Protein AF-A0A1B9YD06-F1 (afdb_monomer_lite)

Sequence (395 aa):
MDFNEKIDQLNAGGFYVGAPLGEAELIGDGYKMRFENAILYQNSFYEIFEVHGAILGRYIELGEAISELGFPTSDELDNSNISGGKWNSFDNGYITWDPNSGVQETINSNGNSSSNNTSGDLVSKLQSVADFAFTLLQMPLADAKNMIFKSENPSDPNNWCGNTLGYFYKNSGASRKIVNTYFAGTLGLSSYGSYYKIGFDGNSGELVKFSKPLKIPKIVADGIPVSLEDYHQQRGILRKIILFDEIQAGGSLDILPGDIFLFDGRNKSGPDHIQMVYQWDENDRTLIVIDGNGGGFALDGYGTNAADPNASGNNQSKDNTLKTDKIKILEDKLGTGVIYTNDGASGRVGITCHILTNDHQVNPPAENTSLPHARVWAIIRPSLADFEDHEYTSL

pLDDT: mean 79.57, std 13.23, range [33.69, 97.69]

Foldseek 3Di:
DDPVVVQVVCVVVVHHQAAWPDDWDDDDCWTWTHGPFWIWTQDNVRDTETDGDQRVVVCVVQPHQPGLQHHWPYHWDDDPVAVVKIKTHGLQWIWIQHPVPGIDTDGNPPDDDDDPVLVVLLLVLLLQLLVQLVVLLLAAFVVSLVVLCVVQVDPDLLQQQLSSLLVSNVVSQFDNVLSVQQSSDDCSQLPQLDQADWDADPPPLAIDGDGHDPDFWWFQDPNDTDGPQVVLVSSVFHKHKDFQVNLAVLDDDPDGRNWKWFKDFQLPSGGSHIWTFNDADSVQQKTKTKTFQFFAKGFPPSNDDDFDPVCPDQDAALLRHGNVVFQVVCCVVVVTGIGGDGGGDRGGTGMTMAHSYPSRQDNDPSVCRPHRHMHTGITIRHGPCSSDDTGTPGD

Secondary structure (DSSP, 8-state):
--HHHHHHHHHHTT----SB-S--EEETTEEEEEBSSEEEEE-TTS-EEEEEHHHHHHHHHHTGGGSTT-SB-S--EE-TTSTT-EEEEETTEEEEEETTTEEEEEE--S--SS---HHHHHHHHHHHHHHHHHHHHTS-HHHHHHHHHHHH----GGGHHHHHHHHHHHHTT--HHHHHHHTTSHHHHHHHT-SSEEEE-TTT--EEEEE--SS--EEEETTEEEEHHHHHHHTT---EEEEHHHHHTT------TT-EEEEE-S--SS--EEEEEEEEETTTTEEEEEESS-SSEEETTSS-----GGGGS-PBPTTS-BHHHHHHHHHHHHSS-EEE--TT-TT--EEEEEE-SGGGSB---TT-TTS--BEEEEEEE--GGGGS--EEEE-

Radius of gyration: 26.38 Å; chains: 1; bounding box: 75×42×69 Å

Structure (mmCIF, N/CA/C/O backbone):
data_AF-A0A1B9YD06-F1
#
_entry.id   AF-A0A1B9YD06-F1
#
loop_
_atom_site.group_PDB
_atom_site.id
_atom_site.type_symbol
_atom_site.label_atom_id
_atom_site.label_alt_id
_atom_site.label_comp_id
_atom_site.label_asym_id
_atom_site.label_entity_id
_atom_site.label_seq_id
_atom_site.pdbx_PDB_ins_code
_atom_site.Cartn_x
_atom_site.Cartn_y
_atom_site.Cartn_z
_atom_site.occupancy
_atom_site.B_iso_or_equiv
_atom_site.auth_seq_id
_atom_site.auth_comp_id
_atom_site.auth_asym_id
_atom_site.auth_atom_id
_atom_site.pdbx_PDB_model_num
ATOM 1 N N . MET A 1 1 ? -9.982 -3.970 31.379 1.00 66.38 1 MET A N 1
ATOM 2 C CA . MET A 1 1 ? -11.168 -3.858 32.239 1.00 66.38 1 MET A CA 1
ATOM 3 C C . MET A 1 1 ? -11.688 -5.266 32.436 1.00 66.38 1 MET A C 1
ATOM 5 O O . MET A 1 1 ? -11.751 -5.986 31.445 1.00 66.38 1 MET A O 1
ATOM 9 N N . ASP A 1 2 ? -11.954 -5.701 33.663 1.00 85.69 2 ASP A N 1
ATOM 10 C CA . ASP A 1 2 ? -12.601 -7.002 33.888 1.00 85.69 2 ASP A CA 1
ATOM 11 C C . ASP A 1 2 ? -14.137 -6.880 33.901 1.00 85.69 2 ASP A C 1
ATOM 13 O O . ASP A 1 2 ? -14.689 -5.779 33.826 1.00 85.69 2 ASP A O 1
ATOM 17 N N . PHE A 1 3 ? -14.849 -8.011 33.943 1.00 84.56 3 PHE A N 1
ATOM 18 C CA . PHE A 1 3 ? -16.315 -7.996 33.938 1.00 84.56 3 PHE A CA 1
ATOM 19 C C . PHE A 1 3 ? -16.895 -7.240 35.144 1.00 84.56 3 PHE A C 1
ATOM 21 O O . PHE A 1 3 ? -17.904 -6.565 34.981 1.00 84.56 3 PHE A O 1
ATOM 28 N N . ASN A 1 4 ? -16.263 -7.282 36.321 1.00 88.81 4 ASN A N 1
ATOM 29 C CA . ASN A 1 4 ? -16.759 -6.566 37.501 1.00 88.81 4 ASN A CA 1
ATOM 30 C C . ASN A 1 4 ? -16.599 -5.053 37.336 1.00 88.81 4 ASN A C 1
ATOM 32 O O . ASN A 1 4 ? -17.534 -4.302 37.597 1.00 88.81 4 ASN A O 1
ATOM 36 N N . GLU A 1 5 ? -15.452 -4.608 36.826 1.00 89.25 5 GLU A N 1
ATOM 37 C CA . GLU A 1 5 ? -15.212 -3.199 36.514 1.00 89.25 5 GLU A CA 1
ATOM 38 C C . GLU A 1 5 ? -16.197 -2.681 35.457 1.00 89.25 5 GLU A C 1
ATOM 40 O O . GLU A 1 5 ? -16.701 -1.561 35.573 1.00 89.25 5 GLU A O 1
ATOM 45 N N . LYS A 1 6 ? -16.521 -3.502 34.446 1.00 93.06 6 LYS A N 1
ATOM 46 C CA . LYS A 1 6 ? -17.531 -3.147 33.442 1.00 93.06 6 LYS A CA 1
ATOM 47 C C . LYS A 1 6 ? -18.928 -3.032 34.052 1.00 93.06 6 LYS A C 1
ATOM 49 O O . LYS A 1 6 ? -19.663 -2.101 33.735 1.00 93.06 6 LYS A O 1
ATOM 54 N N . ILE A 1 7 ? -19.290 -3.948 34.946 1.00 94.06 7 ILE A N 1
ATOM 55 C CA . ILE A 1 7 ? -20.571 -3.914 35.663 1.00 94.06 7 ILE A CA 1
ATOM 56 C C . ILE A 1 7 ? -20.690 -2.635 36.492 1.00 94.06 7 ILE A C 1
ATOM 58 O O . ILE A 1 7 ? -21.720 -1.965 36.440 1.00 94.06 7 ILE A O 1
ATOM 62 N N . ASP A 1 8 ? -19.635 -2.260 37.214 1.00 93.38 8 ASP A N 1
ATOM 63 C CA . ASP A 1 8 ? -19.612 -1.023 37.995 1.00 93.38 8 ASP A CA 1
ATOM 64 C C . ASP A 1 8 ? -19.770 0.217 37.102 1.00 93.38 8 ASP A C 1
ATOM 66 O O . ASP A 1 8 ? -20.514 1.139 37.451 1.00 93.38 8 ASP A O 1
ATOM 70 N N . GLN A 1 9 ? -19.139 0.221 35.921 1.00 91.69 9 GLN A N 1
ATOM 71 C CA . GLN A 1 9 ? -19.298 1.283 34.925 1.00 91.69 9 GLN A CA 1
ATOM 72 C C . GLN A 1 9 ? -20.753 1.407 34.447 1.00 91.69 9 GLN A C 1
ATOM 74 O O . GLN A 1 9 ? -21.301 2.511 34.439 1.00 91.69 9 GLN A O 1
ATOM 79 N N . LEU A 1 10 ? -21.385 0.294 34.075 1.00 92.00 10 LEU A N 1
ATOM 80 C CA . LEU A 1 10 ? -22.769 0.278 33.592 1.00 92.00 10 LEU A CA 1
ATOM 81 C C . LEU A 1 10 ? -23.747 0.717 34.685 1.00 92.00 10 LEU A C 1
ATOM 83 O O . LEU A 1 10 ? -24.605 1.570 34.446 1.00 92.00 10 LEU A O 1
ATOM 87 N N . ASN A 1 11 ? -23.546 0.235 35.914 1.00 92.75 11 ASN A N 1
ATOM 88 C CA . ASN A 1 11 ? -24.344 0.631 37.072 1.00 92.75 11 ASN A CA 1
ATOM 89 C C . ASN A 1 11 ? -24.246 2.141 37.335 1.00 92.75 11 ASN A C 1
ATOM 91 O O . ASN A 1 11 ? -25.253 2.785 37.634 1.00 92.75 11 ASN A O 1
ATOM 95 N N . ALA A 1 12 ? -23.049 2.723 37.202 1.00 90.19 12 ALA A N 1
ATOM 96 C CA . ALA A 1 12 ? -22.849 4.166 37.317 1.00 90.19 12 ALA A CA 1
ATOM 97 C C . ALA A 1 12 ? -23.519 4.947 36.170 1.00 90.19 12 ALA A C 1
ATOM 99 O O . ALA A 1 12 ? -23.987 6.066 36.386 1.00 90.19 12 ALA A O 1
ATOM 100 N N . GLY A 1 13 ? -23.602 4.347 34.979 1.00 88.06 13 GLY A N 1
ATOM 101 C CA . GLY A 1 13 ? -24.348 4.854 33.822 1.00 88.06 13 GLY A CA 1
ATOM 102 C C . GLY A 1 13 ? -25.869 4.672 33.912 1.00 88.06 13 GLY A C 1
ATOM 103 O O . GLY A 1 13 ? -26.590 5.158 33.045 1.00 88.06 13 GLY A O 1
ATOM 104 N N . GLY A 1 14 ? -26.371 4.014 34.962 1.00 91.12 14 GLY A N 1
ATOM 105 C CA . GLY A 1 14 ? -27.799 3.769 35.175 1.00 91.12 14 GLY A CA 1
ATOM 106 C C . GLY A 1 14 ? -28.340 2.505 34.504 1.00 91.12 14 GLY A C 1
ATOM 107 O O . GLY A 1 14 ? -29.554 2.296 34.521 1.00 91.12 14 GLY A O 1
ATOM 108 N N . PHE A 1 15 ? -27.473 1.652 33.950 1.00 93.00 15 PHE A N 1
ATOM 109 C CA . PHE A 1 15 ? -27.847 0.353 33.399 1.00 93.00 15 PHE A CA 1
ATOM 110 C C . PHE A 1 15 ? -27.428 -0.787 34.335 1.00 93.00 15 PHE A C 1
ATOM 112 O O . PHE A 1 15 ? -26.247 -1.007 34.585 1.00 93.00 15 PHE A O 1
ATOM 119 N N . TYR A 1 16 ? -28.404 -1.542 34.843 1.00 95.06 16 TYR A N 1
ATOM 120 C CA . TYR A 1 16 ? -28.169 -2.634 35.790 1.00 95.06 16 TYR A CA 1
ATOM 121 C C . TYR A 1 16 ? -28.260 -3.996 35.091 1.00 95.06 16 TYR A C 1
ATOM 123 O O . TYR A 1 16 ? -29.359 -4.472 34.797 1.00 95.06 16 TYR A O 1
ATOM 131 N N . VAL A 1 17 ? -27.120 -4.664 34.880 1.00 92.94 17 VAL A N 1
ATOM 132 C CA . VAL A 1 17 ? -27.064 -5.972 34.186 1.00 92.94 17 VAL A CA 1
ATOM 133 C C . VAL A 1 17 ? -27.740 -7.119 34.957 1.00 92.94 17 VAL A C 1
ATOM 135 O O . VAL A 1 17 ? -28.134 -8.112 34.349 1.00 92.94 17 VAL A O 1
ATOM 138 N N . GLY A 1 18 ? -27.913 -6.980 36.276 1.00 93.56 18 GLY A N 1
ATOM 139 C CA . GLY A 1 18 ? -28.492 -8.003 37.157 1.00 93.56 18 GLY A CA 1
ATOM 140 C C . GLY A 1 18 ? -27.496 -9.080 37.605 1.00 93.56 18 GLY A C 1
ATOM 141 O O . GLY A 1 18 ? -26.284 -8.924 37.456 1.00 93.56 18 GLY A O 1
ATOM 142 N N . ALA A 1 19 ? -27.995 -10.158 38.212 1.00 92.44 19 ALA A N 1
ATOM 143 C CA . ALA A 1 19 ? -27.149 -11.241 38.715 1.00 92.44 19 ALA A CA 1
ATOM 144 C C . ALA A 1 19 ? -26.506 -12.057 37.570 1.00 92.44 19 ALA A C 1
ATOM 146 O O . ALA A 1 19 ? -27.128 -12.232 36.517 1.00 92.44 19 ALA A O 1
ATOM 147 N N . PRO A 1 20 ? -25.278 -12.586 37.751 1.00 93.75 20 PRO A N 1
ATOM 148 C CA . PRO A 1 20 ? -24.672 -13.496 36.784 1.00 93.75 20 PRO A CA 1
ATOM 149 C C . PRO A 1 20 ? -25.463 -14.808 36.709 1.00 93.75 20 PRO A C 1
ATOM 151 O O . PRO A 1 20 ? -25.843 -15.380 37.731 1.00 93.75 20 PRO A O 1
ATOM 154 N N . LEU A 1 21 ? -25.686 -15.302 35.491 1.00 88.19 21 LEU A N 1
ATOM 155 C CA . LEU A 1 21 ? -26.428 -16.539 35.214 1.00 88.19 21 LEU A CA 1
ATOM 156 C C . LEU A 1 21 ? -25.517 -17.741 34.919 1.00 88.19 21 LEU A C 1
ATOM 158 O O . LEU A 1 21 ? -26.004 -18.844 34.672 1.00 88.19 21 LEU A O 1
ATOM 162 N N . GLY A 1 22 ? -24.203 -17.535 34.941 1.00 88.69 22 GLY A N 1
ATOM 163 C CA . GLY A 1 22 ? -23.188 -18.548 34.690 1.00 88.69 22 GLY A CA 1
ATOM 164 C C . GLY A 1 22 ? -21.787 -17.944 34.719 1.00 88.69 22 GLY A C 1
ATOM 165 O O . GLY A 1 22 ? -21.625 -16.743 34.931 1.00 88.69 22 GLY A O 1
ATOM 166 N N . GLU A 1 23 ? -20.788 -18.792 34.503 1.00 89.88 23 GLU A N 1
ATOM 167 C CA . GLU A 1 23 ? -19.397 -18.369 34.315 1.00 89.88 23 GLU A CA 1
ATOM 168 C C . GLU A 1 23 ? -19.186 -17.789 32.906 1.00 89.88 23 GLU A C 1
ATOM 170 O O . GLU A 1 23 ? -20.026 -17.958 32.019 1.00 89.88 23 GLU A O 1
ATOM 175 N N . ALA A 1 24 ? -18.054 -17.119 32.683 1.00 90.12 24 ALA A N 1
ATOM 176 C CA . ALA A 1 24 ? -17.672 -16.675 31.346 1.00 90.12 24 ALA A CA 1
ATOM 177 C C . ALA A 1 24 ? -17.404 -17.876 30.415 1.00 90.12 24 ALA A C 1
ATOM 179 O O . ALA A 1 24 ? -16.669 -18.804 30.753 1.00 90.12 24 ALA A O 1
ATOM 180 N N . GLU A 1 25 ? -17.982 -17.833 29.219 1.00 90.44 25 GLU A N 1
ATOM 181 C CA . GLU A 1 25 ? -17.884 -18.849 28.173 1.00 90.44 25 GLU A CA 1
ATOM 182 C C . GLU A 1 25 ? -17.040 -18.321 27.009 1.00 90.44 25 GLU A C 1
ATOM 184 O O . GLU A 1 25 ? -17.154 -17.153 26.639 1.00 90.44 25 GLU A O 1
ATOM 189 N N . LEU A 1 26 ? -16.219 -19.175 26.395 1.00 83.69 26 LEU A N 1
ATOM 190 C CA . LEU A 1 26 ? -15.500 -18.821 25.168 1.00 83.69 26 LEU A CA 1
ATOM 191 C C . LEU A 1 26 ? -16.487 -18.690 23.997 1.00 83.69 26 LEU A C 1
ATOM 193 O O . LEU A 1 26 ? -17.344 -19.556 23.802 1.00 83.69 26 LEU A O 1
ATOM 197 N N . ILE A 1 27 ? -16.329 -17.651 23.183 1.00 80.50 27 ILE A N 1
ATOM 198 C CA . ILE A 1 27 ? -17.046 -17.482 21.918 1.00 80.50 27 ILE A CA 1
ATOM 199 C C . ILE A 1 27 ? -16.114 -16.819 20.908 1.00 80.50 27 ILE A C 1
ATOM 201 O O . ILE A 1 27 ? -15.503 -15.810 21.227 1.00 80.50 27 ILE A O 1
ATOM 205 N N . GLY A 1 28 ? -15.964 -17.389 19.709 1.00 82.75 28 GLY A N 1
ATOM 206 C CA . GLY A 1 28 ? -14.969 -16.898 18.749 1.00 82.75 28 GLY A CA 1
ATOM 207 C C . GLY A 1 28 ? -13.560 -16.859 19.359 1.00 82.75 28 GLY A C 1
ATOM 208 O O . GLY A 1 28 ? -13.089 -17.858 19.904 1.00 82.75 28 GLY A O 1
ATOM 209 N N . ASP A 1 29 ? -12.910 -15.701 19.276 1.00 78.94 29 ASP A N 1
ATOM 210 C CA . ASP A 1 29 ? -11.611 -15.379 19.880 1.00 78.94 29 ASP A CA 1
ATOM 211 C C . ASP A 1 29 ? -11.725 -14.542 21.176 1.00 78.94 29 ASP A C 1
ATOM 213 O O . ASP A 1 29 ? -10.726 -14.015 21.667 1.00 78.94 29 ASP A O 1
ATOM 217 N N . GLY A 1 30 ? -12.925 -14.464 21.758 1.00 86.00 30 GLY A N 1
ATOM 218 C CA . GLY A 1 30 ? -13.240 -13.708 22.968 1.00 86.00 30 GLY A CA 1
ATOM 219 C C . GLY A 1 30 ? -14.092 -14.501 23.963 1.00 86.00 30 GLY A C 1
ATOM 220 O O . GLY A 1 30 ? -14.178 -15.731 23.914 1.00 86.00 30 GLY A O 1
ATOM 221 N N . TYR A 1 31 ? -14.734 -13.795 24.893 1.00 88.25 31 TYR A N 1
ATOM 222 C CA . TYR A 1 31 ? -15.577 -14.404 25.926 1.00 88.25 31 TYR A CA 1
ATOM 223 C C . TYR A 1 31 ? -16.945 -13.739 25.984 1.00 88.25 31 TYR A C 1
ATOM 225 O O . TYR A 1 31 ? -17.082 -12.558 25.693 1.00 88.25 31 TYR A O 1
ATOM 233 N N . LYS A 1 32 ? -17.962 -14.471 26.428 1.00 95.94 32 LYS A N 1
ATOM 234 C CA . LYS A 1 32 ? -19.254 -13.907 26.817 1.00 95.94 32 LYS A CA 1
ATOM 235 C C . LYS A 1 32 ? -19.632 -14.344 28.220 1.00 95.94 32 LYS A C 1
ATOM 237 O O . LYS A 1 32 ? -19.317 -15.456 28.629 1.00 95.94 32 LYS A O 1
ATOM 242 N N . MET A 1 33 ? -20.355 -13.504 28.944 1.00 96.19 33 MET A N 1
ATOM 243 C CA . MET A 1 33 ? -20.914 -13.846 30.249 1.00 96.19 33 MET A CA 1
ATOM 244 C C . MET A 1 33 ? -22.364 -13.373 30.320 1.00 96.19 33 MET A C 1
ATOM 246 O O . MET A 1 33 ? -22.675 -12.227 29.992 1.00 96.19 33 MET A O 1
ATOM 250 N N . ARG A 1 34 ? -23.265 -14.283 30.701 1.00 93.88 34 ARG A N 1
ATOM 251 C CA . ARG A 1 34 ? -24.710 -14.025 30.745 1.00 93.88 34 ARG A CA 1
ATOM 252 C C . ARG A 1 34 ? -25.121 -13.473 32.108 1.00 93.88 34 ARG A C 1
ATOM 254 O O . ARG A 1 34 ? -24.732 -14.024 33.137 1.00 93.88 34 ARG A O 1
ATOM 261 N N . PHE A 1 35 ? -25.972 -12.455 32.096 1.00 95.19 35 PHE A N 1
ATOM 262 C CA . PHE A 1 35 ? -26.599 -11.848 33.270 1.00 95.19 35 PHE A CA 1
ATOM 263 C C . PHE A 1 35 ? -28.121 -11.790 33.080 1.00 95.19 35 PHE A C 1
ATOM 265 O O . PHE A 1 35 ? -28.619 -12.021 31.978 1.00 95.19 35 PHE A O 1
ATOM 272 N N . GLU A 1 36 ? -28.870 -11.500 34.146 1.00 92.31 36 GLU A N 1
ATOM 273 C CA . GLU A 1 36 ? -30.343 -11.431 34.106 1.00 92.31 36 GLU A CA 1
ATOM 274 C C . GLU A 1 36 ? -30.879 -10.484 33.023 1.00 92.31 36 GLU A C 1
ATOM 276 O O . GLU A 1 36 ? -31.874 -10.809 32.375 1.00 92.31 36 GLU A O 1
ATOM 281 N N . ASN A 1 37 ? -30.211 -9.346 32.804 1.00 86.19 37 ASN A N 1
ATOM 282 C CA . ASN A 1 37 ? -30.693 -8.293 31.911 1.00 86.19 37 ASN A CA 1
ATOM 283 C C . ASN A 1 37 ? -29.822 -8.078 30.666 1.00 86.19 37 ASN A C 1
ATOM 285 O O . ASN A 1 37 ? -30.215 -7.286 29.818 1.00 86.19 37 ASN A O 1
ATOM 289 N N . ALA A 1 38 ? -28.665 -8.735 30.532 1.00 95.88 38 ALA A N 1
ATOM 290 C CA . ALA A 1 38 ? -27.734 -8.516 29.419 1.00 95.88 38 ALA A CA 1
ATOM 291 C C . ALA A 1 38 ? -26.798 -9.711 29.182 1.00 95.88 38 ALA A C 1
ATOM 293 O O . ALA A 1 38 ? -26.649 -10.590 30.034 1.00 95.88 38 ALA A O 1
ATOM 294 N N . ILE A 1 39 ? -26.097 -9.708 28.048 1.00 97.00 39 ILE A N 1
ATOM 295 C CA . ILE A 1 39 ? -24.861 -10.478 27.876 1.00 97.00 39 ILE A CA 1
ATOM 296 C C . ILE A 1 39 ? -23.716 -9.488 27.703 1.00 97.00 39 ILE A C 1
ATOM 298 O O . ILE A 1 39 ? -23.792 -8.592 26.863 1.00 97.00 39 ILE A O 1
ATOM 302 N N . LEU A 1 40 ? -22.665 -9.661 28.503 1.00 97.69 40 LEU A N 1
ATOM 303 C CA . LEU A 1 40 ? -21.410 -8.941 28.336 1.00 97.69 40 LEU A CA 1
ATOM 304 C C . LEU A 1 40 ? -20.497 -9.759 27.428 1.00 97.69 40 LEU A C 1
ATOM 306 O O . LEU A 1 40 ? -20.247 -10.931 27.712 1.00 97.69 40 LEU A O 1
ATOM 310 N N . TYR A 1 41 ? -19.989 -9.142 26.366 1.00 94.69 41 TYR A N 1
ATOM 311 C CA . TYR A 1 41 ? -19.038 -9.756 25.445 1.00 94.69 41 TYR A CA 1
ATOM 312 C C . TYR A 1 41 ? -17.690 -9.069 25.589 1.00 94.69 41 TYR A C 1
ATOM 314 O O . TYR A 1 41 ? -17.595 -7.855 25.438 1.00 94.69 41 TYR A O 1
ATOM 322 N N . GLN A 1 42 ? -16.662 -9.857 25.877 1.00 90.69 42 GLN A N 1
ATOM 323 C CA . GLN A 1 42 ? -15.271 -9.461 25.779 1.00 90.69 42 GLN A CA 1
ATOM 324 C C . GLN A 1 42 ? -14.766 -9.773 24.368 1.00 90.69 42 GLN A C 1
ATOM 326 O O . GLN A 1 42 ? -14.696 -10.949 24.005 1.00 90.69 42 GLN A O 1
ATOM 331 N N . ASN A 1 43 ? -14.405 -8.748 23.598 1.00 77.31 43 ASN A N 1
ATOM 332 C CA . ASN A 1 43 ? -13.775 -8.921 22.287 1.00 77.31 43 ASN A CA 1
ATOM 333 C C . ASN A 1 43 ? -12.301 -9.359 22.427 1.00 77.31 43 ASN A C 1
ATOM 335 O O . ASN A 1 43 ? -11.735 -9.375 23.526 1.00 77.31 43 ASN A O 1
ATOM 339 N N . SER A 1 44 ? -11.640 -9.690 21.317 1.00 75.56 44 SER A N 1
ATOM 340 C CA . SER A 1 44 ? -10.222 -10.087 21.326 1.00 75.56 44 SER A CA 1
ATOM 341 C C . SER A 1 44 ? -9.243 -8.964 21.695 1.00 75.56 44 SER A C 1
ATOM 343 O O . SER A 1 44 ? -8.061 -9.225 21.929 1.00 75.56 44 SER A O 1
ATOM 345 N N . PHE A 1 45 ? -9.738 -7.732 21.844 1.00 68.00 45 PHE A N 1
ATOM 346 C CA . PHE A 1 45 ? -9.011 -6.585 22.392 1.00 68.00 45 PHE A CA 1
ATOM 347 C C . PHE A 1 45 ? -9.187 -6.425 23.913 1.00 68.00 45 PHE A C 1
ATOM 349 O O . PHE A 1 45 ? -8.667 -5.472 24.495 1.00 68.00 45 PHE A O 1
ATOM 356 N N . TYR A 1 46 ? -9.856 -7.376 24.579 1.00 76.44 46 TYR A N 1
ATOM 357 C CA . TYR A 1 46 ? -10.184 -7.356 26.011 1.00 76.44 46 TYR A CA 1
ATOM 358 C C . TYR A 1 46 ? -11.110 -6.205 26.434 1.00 76.44 46 TYR A C 1
ATOM 360 O O . TYR A 1 46 ? -11.170 -5.849 27.617 1.00 76.44 46 TYR A O 1
ATOM 368 N N . GLU A 1 47 ? -11.837 -5.622 25.485 1.00 80.56 47 GLU A N 1
ATOM 369 C CA . GLU A 1 47 ? -12.888 -4.646 25.752 1.00 80.56 47 GLU A CA 1
ATOM 370 C C . GLU A 1 47 ? -14.200 -5.380 25.978 1.00 80.56 47 GLU A C 1
ATOM 372 O O . GLU A 1 47 ? -14.473 -6.383 25.322 1.00 80.56 47 GLU A O 1
ATOM 377 N N . ILE A 1 48 ? -14.994 -4.897 26.931 1.00 91.69 48 ILE A N 1
ATOM 378 C CA . ILE A 1 48 ? -16.237 -5.543 27.338 1.00 91.69 48 ILE A CA 1
ATOM 379 C C . ILE A 1 48 ? -17.388 -4.591 27.050 1.00 91.69 48 ILE A C 1
ATOM 381 O O . ILE A 1 48 ? -17.386 -3.464 27.552 1.00 91.69 48 ILE A O 1
ATOM 385 N N . PHE A 1 49 ? -18.366 -5.066 26.290 1.00 96.06 49 PHE A N 1
ATOM 386 C CA . PHE A 1 49 ? -19.568 -4.317 25.934 1.00 96.06 49 PHE A CA 1
ATOM 387 C C . PHE A 1 49 ? -20.815 -5.130 26.258 1.00 96.06 49 PHE A C 1
ATOM 389 O O . PHE A 1 49 ? -20.813 -6.358 26.104 1.00 96.06 49 PHE A O 1
ATOM 396 N N . GLU A 1 50 ? -21.873 -4.474 26.729 1.00 97.44 50 GLU A N 1
ATOM 397 C CA . GLU A 1 50 ? -23.162 -5.130 26.916 1.00 97.44 50 GLU A CA 1
ATOM 398 C C . GLU A 1 50 ? -24.026 -5.055 25.668 1.00 97.44 50 GLU A C 1
ATOM 400 O O . GLU A 1 50 ? -24.119 -4.046 24.974 1.00 97.44 50 GLU A O 1
ATOM 405 N N . VAL A 1 51 ? -24.746 -6.145 25.448 1.00 94.88 51 VAL A N 1
ATOM 406 C CA . VAL A 1 51 ? -25.863 -6.188 24.517 1.00 94.88 51 VAL A CA 1
ATOM 407 C C . VAL A 1 51 ? -27.060 -6.698 25.301 1.00 94.88 51 VAL A C 1
ATOM 409 O O . VAL A 1 51 ? -26.960 -7.704 26.015 1.00 94.88 51 VAL A O 1
ATOM 412 N N . HIS A 1 52 ? -28.195 -6.012 25.202 1.00 95.62 52 HIS A N 1
ATOM 413 C CA . HIS A 1 52 ? -29.385 -6.357 25.969 1.00 95.62 52 HIS A CA 1
ATOM 414 C C . HIS A 1 52 ? -30.689 -6.184 25.183 1.00 95.62 52 HIS A C 1
ATOM 416 O O . HIS A 1 52 ? -30.701 -5.818 24.007 1.00 95.62 52 HIS A O 1
ATOM 422 N N . GLY A 1 53 ? -31.803 -6.545 25.825 1.00 92.00 53 GLY A N 1
ATOM 423 C CA . GLY A 1 53 ? -33.145 -6.305 25.302 1.00 92.00 53 GLY A CA 1
ATOM 424 C C . GLY A 1 53 ? -33.390 -6.874 23.901 1.00 92.00 53 GLY A C 1
ATOM 425 O O . GLY A 1 53 ? -33.016 -8.004 23.579 1.00 92.00 53 GLY A O 1
ATOM 426 N N . ALA A 1 54 ? -34.072 -6.084 23.070 1.00 87.19 54 ALA A N 1
ATOM 427 C CA . ALA A 1 54 ? -34.471 -6.495 21.727 1.00 87.19 54 ALA A CA 1
ATOM 428 C C . ALA A 1 54 ? -33.266 -6.650 20.781 1.00 87.19 54 ALA A C 1
ATOM 430 O O . ALA A 1 54 ? -33.249 -7.564 19.955 1.00 87.19 54 ALA A O 1
ATOM 431 N N . ILE A 1 55 ? -32.239 -5.808 20.946 1.00 86.12 55 ILE A N 1
ATOM 432 C CA . ILE A 1 55 ? -31.000 -5.879 20.168 1.00 86.12 55 ILE A CA 1
ATOM 433 C C . ILE A 1 55 ? -30.273 -7.201 20.437 1.00 86.12 55 ILE A C 1
ATOM 435 O O . ILE A 1 55 ? -29.901 -7.898 19.493 1.00 86.12 55 ILE A O 1
ATOM 439 N N . LEU A 1 56 ? -30.156 -7.602 21.707 1.00 95.38 56 LEU A N 1
ATOM 440 C CA . LEU A 1 56 ? -29.578 -8.895 22.077 1.00 95.38 56 LEU A CA 1
ATOM 441 C C . LEU A 1 56 ? -30.354 -10.064 21.472 1.00 95.38 56 LEU A C 1
ATOM 443 O O . LEU A 1 56 ? -29.740 -11.015 20.994 1.00 95.38 56 LEU A O 1
ATOM 447 N N . GLY A 1 57 ? -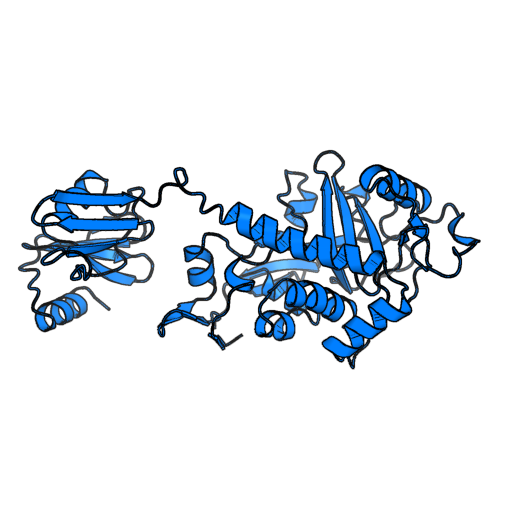31.688 -9.992 21.473 1.00 79.81 57 GLY A N 1
ATOM 448 C CA . GLY A 1 57 ? -32.533 -11.011 20.850 1.00 79.81 57 GLY A CA 1
ATOM 449 C C . GLY A 1 57 ? -32.151 -11.241 19.388 1.00 79.81 57 GLY A C 1
ATOM 450 O O . GLY A 1 57 ? -31.872 -12.374 18.996 1.00 79.81 57 GLY A O 1
ATOM 451 N N . ARG A 1 58 ? -32.036 -10.158 18.608 1.00 87.69 58 ARG A N 1
ATOM 452 C CA . ARG A 1 58 ? -31.624 -10.244 17.203 1.00 87.69 58 ARG A CA 1
ATOM 453 C C . ARG A 1 58 ? -30.182 -10.711 17.039 1.00 87.69 58 ARG A C 1
ATOM 455 O O . ARG A 1 58 ? -29.904 -11.536 16.177 1.00 87.69 58 ARG A O 1
ATOM 462 N N . TYR A 1 59 ? -29.270 -10.229 17.877 1.00 90.62 59 TYR A N 1
ATOM 463 C CA . TYR A 1 59 ? -27.869 -10.633 17.825 1.00 90.62 59 TYR A CA 1
ATOM 464 C C . TYR A 1 59 ? -27.687 -12.139 18.073 1.00 90.62 59 TYR A C 1
ATOM 466 O O . TYR A 1 59 ? -26.932 -12.794 17.357 1.00 90.62 59 TYR A O 1
ATOM 474 N N . ILE A 1 60 ? -28.440 -12.715 19.017 1.00 87.00 60 ILE A N 1
ATOM 475 C CA . ILE A 1 60 ? -28.454 -14.164 19.266 1.00 87.00 60 ILE A CA 1
ATOM 476 C C . ILE A 1 60 ? -28.978 -14.931 18.047 1.00 87.00 60 ILE A C 1
ATOM 478 O O . ILE A 1 60 ? -28.377 -15.932 17.660 1.00 87.00 60 ILE A O 1
ATOM 482 N N . GLU A 1 61 ? -30.061 -14.465 17.416 1.00 81.56 61 GLU A N 1
ATOM 483 C CA . GLU A 1 61 ? -30.614 -15.090 16.203 1.00 81.56 61 GLU A CA 1
ATOM 484 C C . GLU A 1 61 ? -29.620 -15.117 15.037 1.00 81.56 61 GLU A C 1
ATOM 486 O O . GLU A 1 61 ? -29.605 -16.079 14.268 1.00 81.56 61 GLU A O 1
ATOM 491 N N . LEU A 1 62 ? -28.788 -14.079 14.911 1.00 85.25 62 LEU A N 1
ATOM 492 C CA . LEU A 1 62 ? -27.765 -13.979 13.869 1.00 85.25 62 LEU A CA 1
ATOM 493 C C . LEU A 1 62 ? -26.555 -14.887 14.124 1.00 85.25 62 LEU A C 1
ATOM 495 O O . LEU A 1 62 ? -25.779 -15.128 13.202 1.00 85.25 62 LEU A O 1
ATOM 499 N N . GLY A 1 63 ? -26.399 -15.418 15.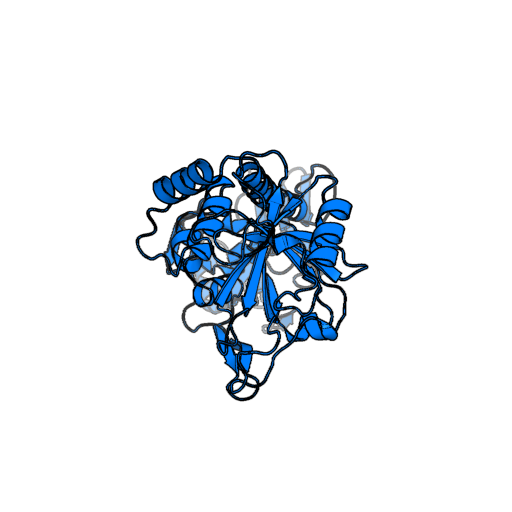339 1.00 85.69 63 GLY A N 1
ATOM 500 C CA . GLY A 1 63 ? -25.255 -16.243 15.731 1.00 85.69 63 GLY A CA 1
ATOM 501 C C . GLY A 1 63 ? -24.235 -15.524 16.614 1.00 85.69 63 GLY A C 1
ATOM 502 O O . GLY A 1 63 ? -23.115 -16.003 16.742 1.00 85.69 63 GLY A O 1
ATOM 503 N N . GLU A 1 64 ? -24.601 -14.409 17.250 1.00 94.06 64 GLU A N 1
ATOM 504 C CA . GLU A 1 64 ? -23.754 -13.662 18.190 1.00 94.06 64 GLU A CA 1
ATOM 505 C C . GLU A 1 64 ? -22.381 -13.287 17.575 1.00 94.06 64 GLU A C 1
ATOM 507 O O . GLU A 1 64 ? -22.291 -12.950 16.393 1.00 94.06 64 GLU A O 1
ATOM 512 N N . ALA A 1 65 ? -21.297 -13.343 18.357 1.00 81.75 65 ALA A N 1
ATOM 513 C CA . ALA A 1 65 ? -19.957 -12.906 17.953 1.00 81.75 65 ALA A CA 1
ATOM 514 C C . ALA A 1 65 ? -19.317 -13.739 16.830 1.00 81.75 65 ALA A C 1
ATOM 516 O O . ALA A 1 65 ? -18.332 -13.315 16.238 1.00 81.75 65 ALA A O 1
ATOM 517 N N . ILE A 1 66 ? -19.880 -14.910 16.515 1.00 81.19 66 ILE A N 1
ATOM 518 C CA . ILE A 1 66 ? -19.439 -15.745 15.386 1.00 81.19 66 ILE A CA 1
ATOM 519 C C . ILE A 1 66 ? -20.250 -15.489 14.104 1.00 81.19 66 ILE A C 1
ATOM 521 O O . ILE A 1 66 ? -20.005 -16.141 13.089 1.00 81.19 66 ILE A O 1
ATOM 525 N N . SER A 1 67 ? -21.231 -14.582 14.149 1.00 85.75 67 SER A N 1
ATOM 526 C CA . SER A 1 67 ? -22.011 -14.157 12.983 1.00 85.75 67 SER A CA 1
ATOM 527 C C . SER A 1 67 ? -21.227 -13.200 12.082 1.00 85.75 67 SER A C 1
ATOM 529 O O . SER A 1 67 ? -20.167 -12.700 12.455 1.00 85.75 67 SER A O 1
ATOM 531 N N . GLU A 1 68 ? -21.787 -12.870 10.913 1.00 78.38 68 GLU A N 1
ATOM 532 C CA . GLU A 1 68 ? -21.229 -11.831 10.035 1.00 78.38 68 GLU A CA 1
ATOM 533 C C . GLU A 1 68 ? -21.110 -10.466 10.724 1.00 78.38 68 GLU A C 1
ATOM 535 O O . GLU A 1 68 ? -20.303 -9.650 10.297 1.00 78.38 68 GLU A O 1
ATOM 540 N N . LEU A 1 69 ? -21.872 -10.222 11.794 1.00 79.44 69 LEU A N 1
ATOM 541 C CA . LEU A 1 69 ? -21.881 -8.963 12.526 1.00 79.44 69 LEU A CA 1
ATOM 542 C C . LEU A 1 69 ? -20.662 -8.799 13.464 1.00 79.44 69 LEU A C 1
ATOM 544 O O . LEU A 1 69 ? -20.241 -7.668 13.699 1.00 79.44 69 LEU A O 1
ATOM 548 N N . GLY A 1 70 ? -20.069 -9.904 13.939 1.00 85.81 70 GLY A N 1
ATOM 549 C CA . GLY A 1 70 ? -18.910 -9.921 14.848 1.00 85.81 70 GLY A CA 1
ATOM 550 C C . GLY A 1 70 ? -19.228 -9.526 16.297 1.00 85.81 70 GLY A C 1
ATOM 551 O O . GLY A 1 70 ? -20.393 -9.539 16.698 1.00 85.81 70 GLY A O 1
ATOM 552 N N . PHE A 1 71 ? -18.208 -9.230 17.108 1.00 89.94 71 PHE A N 1
ATOM 553 C CA . PHE A 1 71 ? -18.339 -8.784 18.504 1.00 89.94 71 PHE A CA 1
ATOM 554 C C . PHE A 1 71 ? -18.967 -7.390 18.604 1.00 89.94 71 PHE A C 1
ATOM 556 O O . PHE A 1 71 ? -18.814 -6.585 17.687 1.00 89.94 71 PHE A O 1
ATOM 563 N N . PRO A 1 72 ? -19.658 -7.057 19.711 1.00 92.06 72 PRO A N 1
ATOM 564 C CA . PRO A 1 72 ? -20.044 -5.679 19.976 1.00 92.06 72 PRO A CA 1
ATOM 565 C C . PRO A 1 72 ? -18.807 -4.801 20.205 1.00 92.06 72 PRO A C 1
ATOM 567 O O . PRO A 1 72 ? -17.817 -5.234 20.794 1.00 92.06 72 PRO A O 1
ATOM 570 N N . THR A 1 73 ? -18.901 -3.552 19.761 1.00 84.12 73 THR A N 1
ATOM 571 C CA . THR A 1 73 ? -17.883 -2.498 19.911 1.00 84.12 73 THR A CA 1
ATOM 572 C C . THR A 1 73 ? -18.421 -1.280 20.666 1.00 84.12 73 THR A C 1
ATOM 574 O O . THR A 1 73 ? -17.721 -0.284 20.849 1.00 84.12 73 THR A O 1
ATOM 577 N N . SER A 1 74 ? -19.676 -1.347 21.114 1.00 85.94 74 SER A N 1
ATOM 578 C CA . SER A 1 74 ? -20.275 -0.373 22.015 1.00 85.94 74 SER A CA 1
ATOM 579 C C . SER A 1 74 ? -21.271 -1.034 22.957 1.00 85.94 74 SER A C 1
ATOM 581 O O . SER A 1 74 ? -21.913 -2.029 22.612 1.00 85.94 74 SER A O 1
ATOM 583 N N . ASP A 1 75 ? -21.459 -0.386 24.098 1.00 91.50 75 ASP A N 1
ATOM 584 C CA . ASP A 1 75 ? -22.650 -0.525 24.933 1.00 91.50 75 ASP A CA 1
ATOM 585 C C . ASP A 1 75 ? -23.895 -0.066 24.145 1.00 91.50 75 ASP A C 1
ATOM 587 O O . ASP A 1 75 ? -23.768 0.535 23.067 1.00 91.50 75 ASP A O 1
ATOM 591 N N . GLU A 1 76 ? -25.101 -0.347 24.639 1.00 88.50 76 GLU A N 1
ATOM 592 C CA . GLU A 1 76 ? -26.328 0.158 24.026 1.00 88.50 76 GLU A CA 1
ATOM 593 C C . GLU A 1 76 ? -26.411 1.668 24.262 1.00 88.50 76 GLU A C 1
ATOM 595 O O . GLU A 1 76 ? -26.392 2.166 25.389 1.00 88.50 76 GLU A O 1
ATOM 600 N N . LEU A 1 77 ? -26.522 2.416 23.172 1.00 79.88 77 LEU A N 1
ATOM 601 C CA . LEU A 1 77 ? -26.581 3.869 23.188 1.00 79.88 77 LEU A CA 1
ATOM 602 C C . LEU A 1 77 ? -27.953 4.358 22.716 1.00 79.88 77 LEU A C 1
ATOM 604 O O . LEU A 1 77 ? -28.693 3.662 22.016 1.00 79.88 77 LEU A O 1
ATOM 608 N N . ASP A 1 78 ? -28.283 5.603 23.055 1.00 77.62 78 ASP A N 1
ATOM 609 C CA . ASP A 1 78 ? -29.419 6.297 22.452 1.00 77.62 78 ASP A CA 1
ATOM 610 C C . ASP A 1 78 ? -29.142 6.592 20.973 1.00 77.62 78 ASP A C 1
ATOM 612 O O . ASP A 1 78 ? -28.084 7.114 20.608 1.00 77.62 78 ASP A O 1
ATOM 616 N N . ASN A 1 79 ? -30.120 6.309 20.112 1.00 67.81 79 ASN A N 1
ATOM 617 C CA . ASN A 1 79 ? -30.064 6.712 18.713 1.00 67.81 79 ASN A CA 1
ATOM 618 C C . ASN A 1 79 ? -30.593 8.146 18.574 1.00 67.81 79 ASN A C 1
ATOM 620 O O . ASN A 1 79 ? -31.796 8.391 18.635 1.00 67.81 79 ASN A O 1
ATOM 624 N N . SER A 1 80 ? -29.699 9.107 18.343 1.00 71.81 80 SER A N 1
ATOM 625 C CA . SER A 1 80 ? -30.051 10.531 18.236 1.00 71.81 80 SER A CA 1
ATOM 626 C C . SER A 1 80 ? -30.998 10.863 17.076 1.00 71.81 80 SER A C 1
ATOM 628 O O . SER A 1 80 ? -31.657 11.903 17.107 1.00 71.81 80 SER A O 1
ATOM 630 N N . ASN A 1 81 ? -31.106 9.982 16.076 1.00 65.19 81 ASN A N 1
ATOM 631 C CA . ASN A 1 81 ? -31.971 10.170 14.913 1.00 65.19 81 ASN A CA 1
ATOM 632 C C . ASN A 1 81 ? -33.394 9.625 15.120 1.00 65.19 81 ASN A C 1
ATOM 634 O O . ASN A 1 81 ? -34.294 9.977 14.357 1.00 65.19 81 ASN A O 1
ATOM 638 N N . ILE A 1 82 ? -33.618 8.781 16.134 1.00 71.00 82 ILE A N 1
ATOM 639 C CA . ILE A 1 82 ? -34.909 8.140 16.410 1.00 71.00 82 ILE A CA 1
ATOM 640 C C . ILE A 1 82 ? -35.274 8.411 17.866 1.00 71.00 82 ILE A C 1
ATOM 642 O O . ILE A 1 82 ? -34.628 7.918 18.783 1.00 71.00 82 ILE A O 1
ATOM 646 N N . SER A 1 83 ? -36.335 9.183 18.105 1.00 80.38 83 SER A N 1
ATOM 647 C CA . SER A 1 83 ? -36.764 9.492 19.474 1.00 80.38 83 SER A CA 1
ATOM 648 C C . SER A 1 83 ? -37.113 8.211 20.242 1.00 80.38 83 SER A C 1
ATOM 650 O O . SER A 1 83 ? -38.031 7.484 19.866 1.00 80.38 83 SER A O 1
ATOM 652 N N . GLY A 1 84 ? -36.359 7.937 21.309 1.00 80.56 84 GLY A N 1
ATOM 653 C CA . GLY A 1 84 ? -36.480 6.712 22.102 1.00 80.56 84 GLY A CA 1
ATOM 654 C C . GLY A 1 84 ? -35.809 5.481 21.487 1.00 80.56 84 GLY A C 1
ATOM 655 O O . GLY A 1 84 ? -35.825 4.432 22.121 1.00 80.56 84 GLY A O 1
ATOM 656 N N . GLY A 1 85 ? -35.215 5.596 20.298 1.00 75.56 85 GLY A N 1
ATOM 657 C CA . GLY A 1 85 ? -34.493 4.512 19.645 1.00 75.56 85 GLY A CA 1
ATOM 658 C C . GLY A 1 85 ? -33.169 4.188 20.334 1.00 75.56 85 GLY A C 1
ATOM 659 O O . GLY A 1 85 ? -32.582 5.021 21.029 1.00 75.56 85 GLY A O 1
ATOM 660 N N . LYS A 1 86 ? -32.704 2.962 20.119 1.00 85.12 86 LYS A N 1
ATOM 661 C CA . LYS A 1 86 ? -31.483 2.397 20.700 1.00 85.12 86 LYS A CA 1
ATOM 662 C C . LYS A 1 86 ? -30.596 1.807 19.619 1.00 85.12 86 LYS A C 1
ATOM 664 O O . LYS A 1 86 ? -31.091 1.475 18.539 1.00 85.12 86 LYS A O 1
ATOM 669 N N . TRP A 1 87 ? -29.303 1.677 19.886 1.00 81.25 87 TRP A N 1
ATOM 670 C CA . TRP A 1 87 ? -28.389 0.960 18.999 1.00 81.25 87 TRP A CA 1
ATOM 671 C C . TRP A 1 87 ? -27.164 0.408 19.730 1.00 81.25 87 TRP A C 1
ATOM 673 O O . TRP A 1 87 ? -26.676 1.026 20.672 1.00 81.25 87 TRP A O 1
ATOM 683 N N . ASN A 1 88 ? -26.657 -0.727 19.250 1.00 91.06 88 ASN A N 1
ATOM 684 C CA . ASN A 1 88 ? -25.313 -1.226 19.535 1.00 91.06 88 ASN A CA 1
ATOM 685 C C . ASN A 1 88 ? -24.516 -1.260 18.229 1.00 91.06 88 ASN A C 1
ATOM 687 O O . ASN A 1 88 ? -25.040 -1.684 17.190 1.00 91.06 88 ASN A O 1
ATOM 691 N N . SER A 1 89 ? -23.245 -0.881 18.307 1.00 74.38 89 SER A N 1
ATOM 692 C CA . SER A 1 89 ? -22.256 -1.119 17.259 1.00 74.38 89 SER A CA 1
ATOM 693 C C . SER A 1 89 ? -21.597 -2.481 17.453 1.00 74.38 89 SER A C 1
ATOM 695 O O . SER A 1 89 ? -21.404 -2.942 18.578 1.00 74.38 89 SER A O 1
ATOM 697 N N . PHE A 1 90 ? -21.239 -3.109 16.341 1.00 86.19 90 PHE A N 1
ATOM 698 C CA . PHE A 1 90 ? -20.535 -4.382 16.266 1.00 86.19 90 PHE A CA 1
ATOM 699 C C . PHE A 1 90 ? -19.404 -4.278 15.235 1.00 86.19 90 PHE A C 1
ATOM 701 O O . PHE A 1 90 ? -19.373 -3.322 14.457 1.00 86.19 90 PHE A O 1
ATOM 708 N N . ASP A 1 91 ? -18.486 -5.246 15.210 1.00 67.38 91 ASP A N 1
ATOM 709 C CA . ASP A 1 91 ? -17.308 -5.239 14.327 1.00 67.38 91 ASP A CA 1
ATOM 710 C C . ASP A 1 91 ? -17.660 -4.918 12.866 1.00 67.38 91 ASP A C 1
ATOM 712 O O . ASP A 1 91 ? -16.983 -4.125 12.213 1.00 67.38 91 ASP A O 1
ATOM 716 N N . ASN A 1 92 ? -18.750 -5.504 12.362 1.00 68.62 92 ASN A N 1
ATOM 717 C CA . ASN A 1 92 ? -19.150 -5.411 10.960 1.00 68.62 92 ASN A CA 1
ATOM 718 C C . ASN A 1 92 ? -20.553 -4.824 10.786 1.00 68.62 92 ASN A C 1
ATOM 720 O O . ASN A 1 92 ? -21.244 -5.156 9.822 1.00 68.62 92 ASN A O 1
ATOM 724 N N . GLY A 1 93 ? -21.021 -3.975 11.698 1.00 76.44 93 GLY A N 1
ATOM 725 C CA . GLY A 1 93 ? -22.345 -3.384 11.550 1.00 76.44 93 GLY A CA 1
ATOM 726 C C . GLY A 1 93 ? -22.910 -2.778 12.816 1.00 76.44 93 GLY A C 1
ATOM 727 O O . GLY A 1 93 ? -22.203 -2.473 13.769 1.00 76.44 93 GLY A O 1
ATOM 728 N N . TYR A 1 94 ? -24.219 -2.596 12.814 1.00 82.25 94 TYR A N 1
ATOM 729 C CA . TYR A 1 94 ? -24.961 -2.153 13.981 1.00 82.25 94 TYR A CA 1
ATOM 730 C C . TYR A 1 94 ? -26.330 -2.812 13.993 1.00 82.25 94 TYR A C 1
ATOM 732 O O . TYR A 1 94 ? -26.896 -3.160 12.955 1.00 82.25 94 TYR A O 1
ATOM 740 N N . ILE A 1 95 ? -26.888 -2.957 15.184 1.00 81.44 95 ILE A N 1
ATOM 741 C CA . ILE A 1 95 ? -28.296 -3.294 15.343 1.00 81.44 95 ILE A CA 1
ATOM 742 C C . ILE A 1 95 ? -28.949 -2.110 16.030 1.00 81.44 95 ILE A C 1
ATOM 744 O O . ILE A 1 95 ? -28.465 -1.624 17.049 1.00 81.44 95 ILE A O 1
ATOM 748 N N . THR A 1 96 ? -30.052 -1.649 15.457 1.00 77.88 96 THR A N 1
ATOM 749 C CA . THR A 1 96 ? -30.872 -0.579 16.022 1.00 77.88 96 THR A CA 1
ATOM 750 C C . THR A 1 96 ? -32.207 -1.135 16.483 1.00 77.88 96 THR A C 1
ATOM 752 O O . THR A 1 96 ? -32.711 -2.113 15.933 1.00 77.88 96 THR A O 1
ATOM 755 N N . TRP A 1 97 ? -32.794 -0.500 17.487 1.00 87.62 97 TRP A N 1
ATOM 756 C CA . TRP A 1 97 ? -34.174 -0.716 17.886 1.00 87.62 97 TRP A CA 1
ATOM 757 C C . TRP A 1 97 ? -34.936 0.603 17.813 1.00 87.62 97 TRP A C 1
ATOM 759 O O . TRP A 1 97 ? -34.494 1.624 18.341 1.00 87.62 97 TRP A O 1
ATOM 769 N N . ASP A 1 98 ? -36.096 0.566 17.172 1.00 84.94 98 ASP A N 1
ATOM 770 C CA . ASP A 1 98 ? -37.042 1.672 17.088 1.00 84.94 98 ASP A CA 1
ATOM 771 C C . ASP A 1 98 ? -38.368 1.237 17.737 1.00 84.94 98 ASP A C 1
ATOM 773 O O . ASP A 1 98 ? -38.891 0.169 17.395 1.00 84.94 98 ASP A O 1
ATOM 777 N N . PRO A 1 99 ? -38.960 2.049 18.635 1.00 83.38 99 PRO A N 1
ATOM 778 C CA . PRO A 1 99 ? -40.247 1.734 19.253 1.00 83.38 99 PRO A CA 1
ATOM 779 C C . PRO A 1 99 ? -41.386 1.485 18.251 1.00 83.38 99 PRO A C 1
ATOM 781 O O . PRO A 1 99 ? -42.341 0.783 18.582 1.00 83.38 99 PRO A O 1
ATOM 784 N N . ASN A 1 100 ? -41.310 2.047 17.041 1.00 87.31 100 ASN A N 1
ATOM 785 C CA . ASN A 1 100 ? -42.349 1.929 16.019 1.00 87.31 100 ASN A CA 1
ATOM 786 C C . ASN A 1 100 ? -42.087 0.803 15.015 1.00 87.31 100 ASN A C 1
ATOM 788 O O . ASN A 1 100 ? -43.041 0.210 14.511 1.00 87.31 100 ASN A O 1
ATOM 792 N N . SER A 1 101 ? -40.819 0.538 14.687 1.00 81.62 101 SER A N 1
ATOM 793 C CA . SER A 1 101 ? -40.434 -0.371 13.595 1.00 81.62 101 SER A CA 1
ATOM 794 C C . SER A 1 101 ? -39.651 -1.612 14.044 1.00 81.62 101 SER A C 1
ATOM 796 O O . SER A 1 101 ? -39.391 -2.502 13.232 1.00 81.62 101 SER A O 1
ATOM 798 N N . GLY A 1 102 ? -39.368 -1.738 15.342 1.00 87.62 102 GLY A N 1
ATOM 799 C CA . GLY A 1 102 ? -38.723 -2.906 15.932 1.00 87.62 102 GLY A CA 1
ATOM 800 C C . GLY A 1 102 ? -37.211 -2.924 15.725 1.00 87.62 102 GLY A C 1
ATOM 801 O O . GLY A 1 102 ? -36.575 -1.880 15.589 1.00 87.62 102 GLY A O 1
ATOM 802 N N . VAL A 1 103 ? -36.630 -4.124 15.764 1.00 85.31 103 VAL A N 1
ATOM 803 C CA . VAL A 1 103 ? -35.185 -4.314 15.599 1.00 85.31 103 VAL A CA 1
ATOM 804 C C . VAL A 1 103 ? -34.830 -4.332 14.117 1.00 85.31 103 VAL A C 1
ATOM 806 O O . VAL A 1 103 ? -35.483 -5.025 13.341 1.00 85.31 103 VAL A O 1
ATOM 809 N N . GLN A 1 104 ? -33.793 -3.589 13.746 1.00 77.69 104 GLN A N 1
ATOM 810 C CA . GLN A 1 104 ? -33.228 -3.560 12.403 1.00 77.69 104 GLN A CA 1
ATOM 811 C C . GLN A 1 104 ? -31.722 -3.788 12.507 1.00 77.69 104 GLN A C 1
ATOM 813 O O . GLN A 1 104 ? -31.003 -2.962 13.081 1.00 77.69 104 GLN A O 1
ATOM 818 N N . GLU A 1 105 ? -31.239 -4.903 11.967 1.00 75.94 105 GLU A N 1
ATOM 819 C CA . GLU A 1 105 ? -29.813 -5.127 11.769 1.00 75.94 105 GLU A CA 1
ATOM 820 C C . GLU A 1 105 ? -29.337 -4.500 10.459 1.00 75.94 105 GLU A C 1
ATOM 822 O O . GLU A 1 105 ? -29.960 -4.627 9.407 1.00 75.94 105 GLU A O 1
ATOM 827 N N . THR A 1 106 ? -28.193 -3.835 10.521 1.00 74.94 106 THR A N 1
ATOM 828 C CA . THR A 1 106 ? -27.379 -3.531 9.352 1.00 74.94 106 THR A CA 1
ATOM 829 C C . THR A 1 106 ? -26.087 -4.294 9.525 1.00 74.94 106 THR A C 1
ATOM 831 O O . THR A 1 106 ? -25.212 -3.894 10.289 1.00 74.94 106 THR A O 1
ATOM 834 N N . ILE A 1 107 ? -25.992 -5.423 8.834 1.00 63.25 107 ILE A N 1
ATOM 835 C CA . ILE A 1 107 ? -24.716 -6.085 8.608 1.00 63.25 107 ILE A CA 1
ATOM 836 C C . ILE A 1 107 ? -24.098 -5.338 7.435 1.00 63.25 107 ILE A C 1
ATOM 838 O O . ILE A 1 107 ? -24.726 -5.199 6.382 1.00 63.25 107 ILE A O 1
ATOM 842 N N . ASN A 1 108 ? -22.882 -4.840 7.609 1.00 55.69 108 ASN A N 1
ATOM 843 C CA . ASN A 1 108 ? -22.081 -4.295 6.525 1.00 55.69 108 ASN A CA 1
ATOM 844 C C . ASN A 1 108 ? -21.601 -5.472 5.651 1.00 55.69 108 ASN A C 1
ATOM 846 O O . ASN A 1 108 ? -20.413 -5.762 5.553 1.00 55.69 108 ASN A O 1
ATOM 850 N N . SER A 1 109 ? -22.547 -6.200 5.049 1.00 45.75 109 SER A N 1
ATOM 851 C CA . SER A 1 109 ? -22.290 -7.238 4.063 1.00 45.75 109 SER A CA 1
ATOM 852 C C . SER A 1 109 ? -21.731 -6.556 2.817 1.00 45.75 109 SER A C 1
ATOM 854 O O . SER A 1 109 ? -22.295 -5.585 2.305 1.00 45.75 109 SER A O 1
ATOM 856 N N . ASN A 1 110 ? -20.615 -7.066 2.309 1.00 41.81 110 ASN A N 1
ATOM 857 C CA . ASN A 1 110 ? -20.017 -6.592 1.068 1.00 41.81 110 ASN A CA 1
ATOM 858 C C . ASN A 1 110 ? -20.983 -6.795 -0.136 1.00 41.81 110 ASN A C 1
ATOM 860 O O . ASN A 1 110 ? -20.980 -7.855 -0.758 1.00 41.81 110 ASN A O 1
ATOM 864 N N . GLY A 1 111 ? -21.768 -5.751 -0.472 1.00 34.91 111 GLY A N 1
ATOM 865 C CA . GLY A 1 111 ? -22.512 -5.502 -1.733 1.00 34.91 111 GLY A CA 1
ATOM 866 C C . GLY A 1 111 ? -24.046 -5.705 -1.659 1.00 34.91 111 GLY A C 1
ATOM 867 O O . GLY A 1 111 ? -24.492 -6.775 -1.282 1.00 34.91 111 GLY A O 1
ATOM 868 N N . ASN A 1 112 ? -24.956 -4.808 -2.090 1.00 37.91 112 ASN A N 1
ATOM 869 C CA . ASN A 1 112 ? -24.857 -3.719 -3.073 1.00 37.91 112 ASN A CA 1
ATOM 870 C C . ASN A 1 112 ? -26.163 -2.859 -3.101 1.00 37.91 112 ASN A C 1
ATOM 872 O O . ASN A 1 112 ? -27.218 -3.419 -3.397 1.00 37.91 112 ASN A O 1
ATOM 876 N N . SER A 1 113 ? -26.120 -1.534 -2.844 1.00 35.03 113 SER A N 1
ATOM 877 C CA . SER A 1 113 ? -27.011 -0.480 -3.429 1.00 35.03 113 SER A CA 1
ATOM 878 C C . SER A 1 113 ? -26.644 0.945 -2.955 1.00 35.03 113 SER A C 1
ATOM 880 O O . SER A 1 113 ? -27.417 1.634 -2.295 1.00 35.03 113 SER A O 1
ATOM 882 N N . SER A 1 114 ? -25.417 1.347 -3.293 1.00 33.97 114 SER A N 1
ATOM 883 C CA . SER A 1 114 ? -24.796 2.689 -3.393 1.00 33.97 114 SER A CA 1
ATOM 884 C C . SER A 1 114 ? -23.312 2.417 -3.161 1.00 33.97 114 SER A C 1
ATOM 886 O O . SER A 1 114 ? -22.920 2.009 -2.074 1.00 33.97 114 SER A O 1
ATOM 888 N N . SER A 1 115 ? -22.515 2.462 -4.225 1.00 33.69 115 SER A N 1
ATOM 889 C CA . SER A 1 115 ? -21.163 1.902 -4.277 1.00 33.69 115 SER A CA 1
ATOM 890 C C . SER A 1 115 ? -20.187 2.585 -3.306 1.00 33.69 115 SER A C 1
ATOM 892 O O . SER A 1 115 ? -19.545 3.562 -3.681 1.00 33.69 115 SER A O 1
ATOM 894 N N . ASN A 1 116 ? -20.005 2.039 -2.102 1.00 38.59 116 ASN A N 1
ATOM 895 C CA . ASN A 1 116 ? -18.770 2.234 -1.338 1.00 38.59 116 ASN A CA 1
ATOM 896 C C . ASN A 1 116 ? -17.771 1.187 -1.813 1.00 38.59 116 ASN A C 1
ATOM 898 O O . ASN A 1 116 ? -17.608 0.114 -1.238 1.00 38.59 116 ASN A O 1
ATOM 902 N N . ASN A 1 117 ? -17.174 1.483 -2.956 1.00 42.53 117 ASN A N 1
ATOM 903 C CA . ASN A 1 117 ? -16.205 0.634 -3.607 1.00 42.53 117 ASN A CA 1
ATOM 904 C C . ASN A 1 117 ? -14.845 0.917 -2.957 1.00 42.53 117 ASN A C 1
ATOM 906 O O . ASN A 1 117 ? -13.982 1.420 -3.643 1.00 42.53 117 ASN A O 1
ATOM 910 N N . THR A 1 118 ? -14.626 0.671 -1.659 1.00 50.16 118 THR A N 1
ATOM 911 C CA . THR A 1 118 ? -13.381 1.112 -0.984 1.00 50.16 118 THR A CA 1
ATOM 912 C C . THR A 1 118 ? -12.128 0.525 -1.639 1.00 50.16 118 THR A C 1
ATOM 914 O O . THR A 1 118 ? -11.140 1.234 -1.830 1.00 50.16 118 THR A O 1
ATOM 917 N N . SER A 1 119 ? -12.170 -0.737 -2.094 1.00 48.31 119 SER A N 1
ATOM 918 C CA . SER A 1 119 ? -11.116 -1.310 -2.948 1.00 48.31 119 SER A CA 1
ATOM 919 C C . SER A 1 119 ? -11.012 -0.584 -4.290 1.00 48.31 119 SER A C 1
ATOM 921 O O . SER A 1 119 ? -9.910 -0.305 -4.745 1.00 48.31 119 SER A O 1
ATOM 923 N N . GLY A 1 120 ? -12.143 -0.218 -4.897 1.00 55.41 120 GLY A N 1
ATOM 924 C CA . GLY A 1 120 ? -12.193 0.658 -6.069 1.00 55.41 120 GLY A CA 1
ATOM 925 C C . GLY A 1 120 ? -11.666 2.074 -5.807 1.00 55.41 120 GLY A C 1
ATOM 926 O O . GLY A 1 120 ? -11.069 2.661 -6.703 1.00 55.41 120 GLY A O 1
ATOM 927 N N . ASP A 1 121 ? -11.809 2.604 -4.595 1.00 71.31 121 ASP A N 1
ATOM 928 C CA . ASP A 1 121 ? -11.363 3.932 -4.186 1.00 71.31 121 ASP A CA 1
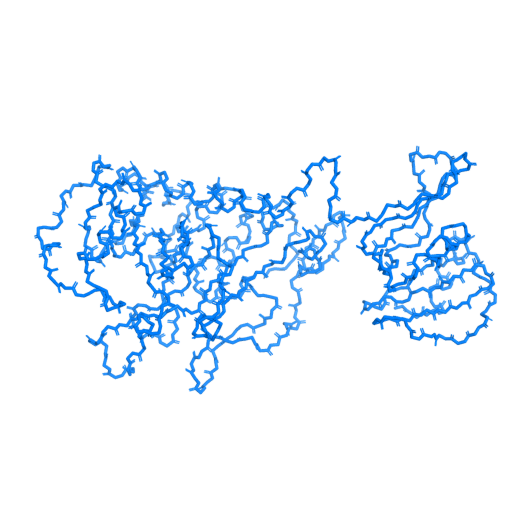ATOM 929 C C . ASP A 1 121 ? -9.854 3.928 -3.971 1.00 71.31 121 ASP A C 1
ATOM 931 O O . ASP A 1 121 ? -9.175 4.826 -4.464 1.00 71.31 121 ASP A O 1
ATOM 935 N N . LEU A 1 122 ? -9.297 2.886 -3.336 1.00 80.19 122 LEU A N 1
ATOM 936 C CA . LEU A 1 122 ? -7.847 2.707 -3.288 1.00 80.19 122 LEU A CA 1
ATOM 937 C C . LEU A 1 122 ? -7.275 2.487 -4.683 1.00 80.19 122 LEU A C 1
ATOM 939 O O . LEU A 1 122 ? -6.306 3.149 -5.032 1.00 80.19 122 LEU A O 1
ATOM 943 N N . VAL A 1 123 ? -7.872 1.607 -5.492 1.00 79.06 123 VAL A N 1
ATOM 944 C CA . VAL A 1 123 ? -7.448 1.400 -6.885 1.00 79.06 123 VAL A CA 1
ATOM 945 C C . VAL A 1 123 ? -7.469 2.730 -7.639 1.00 79.06 123 VAL A C 1
ATOM 947 O O . VAL A 1 123 ? -6.490 3.063 -8.295 1.00 79.06 123 VAL A O 1
ATOM 950 N N . SER A 1 124 ? -8.519 3.540 -7.485 1.00 78.56 124 SER A N 1
ATOM 951 C CA . SER A 1 124 ? -8.627 4.859 -8.122 1.00 78.56 124 SER A CA 1
ATOM 952 C C . SER A 1 124 ? -7.584 5.847 -7.598 1.00 78.56 124 SER A C 1
ATOM 954 O O . SER A 1 124 ? -7.001 6.602 -8.376 1.00 78.56 124 SER A O 1
ATOM 956 N N . LYS A 1 125 ? -7.306 5.845 -6.289 1.00 84.94 125 LYS A N 1
ATOM 957 C CA . LYS A 1 125 ? -6.262 6.680 -5.683 1.00 84.94 125 LYS A CA 1
ATOM 958 C C . LYS A 1 125 ? -4.886 6.294 -6.193 1.00 84.94 125 LYS A C 1
ATOM 960 O O . LYS A 1 125 ? -4.150 7.164 -6.648 1.00 84.94 125 LYS A O 1
ATOM 965 N N . LEU A 1 126 ? -4.550 5.013 -6.180 1.00 90.56 126 LEU A N 1
ATOM 966 C CA . LEU A 1 126 ? -3.268 4.534 -6.673 1.00 90.56 126 LEU A CA 1
ATOM 967 C C . LEU A 1 126 ? -3.118 4.735 -8.184 1.00 90.56 126 LEU A C 1
ATOM 969 O O . LEU A 1 126 ? -2.056 5.158 -8.635 1.00 90.56 126 LEU A O 1
ATOM 973 N N . GLN A 1 127 ? -4.197 4.555 -8.948 1.00 84.94 127 GLN A N 1
ATOM 974 C CA . GLN A 1 127 ? -4.231 4.912 -10.362 1.00 84.94 127 GLN A CA 1
ATOM 975 C C . GLN A 1 127 ? -3.961 6.407 -10.556 1.00 84.94 127 GLN A C 1
ATOM 977 O O . GLN A 1 127 ? -3.157 6.763 -11.406 1.00 84.94 127 GLN A O 1
ATOM 982 N N . SER A 1 128 ? -4.530 7.289 -9.726 1.00 85.31 128 SER A N 1
ATOM 983 C CA . SER A 1 128 ? -4.255 8.730 -9.817 1.00 85.31 128 SER A CA 1
ATOM 984 C C . SER A 1 128 ? -2.788 9.082 -9.532 1.00 85.31 128 SER A C 1
ATOM 986 O O . SER A 1 128 ? -2.239 9.968 -10.186 1.00 85.31 128 SER A O 1
ATOM 988 N N . VAL A 1 129 ? -2.126 8.344 -8.628 1.00 92.81 129 VAL A N 1
ATOM 989 C CA . VAL A 1 129 ? -0.675 8.458 -8.406 1.00 92.81 129 VAL A CA 1
ATOM 990 C C . VAL A 1 129 ? 0.083 8.054 -9.671 1.00 92.81 129 VAL A C 1
ATOM 992 O O . VAL A 1 129 ? 0.981 8.779 -10.108 1.00 92.81 129 VAL A O 1
ATOM 995 N N . ALA A 1 130 ? -0.298 6.922 -10.269 1.00 89.31 130 ALA A N 1
ATOM 996 C CA . ALA A 1 130 ? 0.320 6.403 -11.481 1.00 89.31 130 ALA A CA 1
ATOM 997 C C . ALA A 1 130 ? 0.149 7.355 -12.676 1.00 89.31 130 ALA A C 1
ATOM 999 O O . ALA A 1 130 ? 1.122 7.672 -13.364 1.00 89.31 130 ALA A O 1
ATOM 1000 N N . ASP A 1 131 ? -1.062 7.871 -12.869 1.00 85.12 131 ASP A N 1
ATOM 1001 C CA . ASP A 1 131 ? -1.409 8.826 -13.917 1.00 85.12 131 ASP A CA 1
ATOM 1002 C C . ASP A 1 131 ? -0.634 10.132 -13.740 1.00 85.12 131 ASP A C 1
ATOM 1004 O O . ASP A 1 131 ? -0.045 10.636 -14.697 1.00 85.12 131 ASP A O 1
ATOM 1008 N N . PHE A 1 132 ? -0.558 10.661 -12.512 1.00 88.75 132 PHE A N 1
ATOM 1009 C CA . PHE A 1 132 ? 0.213 11.868 -12.227 1.00 88.75 132 PHE A CA 1
ATOM 1010 C C . PHE A 1 132 ? 1.697 11.681 -12.557 1.00 88.75 132 PHE A C 1
ATOM 1012 O O . PHE A 1 132 ? 2.282 12.510 -13.257 1.00 88.75 132 PHE A O 1
ATOM 1019 N N . ALA A 1 133 ? 2.304 10.575 -12.122 1.00 89.44 133 ALA A N 1
ATOM 1020 C CA . ALA A 1 133 ? 3.688 10.258 -12.467 1.00 89.44 133 ALA A CA 1
ATOM 1021 C C . ALA A 1 133 ? 3.888 10.158 -13.991 1.00 89.44 133 ALA A C 1
ATOM 1023 O O . ALA A 1 133 ? 4.875 10.670 -14.522 1.00 89.44 133 ALA A O 1
ATOM 1024 N N . PHE A 1 134 ? 2.923 9.571 -14.705 1.00 86.31 134 PHE A N 1
ATOM 1025 C CA . PHE A 1 134 ? 2.944 9.485 -16.163 1.00 86.31 134 PHE A CA 1
ATOM 1026 C C . PHE A 1 134 ? 2.846 10.861 -16.835 1.00 86.31 134 PHE A C 1
ATOM 1028 O O . PHE A 1 134 ? 3.542 11.106 -17.818 1.00 86.31 134 PHE A O 1
ATOM 1035 N N . THR A 1 135 ? 2.071 11.808 -16.291 1.00 84.81 135 THR A N 1
ATOM 1036 C CA . THR A 1 135 ? 2.039 13.181 -16.833 1.00 84.81 135 THR A CA 1
ATOM 1037 C C . THR A 1 135 ? 3.405 13.866 -16.766 1.00 84.81 135 THR A C 1
ATOM 1039 O O . THR A 1 135 ? 3.774 14.599 -17.680 1.00 84.81 135 THR A O 1
ATOM 1042 N N . LEU A 1 136 ? 4.203 13.586 -15.731 1.00 82.38 136 LEU A N 1
ATOM 1043 C CA . LEU A 1 136 ? 5.543 14.156 -15.591 1.00 82.38 136 LEU A CA 1
ATOM 1044 C C . LEU A 1 136 ? 6.542 13.564 -16.594 1.00 82.38 136 LEU A C 1
ATOM 1046 O O . LEU A 1 136 ? 7.488 14.257 -16.967 1.00 82.38 136 LEU A O 1
ATOM 1050 N N . LEU A 1 137 ? 6.320 12.334 -17.078 1.00 78.50 137 LEU A N 1
ATOM 1051 C CA . LEU A 1 137 ? 7.098 11.754 -18.185 1.00 78.50 137 LEU A CA 1
ATOM 1052 C C . LEU A 1 137 ? 6.873 12.482 -19.515 1.00 78.50 137 LEU A C 1
ATOM 1054 O O . LEU A 1 137 ? 7.725 12.414 -20.398 1.00 78.50 137 LEU A O 1
ATOM 1058 N N . GLN A 1 138 ? 5.734 13.160 -19.666 1.00 76.38 138 GLN A N 1
ATOM 1059 C CA . GLN A 1 138 ? 5.379 13.906 -20.877 1.00 76.38 138 GLN A CA 1
ATOM 1060 C C . GLN A 1 138 ? 5.943 15.334 -20.883 1.00 76.38 138 GLN A C 1
ATOM 1062 O O . GLN A 1 138 ? 5.745 16.081 -21.842 1.00 76.38 138 GLN A O 1
ATOM 1067 N N . MET A 1 139 ? 6.618 15.743 -19.809 1.00 75.62 139 MET A N 1
ATOM 1068 C CA . MET A 1 139 ? 7.197 17.073 -19.683 1.00 75.62 139 MET A CA 1
ATOM 1069 C C . MET A 1 139 ? 8.683 17.066 -20.047 1.00 75.62 139 MET A C 1
ATOM 1071 O O . MET A 1 139 ? 9.377 16.073 -19.808 1.00 75.62 139 MET A O 1
ATOM 1075 N N . PRO A 1 140 ? 9.230 18.206 -20.515 1.00 75.62 140 PRO A N 1
ATOM 1076 C CA . PRO A 1 140 ? 10.667 18.365 -20.614 1.00 75.62 140 PRO A CA 1
ATOM 1077 C C . PRO A 1 140 ? 11.319 18.066 -19.269 1.00 75.62 140 PRO A C 1
ATOM 1079 O O . PRO A 1 140 ? 10.918 18.571 -18.218 1.00 75.62 140 PRO A O 1
ATOM 1082 N N . LEU A 1 141 ? 12.377 17.268 -19.314 1.00 73.31 141 LEU A N 1
ATOM 1083 C CA . LEU A 1 141 ? 13.037 16.760 -18.122 1.00 73.31 141 LEU A CA 1
ATOM 1084 C C . LEU A 1 141 ? 13.364 17.842 -17.078 1.00 73.31 141 LEU A C 1
ATOM 1086 O O . LEU A 1 141 ? 13.203 17.638 -15.874 1.00 73.31 141 LEU A O 1
ATOM 1090 N N . ALA A 1 142 ? 13.921 18.963 -17.541 1.00 74.75 142 ALA A N 1
ATOM 1091 C CA . ALA A 1 142 ? 14.353 20.038 -16.658 1.00 74.75 142 ALA A CA 1
ATOM 1092 C C . ALA A 1 142 ? 13.171 20.615 -15.867 1.00 74.75 142 ALA A C 1
ATOM 1094 O O . ALA A 1 142 ? 13.339 20.979 -14.704 1.00 74.75 142 ALA A O 1
ATOM 1095 N N . ASP A 1 143 ? 11.980 20.636 -16.461 1.00 80.12 143 ASP A N 1
ATOM 1096 C CA . ASP A 1 143 ? 10.770 21.161 -15.840 1.00 80.12 143 ASP A CA 1
ATOM 1097 C C . ASP A 1 143 ? 10.242 20.199 -14.779 1.00 80.12 143 ASP A C 1
ATOM 1099 O O . ASP A 1 143 ? 10.050 20.618 -13.636 1.00 80.12 143 ASP A O 1
ATOM 1103 N N . ALA A 1 144 ? 10.125 18.906 -15.104 1.00 79.50 144 ALA A N 1
ATOM 1104 C CA . ALA A 1 144 ? 9.738 17.874 -14.138 1.00 79.50 144 ALA A CA 1
ATOM 1105 C C . ALA A 1 144 ? 10.687 17.864 -12.924 1.00 79.50 144 ALA A C 1
ATOM 1107 O O . ALA A 1 144 ? 10.251 17.900 -11.770 1.00 79.50 144 ALA A O 1
ATOM 1108 N N . LYS A 1 145 ? 12.000 17.929 -13.181 1.00 79.38 145 LYS A N 1
ATOM 1109 C CA . LYS A 1 145 ? 13.032 18.043 -12.143 1.00 79.38 145 LYS A CA 1
ATOM 1110 C C . LYS A 1 145 ? 12.811 19.283 -11.276 1.00 79.38 145 LYS A C 1
ATOM 1112 O O . LYS A 1 145 ? 12.762 19.176 -10.053 1.00 79.38 145 LYS A O 1
ATOM 1117 N N . ASN A 1 146 ? 12.649 20.455 -11.887 1.00 81.81 146 ASN A N 1
ATOM 1118 C CA . ASN A 1 146 ? 12.443 21.711 -11.165 1.00 81.81 146 ASN A CA 1
ATOM 1119 C C . ASN A 1 146 ? 11.157 21.709 -10.324 1.00 81.81 146 ASN A C 1
ATOM 1121 O O . ASN A 1 146 ? 11.156 22.276 -9.232 1.00 81.81 146 ASN A O 1
ATOM 1125 N N . MET A 1 147 ? 10.078 21.084 -10.802 1.00 85.00 147 MET A N 1
ATOM 1126 C CA . MET A 1 147 ? 8.824 20.946 -10.052 1.00 85.00 147 MET A CA 1
ATOM 1127 C C . MET A 1 147 ? 9.017 20.112 -8.784 1.00 85.00 147 MET A C 1
ATOM 1129 O O . MET A 1 147 ? 8.651 20.566 -7.697 1.00 85.00 147 MET A O 1
ATOM 1133 N N . ILE A 1 148 ? 9.674 18.953 -8.902 1.00 85.12 148 ILE A N 1
ATOM 1134 C CA . ILE A 1 148 ? 9.986 18.089 -7.756 1.00 85.12 148 ILE A CA 1
ATOM 1135 C C . ILE A 1 148 ? 10.923 18.816 -6.784 1.00 85.12 148 ILE A C 1
ATOM 113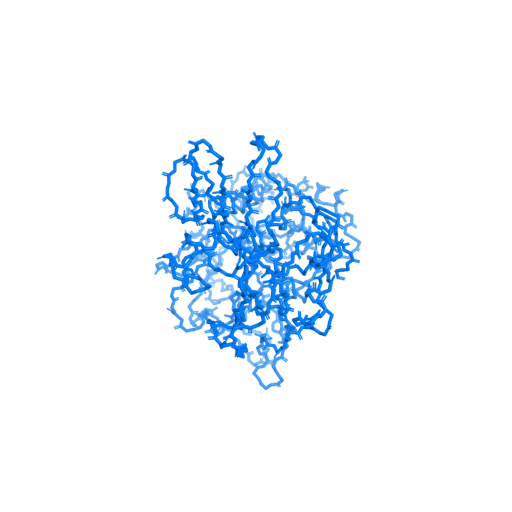7 O O . ILE A 1 148 ? 10.627 18.890 -5.594 1.00 85.12 148 ILE A O 1
ATOM 1141 N N . PHE A 1 149 ? 12.012 19.429 -7.268 1.00 83.00 149 PHE A N 1
ATOM 1142 C CA . PHE A 1 149 ? 12.954 20.166 -6.411 1.00 83.00 149 PHE A CA 1
ATOM 1143 C C . PHE A 1 149 ? 12.280 21.288 -5.618 1.00 83.00 149 PHE A C 1
ATOM 1145 O O . PHE A 1 149 ? 12.574 21.454 -4.437 1.00 83.00 149 PHE A O 1
ATOM 1152 N N . LYS A 1 150 ? 11.375 22.051 -6.242 1.00 82.31 150 LYS A N 1
ATOM 1153 C CA . LYS A 1 150 ? 10.643 23.132 -5.564 1.00 82.31 150 LYS A CA 1
ATOM 1154 C C . LYS A 1 150 ? 9.694 22.620 -4.481 1.00 82.31 150 LYS A C 1
ATOM 1156 O O . LYS A 1 150 ? 9.513 23.311 -3.485 1.00 82.31 150 LYS A O 1
ATOM 1161 N N . SER A 1 151 ? 9.080 21.454 -4.683 1.00 80.31 151 SER A N 1
ATOM 1162 C CA . SER A 1 151 ? 8.131 20.869 -3.727 1.00 80.31 151 SER A CA 1
ATOM 1163 C C . SER A 1 151 ? 8.828 20.163 -2.570 1.00 80.31 151 SER A C 1
ATOM 1165 O O . SER A 1 151 ? 8.472 20.352 -1.409 1.00 80.31 151 SER A O 1
ATOM 1167 N N . GLU A 1 152 ? 9.819 19.340 -2.894 1.00 81.19 152 GLU A N 1
ATOM 1168 C CA . GLU A 1 152 ? 10.425 18.406 -1.948 1.00 81.19 152 GLU A CA 1
ATOM 1169 C C . GLU A 1 152 ? 11.660 18.988 -1.257 1.00 81.19 152 GLU A C 1
ATOM 1171 O O . GLU A 1 152 ? 12.056 18.504 -0.202 1.00 81.19 152 GLU A O 1
ATOM 1176 N N . ASN A 1 153 ? 12.271 20.025 -1.845 1.00 71.62 153 ASN A N 1
ATOM 1177 C CA . ASN A 1 153 ? 13.556 20.590 -1.429 1.00 71.62 153 ASN A CA 1
ATOM 1178 C C . ASN A 1 153 ? 14.592 19.516 -1.019 1.00 71.62 153 ASN A C 1
ATOM 1180 O O . ASN A 1 153 ? 15.153 19.578 0.081 1.00 71.62 153 ASN A O 1
ATOM 1184 N N . PRO A 1 154 ? 14.837 18.497 -1.862 1.00 67.56 154 PRO A N 1
ATOM 1185 C CA . PRO A 1 154 ? 15.689 17.390 -1.479 1.00 67.56 154 PRO A CA 1
ATOM 1186 C C . PRO A 1 154 ? 17.142 17.868 -1.474 1.00 67.56 154 PRO A C 1
ATOM 1188 O O . PRO A 1 154 ? 17.752 18.083 -2.522 1.00 67.56 154 PRO A O 1
ATOM 1191 N N . SER A 1 155 ? 17.694 18.069 -0.280 1.00 61.59 155 SER A N 1
ATOM 1192 C CA . SER A 1 155 ? 19.092 18.467 -0.089 1.00 61.59 155 SER A CA 1
ATOM 1193 C C . SER A 1 155 ? 20.065 17.299 -0.280 1.00 61.59 155 SER A C 1
ATOM 1195 O O . SER A 1 155 ? 21.235 17.532 -0.581 1.00 61.59 155 SER A O 1
ATOM 1197 N N . ASP A 1 156 ? 19.583 16.056 -0.149 1.00 70.12 156 ASP A N 1
ATOM 1198 C CA . ASP A 1 156 ? 20.367 14.838 -0.356 1.00 70.12 156 ASP A CA 1
ATOM 1199 C C . ASP A 1 156 ? 19.998 14.148 -1.686 1.00 70.12 156 ASP A C 1
ATOM 1201 O O . ASP A 1 156 ? 18.903 13.582 -1.809 1.00 70.12 156 ASP A O 1
ATOM 1205 N N . PRO A 1 157 ? 20.899 14.142 -2.686 1.00 66.06 157 PRO A N 1
ATOM 1206 C CA . PRO A 1 157 ? 20.670 13.454 -3.952 1.00 66.06 157 PRO A CA 1
ATOM 1207 C C . PRO A 1 157 ? 20.551 11.926 -3.812 1.00 66.06 157 PRO A C 1
ATOM 1209 O O . PRO A 1 157 ? 20.028 11.288 -4.727 1.00 66.06 157 PRO A O 1
ATOM 1212 N N . ASN A 1 158 ? 20.989 11.326 -2.697 1.00 71.94 158 ASN A N 1
ATOM 1213 C CA . ASN A 1 158 ? 20.855 9.884 -2.459 1.00 71.94 158 ASN A CA 1
ATOM 1214 C C . ASN A 1 158 ? 19.406 9.458 -2.182 1.00 71.94 158 ASN A C 1
ATOM 1216 O O . ASN A 1 158 ? 19.040 8.329 -2.489 1.00 71.94 158 ASN A O 1
ATOM 1220 N N . ASN A 1 159 ? 18.568 10.373 -1.691 1.00 78.94 159 ASN A N 1
ATOM 1221 C CA . ASN A 1 159 ? 17.163 10.101 -1.366 1.00 78.94 159 ASN A CA 1
ATOM 1222 C C . ASN A 1 159 ? 16.216 10.466 -2.516 1.00 78.94 159 ASN A C 1
ATOM 1224 O O . ASN A 1 159 ? 14.999 10.533 -2.351 1.00 78.94 159 ASN A O 1
ATOM 1228 N N . TRP A 1 160 ? 16.763 10.766 -3.695 1.00 85.06 160 TRP A N 1
ATOM 1229 C CA . TRP A 1 160 ? 15.995 11.352 -4.785 1.00 85.06 160 TRP A CA 1
ATOM 1230 C C . TRP A 1 160 ? 14.844 10.463 -5.291 1.00 85.06 160 TRP A C 1
ATOM 1232 O O . TRP A 1 160 ? 13.760 10.987 -5.553 1.00 85.06 160 TRP A O 1
ATOM 1242 N N . CYS A 1 161 ? 15.045 9.145 -5.416 1.00 87.38 161 CYS A N 1
ATOM 1243 C CA . CYS A 1 161 ? 13.981 8.206 -5.803 1.00 87.38 161 CYS A CA 1
ATOM 1244 C C . CYS A 1 161 ? 12.800 8.272 -4.826 1.00 87.38 161 CYS A C 1
ATOM 1246 O O . CYS A 1 161 ? 11.653 8.414 -5.243 1.00 87.38 161 CYS A O 1
ATOM 1248 N N . GLY A 1 162 ? 13.108 8.285 -3.530 1.00 89.75 162 GLY A N 1
ATOM 1249 C CA . GLY A 1 162 ? 12.145 8.438 -2.451 1.00 89.75 162 GLY A CA 1
ATOM 1250 C C . GLY A 1 162 ? 11.399 9.772 -2.465 1.00 89.75 162 GLY A C 1
ATOM 1251 O O . GLY A 1 162 ? 10.174 9.806 -2.394 1.00 89.75 162 GLY A O 1
ATOM 1252 N N . ASN A 1 163 ? 12.124 10.879 -2.638 1.00 88.50 163 ASN A N 1
ATOM 1253 C CA . ASN A 1 163 ? 11.530 12.217 -2.733 1.00 88.50 163 ASN A CA 1
ATOM 1254 C C . ASN A 1 163 ? 10.622 12.356 -3.964 1.00 88.50 163 ASN A C 1
ATOM 1256 O O . ASN A 1 163 ? 9.545 12.939 -3.883 1.00 88.50 163 ASN A O 1
ATOM 1260 N N . THR A 1 164 ? 11.024 11.781 -5.098 1.00 90.12 164 THR A N 1
ATOM 1261 C CA . THR A 1 164 ? 10.208 11.787 -6.320 1.00 90.12 164 THR A CA 1
ATOM 1262 C C . THR A 1 164 ? 8.928 10.976 -6.139 1.00 90.12 164 THR A C 1
ATOM 1264 O O . THR A 1 164 ? 7.847 11.465 -6.454 1.00 90.12 164 THR A O 1
ATOM 1267 N N . LEU A 1 165 ? 9.024 9.780 -5.552 1.00 92.81 165 LEU A N 1
ATOM 1268 C CA . LEU A 1 165 ? 7.850 8.985 -5.201 1.00 92.81 165 LEU A CA 1
ATOM 1269 C C . LEU A 1 165 ? 6.925 9.750 -4.243 1.00 92.81 165 LEU A C 1
ATOM 1271 O O . LEU A 1 165 ? 5.714 9.811 -4.449 1.00 92.81 165 LEU A O 1
ATOM 1275 N N . GLY A 1 166 ? 7.502 10.378 -3.216 1.00 92.56 166 GLY A N 1
ATOM 1276 C CA . GLY A 1 166 ? 6.764 11.188 -2.256 1.00 92.56 166 GLY A CA 1
ATOM 1277 C C . GLY A 1 166 ? 6.043 12.368 -2.906 1.00 92.56 166 GLY A C 1
ATOM 1278 O O . GLY A 1 166 ? 4.910 12.679 -2.534 1.00 92.56 166 GLY A O 1
ATOM 1279 N N . TYR A 1 167 ? 6.654 12.984 -3.918 1.00 92.06 167 TYR A N 1
ATOM 1280 C CA . TYR A 1 167 ? 6.011 14.008 -4.732 1.00 92.06 167 TYR A CA 1
ATOM 1281 C C . TYR A 1 167 ? 4.772 13.460 -5.455 1.00 92.06 167 TYR A C 1
ATOM 1283 O O . TYR A 1 167 ? 3.715 14.088 -5.384 1.00 92.06 167 TYR A O 1
ATOM 1291 N N . PHE A 1 168 ? 4.852 12.285 -6.090 1.00 93.56 168 PHE A N 1
ATOM 1292 C CA . PHE A 1 168 ? 3.700 11.686 -6.784 1.00 93.56 168 PHE A CA 1
ATOM 1293 C C . PHE A 1 168 ? 2.534 11.421 -5.830 1.00 93.56 168 PHE A C 1
ATOM 1295 O O . PHE A 1 168 ? 1.393 11.817 -6.080 1.00 93.56 168 PHE A O 1
ATOM 1302 N N . TYR A 1 169 ? 2.848 10.815 -4.687 1.00 94.25 169 TYR A N 1
ATOM 1303 C CA . TYR A 1 169 ? 1.879 10.466 -3.659 1.00 94.25 169 TYR A CA 1
ATOM 1304 C C . TYR A 1 169 ? 1.204 11.704 -3.052 1.00 94.25 169 TYR A C 1
ATOM 1306 O O . TYR A 1 169 ? -0.024 11.772 -2.995 1.00 94.25 169 TYR A O 1
ATOM 1314 N N . LYS A 1 170 ? 1.973 12.731 -2.661 1.00 91.19 170 LYS A N 1
ATOM 1315 C CA . LYS A 1 170 ? 1.416 13.964 -2.073 1.00 91.19 170 LYS A CA 1
ATOM 1316 C C . LYS A 1 170 ? 0.513 14.730 -3.036 1.00 91.19 170 LYS A C 1
ATOM 1318 O O . LYS A 1 170 ? -0.503 15.267 -2.602 1.00 91.19 170 LYS A O 1
ATOM 1323 N N . ASN A 1 171 ? 0.852 14.775 -4.325 1.00 88.50 171 ASN A N 1
ATOM 1324 C CA . ASN A 1 171 ? 0.010 15.441 -5.330 1.00 88.50 171 ASN A CA 1
ATOM 1325 C C . ASN A 1 171 ? -1.269 14.658 -5.657 1.00 88.50 171 ASN A C 1
ATOM 1327 O O . ASN A 1 171 ? -2.190 15.222 -6.236 1.00 88.50 171 ASN A O 1
ATOM 1331 N N . SER A 1 172 ? -1.351 13.405 -5.213 1.00 83.69 172 SER A N 1
ATOM 1332 C CA . SER A 1 172 ? -2.527 12.541 -5.366 1.00 83.69 172 SER A CA 1
ATOM 1333 C C . SER A 1 172 ? -3.325 12.390 -4.060 1.00 83.69 172 SER A C 1
ATOM 1335 O O . SER A 1 172 ? -4.244 11.576 -3.958 1.00 83.69 172 SER A O 1
ATOM 1337 N N . GLY A 1 173 ? -2.998 13.203 -3.048 1.00 82.81 173 GLY A N 1
ATOM 1338 C CA . GLY A 1 173 ? -3.724 13.281 -1.780 1.00 82.81 173 GLY A CA 1
ATOM 1339 C C . GLY A 1 173 ? -3.180 12.401 -0.657 1.00 82.81 173 GLY A C 1
ATOM 1340 O O . GLY A 1 173 ? -3.839 12.288 0.365 1.00 82.81 173 GLY A O 1
ATOM 1341 N N . ALA A 1 174 ? -2.001 11.787 -0.805 1.00 88.25 174 ALA A N 1
ATOM 1342 C CA . ALA A 1 174 ? -1.387 11.055 0.301 1.00 88.25 174 ALA A CA 1
ATOM 1343 C C . ALA A 1 174 ? -0.982 11.998 1.445 1.00 88.25 174 ALA A C 1
ATOM 1345 O O . ALA A 1 174 ? -0.513 13.122 1.217 1.00 88.25 174 ALA A O 1
ATOM 1346 N N . SER A 1 175 ? -1.081 11.509 2.682 1.00 84.69 175 SER A N 1
ATOM 1347 C CA . SER A 1 175 ? -0.701 12.261 3.873 1.00 84.69 175 SER A CA 1
ATOM 1348 C C . SER A 1 175 ? 0.757 12.718 3.804 1.00 84.69 175 SER A C 1
ATOM 1350 O O . SER A 1 175 ? 1.700 11.922 3.749 1.00 84.69 175 SER A O 1
ATOM 1352 N N . ARG A 1 176 ? 0.968 14.037 3.887 1.00 84.38 176 ARG A N 1
ATOM 1353 C CA . ARG A 1 176 ? 2.317 14.630 3.871 1.00 84.38 176 ARG A CA 1
ATOM 1354 C C . ARG A 1 176 ? 3.186 14.115 5.011 1.00 84.38 176 ARG A C 1
ATOM 1356 O O . ARG A 1 176 ? 4.396 13.997 4.846 1.00 84.38 176 ARG A O 1
ATOM 1363 N N . LYS A 1 177 ? 2.575 13.834 6.165 1.00 82.06 177 LYS A N 1
ATOM 1364 C CA . LYS A 1 177 ? 3.287 13.366 7.352 1.00 82.06 177 LYS A CA 1
ATOM 1365 C C . LYS A 1 177 ? 3.856 11.966 7.116 1.00 82.06 177 LYS A C 1
ATOM 1367 O O . LYS A 1 177 ? 5.050 11.777 7.302 1.00 82.06 177 LYS A O 1
ATOM 1372 N N . ILE A 1 178 ? 3.037 11.042 6.607 1.00 84.38 178 ILE A N 1
ATOM 1373 C CA . ILE A 1 178 ? 3.466 9.694 6.202 1.00 84.38 178 ILE A CA 1
ATOM 1374 C C . ILE A 1 178 ? 4.591 9.749 5.181 1.00 84.38 178 ILE A C 1
ATOM 1376 O O . ILE A 1 178 ? 5.642 9.138 5.381 1.00 84.38 178 ILE A O 1
ATOM 1380 N N . VAL A 1 179 ? 4.382 10.509 4.105 1.00 88.75 179 VAL A N 1
ATOM 1381 C CA . VAL A 1 179 ? 5.350 10.586 3.014 1.00 88.75 179 VAL A CA 1
ATOM 1382 C C . VAL A 1 179 ? 6.692 11.106 3.525 1.00 88.75 179 VAL A C 1
ATOM 1384 O O . VAL A 1 179 ? 7.720 10.470 3.309 1.00 88.75 179 VAL A O 1
ATOM 1387 N N . ASN A 1 180 ? 6.692 12.208 4.275 1.00 85.62 180 ASN A N 1
ATOM 1388 C CA . ASN A 1 180 ? 7.925 12.793 4.798 1.00 85.62 180 ASN A CA 1
ATOM 1389 C C . ASN A 1 180 ? 8.626 11.888 5.829 1.00 85.62 180 ASN A C 1
ATOM 1391 O O . ASN A 1 180 ? 9.844 11.971 5.969 1.00 85.62 180 ASN A O 1
ATOM 1395 N N . THR A 1 181 ? 7.885 11.038 6.547 1.00 83.94 181 THR A N 1
ATOM 1396 C CA . THR A 1 181 ? 8.467 10.094 7.509 1.00 83.94 181 THR A CA 1
ATOM 1397 C C . THR A 1 181 ? 9.121 8.897 6.824 1.00 83.94 181 THR A C 1
ATOM 1399 O O . THR A 1 181 ? 10.224 8.512 7.206 1.00 83.94 181 THR A O 1
ATOM 1402 N N . TYR A 1 182 ? 8.459 8.291 5.835 1.00 87.81 182 TYR A N 1
ATOM 1403 C CA . TYR A 1 182 ? 8.863 6.968 5.351 1.00 87.81 182 TYR A CA 1
ATOM 1404 C C . TYR A 1 182 ? 9.507 6.958 3.966 1.00 87.81 182 TYR A C 1
ATOM 1406 O O . TYR A 1 182 ? 10.313 6.073 3.687 1.00 87.81 182 TYR A O 1
ATOM 1414 N N . PHE A 1 183 ? 9.181 7.908 3.087 1.00 91.19 183 PHE A N 1
ATOM 1415 C CA . PHE A 1 183 ? 9.489 7.754 1.661 1.00 91.19 183 PHE A CA 1
ATOM 1416 C C . PHE A 1 183 ? 10.934 8.114 1.322 1.00 91.19 183 PHE A C 1
ATOM 1418 O O . PHE A 1 183 ? 11.397 7.759 0.248 1.00 91.19 183 PHE A O 1
ATOM 1425 N N . ALA A 1 184 ? 11.677 8.761 2.224 1.00 85.31 184 ALA A N 1
ATOM 1426 C CA . ALA A 1 184 ? 13.039 9.224 1.958 1.00 85.31 184 ALA A CA 1
ATOM 1427 C C . ALA A 1 184 ? 14.050 8.096 1.663 1.00 85.31 184 ALA A C 1
ATOM 1429 O O . ALA A 1 184 ? 15.101 8.372 1.092 1.00 85.31 184 ALA A O 1
ATOM 1430 N N . GLY A 1 185 ? 13.761 6.839 2.018 1.00 86.31 185 GLY A N 1
ATOM 1431 C CA . GLY A 1 185 ? 14.673 5.723 1.771 1.00 86.31 185 GLY A CA 1
ATOM 1432 C C . GLY A 1 185 ? 14.005 4.353 1.840 1.00 86.31 185 GLY A C 1
ATOM 1433 O O . GLY A 1 185 ? 12.891 4.200 2.341 1.00 86.31 185 GLY A O 1
ATOM 1434 N N . THR A 1 186 ? 14.714 3.333 1.355 1.00 87.44 186 THR A N 1
ATOM 1435 C CA . THR A 1 186 ? 14.177 1.974 1.192 1.00 87.44 186 THR A CA 1
ATOM 1436 C C . THR A 1 186 ? 13.786 1.331 2.522 1.00 87.44 186 THR A C 1
ATOM 1438 O O . THR A 1 186 ? 12.717 0.744 2.612 1.00 87.44 186 THR A O 1
ATOM 1441 N N . LEU A 1 187 ? 14.570 1.520 3.590 1.00 83.44 187 LEU A N 1
ATOM 1442 C CA . LEU A 1 187 ? 14.232 1.026 4.936 1.00 83.44 187 LEU A CA 1
ATOM 1443 C C . LEU A 1 187 ? 12.951 1.649 5.512 1.00 83.44 187 LEU A C 1
ATOM 1445 O O . LEU A 1 187 ? 12.169 0.964 6.177 1.00 83.44 187 LEU A O 1
ATOM 1449 N N . GLY A 1 188 ? 12.745 2.946 5.262 1.00 87.69 188 GLY A N 1
ATOM 1450 C CA . GLY A 1 188 ? 11.534 3.652 5.676 1.00 87.69 188 GLY A CA 1
ATOM 1451 C C . GLY A 1 188 ? 10.309 3.075 4.976 1.00 87.69 188 GLY A C 1
ATOM 1452 O O . GLY A 1 188 ? 9.325 2.754 5.636 1.00 87.69 188 GLY A O 1
ATOM 1453 N N . LEU A 1 189 ? 10.411 2.831 3.668 1.00 91.12 189 LEU A N 1
ATOM 1454 C CA . LEU A 1 189 ? 9.355 2.207 2.871 1.00 91.12 189 LEU A CA 1
ATOM 1455 C C . LEU A 1 189 ? 9.091 0.746 3.256 1.00 91.12 189 LEU A C 1
ATOM 1457 O O . LEU A 1 189 ? 7.934 0.359 3.406 1.00 91.12 189 LEU A O 1
ATOM 1461 N N . SER A 1 190 ? 10.132 -0.051 3.502 1.00 85.50 190 SER A N 1
ATOM 1462 C CA . SER A 1 190 ? 9.977 -1.418 4.015 1.00 85.50 190 SER A CA 1
ATOM 1463 C C . SER A 1 190 ? 9.182 -1.440 5.322 1.00 85.50 190 SER A C 1
ATOM 1465 O O . SER A 1 190 ? 8.316 -2.290 5.509 1.00 85.50 190 SER A O 1
ATOM 1467 N N . SER A 1 191 ? 9.445 -0.481 6.214 1.00 83.19 191 SER A N 1
ATOM 1468 C CA . SER A 1 191 ? 8.707 -0.334 7.475 1.00 83.19 191 SER A CA 1
ATOM 1469 C C . SER A 1 191 ? 7.295 0.208 7.255 1.00 83.19 191 SER A C 1
ATOM 1471 O O . SER A 1 191 ? 6.367 -0.207 7.936 1.00 83.19 191 SER A O 1
ATOM 1473 N N . TYR A 1 192 ? 7.116 1.111 6.291 1.00 88.31 192 TYR A N 1
ATOM 1474 C CA . TYR A 1 192 ? 5.820 1.676 5.937 1.00 88.31 192 TYR A CA 1
ATOM 1475 C C . TYR A 1 192 ? 4.824 0.596 5.530 1.00 88.31 192 TYR A C 1
ATOM 1477 O O . TYR A 1 192 ? 3.738 0.551 6.094 1.00 88.31 192 TYR A O 1
ATOM 1485 N N . GLY A 1 193 ? 5.199 -0.310 4.624 1.00 86.56 193 GLY A N 1
ATOM 1486 C CA . GLY A 1 193 ? 4.305 -1.345 4.093 1.00 86.56 193 GLY A CA 1
ATOM 1487 C C . GLY A 1 193 ? 3.879 -2.440 5.074 1.00 86.56 193 GLY A C 1
ATOM 1488 O O . GLY A 1 193 ? 3.139 -3.342 4.688 1.00 86.56 193 GLY A O 1
ATOM 1489 N N . SER A 1 194 ? 4.357 -2.407 6.321 1.00 83.62 194 SER A N 1
ATOM 1490 C CA . SER A 1 194 ? 4.205 -3.497 7.280 1.00 83.62 194 SER A CA 1
ATOM 1491 C C . SER A 1 194 ? 3.812 -2.992 8.667 1.00 83.62 194 SER A C 1
ATOM 1493 O O . SER A 1 194 ? 4.400 -2.057 9.196 1.00 83.62 194 SER A O 1
ATOM 1495 N N . TYR A 1 195 ? 2.880 -3.688 9.316 1.00 81.31 195 TYR A N 1
ATOM 1496 C CA . TYR A 1 195 ? 2.589 -3.500 10.747 1.00 81.31 195 TYR A CA 1
ATOM 1497 C C . TYR A 1 195 ? 3.553 -4.268 11.660 1.00 81.31 195 TYR A C 1
ATOM 1499 O O . TYR A 1 195 ? 3.509 -4.153 12.882 1.00 81.31 195 TYR A O 1
ATOM 1507 N N . TYR A 1 196 ? 4.447 -5.056 11.065 1.00 82.06 196 TYR A N 1
ATOM 1508 C CA . TYR A 1 196 ? 5.496 -5.812 11.734 1.00 82.06 196 TYR A CA 1
ATOM 1509 C C . TYR A 1 196 ? 6.845 -5.144 11.499 1.00 82.06 196 TYR A C 1
ATOM 1511 O O . TYR A 1 196 ? 7.085 -4.552 10.445 1.00 82.06 196 TYR A O 1
ATOM 1519 N N . LYS A 1 197 ? 7.767 -5.318 12.446 1.00 80.81 197 LYS A N 1
ATOM 1520 C CA . LYS A 1 197 ? 9.172 -4.985 12.254 1.00 80.81 197 LYS A CA 1
ATOM 1521 C C . LYS A 1 197 ? 9.719 -5.795 11.083 1.00 80.81 197 LYS A C 1
ATOM 1523 O O . LYS A 1 197 ? 9.770 -7.026 11.135 1.00 80.81 197 LYS A O 1
ATOM 1528 N N . ILE A 1 198 ? 10.156 -5.071 10.065 1.00 80.88 198 ILE A N 1
ATOM 1529 C CA . ILE A 1 198 ? 10.858 -5.613 8.914 1.00 80.88 198 ILE A CA 1
ATOM 1530 C C . ILE A 1 198 ? 12.367 -5.483 9.137 1.00 80.88 198 ILE A C 1
ATOM 1532 O O . ILE A 1 198 ? 12.841 -4.504 9.717 1.00 80.88 198 ILE A O 1
ATOM 1536 N N . GLY A 1 199 ? 13.133 -6.464 8.677 1.00 78.38 199 GLY A N 1
ATOM 1537 C CA . GLY A 1 199 ? 14.587 -6.364 8.605 1.00 78.38 199 GLY A CA 1
ATOM 1538 C C . GLY A 1 199 ? 15.182 -7.466 7.740 1.00 78.38 199 GLY A C 1
ATOM 1539 O O . GLY A 1 199 ? 14.448 -8.285 7.195 1.00 78.38 199 GLY A O 1
ATOM 1540 N N . PHE A 1 200 ? 16.507 -7.498 7.662 1.00 78.12 200 PHE A N 1
ATOM 1541 C CA . PHE A 1 200 ? 17.222 -8.523 6.913 1.00 78.12 200 PHE A CA 1
ATOM 1542 C C . PHE A 1 200 ? 17.475 -9.756 7.776 1.00 78.12 200 PHE A C 1
ATOM 1544 O O . PHE A 1 200 ? 17.988 -9.645 8.894 1.00 78.12 200 PHE A O 1
ATOM 1551 N N . ASP A 1 201 ? 17.128 -10.925 7.254 1.00 78.06 201 ASP A N 1
ATOM 1552 C CA . ASP A 1 201 ? 17.551 -12.201 7.807 1.00 78.06 201 ASP A CA 1
ATOM 1553 C C . ASP A 1 201 ? 19.068 -12.362 7.624 1.00 78.06 201 ASP A C 1
ATOM 1555 O O . ASP A 1 201 ? 19.608 -12.193 6.533 1.00 78.06 201 ASP A O 1
ATOM 1559 N N . GLY A 1 202 ? 19.776 -12.677 8.708 1.00 71.12 202 GLY A N 1
ATOM 1560 C CA . GLY A 1 202 ? 21.241 -12.703 8.712 1.00 71.12 202 GLY A CA 1
ATOM 1561 C C . GLY A 1 202 ? 21.869 -13.844 7.904 1.00 71.12 202 GLY A C 1
ATOM 1562 O O . GLY A 1 202 ? 23.071 -13.797 7.658 1.00 71.12 202 GLY A O 1
ATOM 1563 N N . ASN A 1 203 ? 21.088 -14.858 7.510 1.00 73.88 203 ASN A N 1
ATOM 1564 C CA . ASN A 1 203 ? 21.584 -16.017 6.766 1.00 73.88 203 ASN A CA 1
ATOM 1565 C C . ASN A 1 203 ? 21.309 -15.885 5.268 1.00 73.88 203 ASN A C 1
ATOM 1567 O O . ASN A 1 203 ? 22.200 -16.085 4.449 1.00 73.88 203 ASN A O 1
ATOM 1571 N N . SER A 1 204 ? 20.064 -15.576 4.922 1.00 72.19 204 SER A N 1
ATOM 1572 C CA . SER A 1 204 ? 19.600 -15.455 3.541 1.00 72.19 204 SER A CA 1
ATOM 1573 C C . SER A 1 204 ? 19.854 -14.065 2.960 1.00 72.19 204 SER A C 1
ATOM 1575 O O . SER A 1 204 ? 19.973 -13.913 1.749 1.00 72.19 204 SER A O 1
ATOM 1577 N N . GLY A 1 205 ? 19.967 -13.052 3.821 1.00 74.12 205 GLY A N 1
ATOM 1578 C CA . GLY A 1 205 ? 19.967 -11.656 3.419 1.00 74.12 205 GLY A CA 1
ATOM 1579 C C . GLY A 1 205 ? 18.572 -11.135 3.088 1.00 74.12 205 GLY A C 1
ATOM 1580 O O . GLY A 1 205 ? 18.460 -9.939 2.885 1.00 74.12 205 GLY A O 1
ATOM 1581 N N . GLU A 1 206 ? 17.516 -11.959 3.067 1.00 77.38 206 GLU A N 1
ATOM 1582 C CA . GLU A 1 206 ? 16.176 -11.532 2.649 1.00 77.38 206 GLU A CA 1
ATOM 1583 C C . GLU A 1 206 ? 15.504 -10.583 3.629 1.00 77.38 206 GLU A C 1
ATOM 1585 O O . GLU A 1 206 ? 15.730 -10.617 4.839 1.00 77.38 206 GLU A O 1
ATOM 1590 N N . LEU A 1 207 ? 14.607 -9.759 3.097 1.00 80.94 207 LEU A N 1
ATOM 1591 C CA . LEU A 1 207 ? 13.750 -8.910 3.900 1.00 80.94 207 LEU A CA 1
ATOM 1592 C C . LEU A 1 207 ? 12.604 -9.759 4.458 1.00 80.94 207 LEU A C 1
ATOM 1594 O O . LEU A 1 207 ? 11.806 -10.300 3.699 1.00 80.94 207 LEU A O 1
ATOM 1598 N N . VAL A 1 208 ? 12.512 -9.859 5.782 1.00 82.62 208 VAL A N 1
ATOM 1599 C CA . VAL A 1 208 ? 11.536 -10.713 6.472 1.00 82.62 208 VAL A CA 1
ATOM 1600 C C . VAL A 1 208 ? 10.758 -9.949 7.544 1.00 82.62 208 VAL A C 1
ATOM 1602 O O . VAL A 1 208 ? 11.216 -8.938 8.090 1.00 82.62 208 VAL A O 1
ATOM 1605 N N . LYS A 1 209 ? 9.561 -10.453 7.866 1.00 83.62 209 LYS A N 1
ATOM 1606 C CA . LYS A 1 209 ? 8.748 -10.007 9.008 1.00 83.62 209 LYS A CA 1
ATOM 1607 C C . LYS A 1 209 ? 9.247 -10.704 10.274 1.00 83.62 209 LYS A C 1
ATOM 1609 O O . LYS A 1 209 ? 9.175 -11.924 10.363 1.00 83.62 209 LYS A O 1
ATOM 1614 N N . PHE A 1 210 ? 9.721 -9.943 11.261 1.00 74.56 210 PHE A N 1
ATOM 1615 C CA . PHE A 1 210 ? 10.219 -10.505 12.524 1.00 74.56 210 PHE A CA 1
ATOM 1616 C C . PHE A 1 210 ? 9.135 -10.614 13.597 1.00 74.56 210 PHE A C 1
ATOM 1618 O O . PHE A 1 210 ? 8.839 -11.695 14.094 1.00 74.56 210 PHE A O 1
ATOM 1625 N N . SER A 1 211 ? 8.579 -9.477 14.015 1.00 74.50 211 SER A N 1
ATOM 1626 C CA . SER A 1 211 ? 7.650 -9.400 15.145 1.00 74.50 211 SER A CA 1
ATOM 1627 C C . SER A 1 211 ? 6.839 -8.110 15.103 1.00 74.50 211 SER A C 1
ATOM 1629 O O . SER A 1 211 ? 7.238 -7.152 14.438 1.00 74.50 211 SER A O 1
ATOM 1631 N N . LYS A 1 212 ? 5.709 -8.050 15.820 1.00 71.38 212 LYS A N 1
ATOM 1632 C CA . LYS A 1 212 ? 5.011 -6.772 16.015 1.00 71.38 212 LYS A CA 1
ATOM 1633 C C . LYS A 1 212 ? 5.907 -5.806 16.812 1.00 71.38 212 LYS A C 1
ATOM 1635 O O . LYS A 1 212 ? 6.608 -6.238 17.734 1.00 71.38 212 LYS A O 1
ATOM 1640 N N . PRO A 1 213 ? 5.942 -4.512 16.454 1.00 66.50 213 PRO A N 1
ATOM 1641 C CA . PRO A 1 213 ? 6.747 -3.530 17.163 1.00 66.50 213 PRO A CA 1
ATOM 1642 C C . PRO A 1 213 ? 6.234 -3.337 18.598 1.00 66.50 213 PRO A C 1
ATOM 1644 O O . PRO A 1 213 ? 5.034 -3.336 18.848 1.00 66.50 213 PRO A O 1
ATOM 1647 N N . LEU A 1 214 ? 7.154 -3.111 19.545 1.00 60.19 214 LEU A N 1
ATOM 1648 C CA . LEU A 1 214 ? 6.811 -2.842 20.953 1.00 60.19 214 LEU A CA 1
ATOM 1649 C C . LEU A 1 214 ? 6.014 -1.540 21.134 1.00 60.19 214 LEU A C 1
ATOM 1651 O O . LEU A 1 214 ? 5.274 -1.390 22.101 1.00 60.19 214 LEU A O 1
ATOM 1655 N N . LYS A 1 215 ? 6.195 -0.584 20.217 1.00 65.12 215 LYS A N 1
ATOM 1656 C CA . LYS A 1 215 ? 5.383 0.628 20.116 1.00 65.12 215 LYS A CA 1
ATOM 1657 C C . LYS A 1 215 ? 4.587 0.549 18.826 1.00 65.12 215 LYS A C 1
ATOM 1659 O O . LYS A 1 215 ? 5.171 0.617 17.747 1.00 65.12 215 LYS A O 1
ATOM 1664 N N . ILE A 1 216 ? 3.277 0.407 18.961 1.00 63.69 216 ILE A N 1
ATOM 1665 C CA . ILE A 1 216 ? 2.359 0.399 17.828 1.00 63.69 216 ILE A CA 1
ATOM 1666 C C . ILE A 1 216 ? 2.101 1.862 17.440 1.00 63.69 216 ILE A C 1
ATOM 1668 O O . ILE A 1 216 ? 1.734 2.646 18.323 1.00 63.69 216 ILE A O 1
ATOM 1672 N N . PRO A 1 217 ? 2.326 2.261 16.174 1.00 68.25 217 PRO A N 1
ATOM 1673 C CA . PRO A 1 217 ? 1.946 3.585 15.699 1.00 68.25 217 PRO A CA 1
ATOM 1674 C C . PRO A 1 217 ? 0.464 3.848 15.971 1.00 68.25 217 PRO A C 1
ATOM 1676 O O . PRO A 1 217 ? -0.367 2.950 15.829 1.00 68.25 217 PRO A O 1
ATOM 1679 N N . LYS A 1 218 ? 0.142 5.074 16.378 1.00 69.00 218 LYS A N 1
ATOM 1680 C CA . LYS A 1 218 ? -1.216 5.480 16.747 1.00 69.00 218 LYS A CA 1
ATOM 1681 C C . LYS A 1 218 ? -1.646 6.705 15.965 1.00 69.00 218 LYS A C 1
ATOM 1683 O O . LYS A 1 218 ? -0.822 7.569 15.636 1.00 69.00 218 LYS A O 1
ATOM 1688 N N . ILE A 1 219 ? -2.946 6.785 15.736 1.00 71.12 219 ILE A N 1
ATOM 1689 C CA . ILE A 1 219 ? -3.603 7.959 15.180 1.00 71.12 219 ILE A CA 1
ATOM 1690 C C . ILE A 1 219 ? -4.748 8.396 16.087 1.00 71.12 219 ILE A C 1
ATOM 1692 O O . ILE A 1 219 ? -5.275 7.587 16.845 1.00 71.12 219 ILE A O 1
ATOM 1696 N N . VAL A 1 220 ? -5.130 9.665 16.009 1.00 67.62 220 VAL A N 1
ATOM 1697 C CA . VAL A 1 220 ? -6.368 10.171 16.598 1.00 67.62 220 VAL A CA 1
ATOM 1698 C C . VAL A 1 220 ? -7.444 10.142 15.520 1.00 67.62 220 VAL A C 1
ATOM 1700 O O . VAL A 1 220 ? -7.365 10.902 14.555 1.00 67.62 220 VAL A O 1
ATOM 1703 N N . ALA A 1 221 ? -8.439 9.279 15.700 1.00 61.12 221 ALA A N 1
ATOM 1704 C CA . ALA A 1 221 ? -9.664 9.258 14.908 1.00 61.12 221 ALA A CA 1
ATOM 1705 C C . ALA A 1 221 ? -10.815 9.705 15.819 1.00 61.12 221 ALA A C 1
ATOM 1707 O O . ALA A 1 221 ? -10.962 9.179 16.919 1.00 61.12 221 ALA A O 1
ATOM 1708 N N . ASP A 1 222 ? -11.555 10.743 15.420 1.00 66.06 222 ASP A N 1
ATOM 1709 C CA . ASP A 1 222 ? -12.675 11.310 16.194 1.00 66.06 222 ASP A CA 1
ATOM 1710 C C . ASP A 1 222 ? -12.341 11.644 17.665 1.00 66.06 222 ASP A C 1
ATOM 1712 O O . ASP A 1 222 ? -13.155 11.508 18.576 1.00 66.06 222 ASP A O 1
ATOM 1716 N N . GLY A 1 223 ? -11.109 12.100 17.913 1.00 60.53 223 GLY A N 1
ATOM 1717 C CA . GLY A 1 223 ? -10.621 12.448 19.253 1.00 60.53 223 GLY A CA 1
ATOM 1718 C C . GLY A 1 223 ? -10.138 11.258 20.092 1.00 60.53 223 GLY A C 1
ATOM 1719 O O . GLY A 1 223 ? -9.663 11.464 21.209 1.00 60.53 223 GLY A O 1
ATOM 1720 N N . ILE A 1 224 ? -10.196 10.035 19.560 1.00 59.50 224 ILE A N 1
ATOM 1721 C CA . ILE A 1 224 ? -9.801 8.805 20.249 1.00 59.50 224 ILE A CA 1
ATOM 1722 C C . ILE A 1 224 ? -8.491 8.265 19.651 1.00 59.50 224 ILE A C 1
ATOM 1724 O O . ILE A 1 224 ? -8.395 8.070 18.438 1.00 59.50 224 ILE A O 1
ATOM 1728 N N . PRO A 1 225 ? -7.455 8.004 20.473 1.00 62.72 225 PRO A N 1
ATOM 1729 C CA . PRO A 1 225 ? -6.248 7.334 20.008 1.00 62.72 225 PRO A CA 1
ATOM 1730 C C . PRO A 1 225 ? -6.516 5.860 19.679 1.00 62.72 225 PRO A C 1
ATOM 1732 O O . PRO A 1 225 ? -6.743 5.057 20.582 1.00 62.72 225 PRO A O 1
ATOM 1735 N N . VAL A 1 226 ? -6.394 5.492 18.408 1.00 73.44 226 VAL A N 1
ATOM 1736 C CA . VAL A 1 226 ? -6.497 4.112 17.909 1.00 73.44 226 VAL A CA 1
ATOM 1737 C C . VAL A 1 226 ? -5.160 3.651 17.334 1.00 73.44 226 VAL A C 1
ATOM 1739 O O . VAL A 1 226 ? -4.299 4.468 16.982 1.00 73.44 226 VAL A O 1
ATOM 1742 N N . SER A 1 227 ? -4.940 2.337 17.272 1.00 79.38 227 SER A N 1
ATOM 1743 C CA . SER A 1 227 ? -3.758 1.813 16.589 1.00 79.38 227 SER A CA 1
ATOM 1744 C C . SER A 1 227 ? -3.885 2.038 15.079 1.00 79.38 227 SER A C 1
ATOM 1746 O O . SER A 1 227 ? -4.981 2.040 14.524 1.00 79.38 227 SER A O 1
ATOM 1748 N N . LEU A 1 228 ? -2.758 2.260 14.404 1.00 77.31 228 LEU A N 1
ATOM 1749 C CA . LEU A 1 228 ? -2.746 2.473 12.956 1.00 77.31 228 LEU A CA 1
ATOM 1750 C C . LEU A 1 228 ? -3.250 1.237 12.192 1.00 77.31 228 LEU A C 1
ATOM 1752 O O . LEU A 1 228 ? -3.927 1.378 11.180 1.00 77.31 228 LEU A O 1
ATOM 1756 N N . GLU A 1 229 ? -2.915 0.039 12.676 1.00 80.06 229 GLU A N 1
ATOM 1757 C CA . GLU A 1 229 ? -3.357 -1.226 12.080 1.00 80.06 229 GLU A CA 1
ATOM 1758 C C . GLU A 1 229 ? -4.872 -1.388 12.213 1.00 80.06 229 GLU A C 1
ATOM 1760 O O . GLU A 1 229 ? -5.529 -1.653 11.210 1.00 80.06 229 GLU A O 1
ATOM 1765 N N . ASP A 1 230 ? -5.431 -1.124 13.398 1.00 77.94 230 ASP A N 1
ATOM 1766 C CA . ASP A 1 230 ? -6.878 -1.215 13.632 1.00 77.94 230 ASP A CA 1
ATOM 1767 C C . ASP A 1 230 ? -7.634 -0.159 12.824 1.00 77.94 230 ASP A C 1
ATOM 1769 O O . ASP A 1 230 ? -8.662 -0.461 12.225 1.00 77.94 230 ASP A O 1
ATOM 1773 N N . TYR A 1 231 ? -7.097 1.062 12.722 1.00 76.50 231 TYR A N 1
ATOM 1774 C CA . TYR A 1 231 ? -7.698 2.093 11.877 1.00 76.50 231 TYR A CA 1
ATOM 1775 C C . TYR A 1 231 ? -7.742 1.671 10.404 1.00 76.50 231 TYR A C 1
ATOM 1777 O O . TYR A 1 231 ? -8.769 1.799 9.740 1.00 76.50 231 TYR A O 1
ATOM 1785 N N . HIS A 1 232 ? -6.646 1.120 9.880 1.00 80.00 232 HIS A N 1
ATOM 1786 C CA . HIS A 1 232 ? -6.612 0.616 8.507 1.00 80.00 232 HIS A CA 1
ATOM 1787 C C . HIS A 1 232 ? -7.539 -0.592 8.309 1.00 80.00 232 HIS A C 1
ATOM 1789 O O . HIS A 1 232 ? -8.166 -0.712 7.254 1.00 80.00 232 HIS A O 1
ATOM 1795 N N . GLN A 1 233 ? -7.648 -1.463 9.317 1.00 75.12 233 GLN A N 1
ATOM 1796 C CA . GLN A 1 233 ? -8.549 -2.613 9.318 1.00 75.12 233 GLN A CA 1
ATOM 1797 C C . GLN A 1 233 ? -10.016 -2.165 9.258 1.00 75.12 233 GLN A C 1
ATOM 1799 O O . GLN A 1 233 ? -10.762 -2.659 8.417 1.00 75.12 233 GLN A O 1
ATOM 1804 N N . GLN A 1 234 ? -10.412 -1.181 10.073 1.00 65.81 234 GLN A N 1
ATOM 1805 C CA . GLN A 1 234 ? -11.764 -0.602 10.078 1.00 65.81 234 GLN A CA 1
ATOM 1806 C C . GLN A 1 234 ? -12.129 0.064 8.742 1.00 65.81 234 GLN A C 1
ATOM 1808 O O . GLN A 1 234 ? -13.288 0.052 8.334 1.00 65.81 234 GLN A O 1
ATOM 1813 N N . ARG A 1 235 ? -11.143 0.612 8.019 1.00 62.78 235 ARG A N 1
ATOM 1814 C CA . ARG A 1 235 ? -11.323 1.170 6.664 1.00 62.78 235 ARG A CA 1
ATOM 1815 C C . ARG A 1 235 ? -11.300 0.117 5.551 1.00 62.78 235 ARG A C 1
ATOM 1817 O O . ARG A 1 235 ? -11.416 0.458 4.374 1.00 62.78 235 ARG A O 1
ATOM 1824 N N . GLY A 1 236 ? -11.157 -1.158 5.908 1.00 54.78 236 GLY A N 1
ATOM 1825 C CA . GLY A 1 236 ? -11.254 -2.293 4.995 1.00 54.78 236 GLY A CA 1
ATOM 1826 C C . GLY A 1 236 ? -10.057 -2.473 4.065 1.00 54.78 236 GLY A C 1
ATOM 1827 O O . GLY A 1 236 ? -10.112 -3.334 3.188 1.00 54.78 236 GLY A O 1
ATOM 1828 N N . ILE A 1 237 ? -8.977 -1.693 4.220 1.00 67.25 237 ILE A N 1
ATOM 1829 C CA . ILE A 1 237 ? -7.771 -1.871 3.408 1.00 67.25 237 ILE A CA 1
ATOM 1830 C C . ILE A 1 237 ? -6.515 -1.686 4.237 1.00 67.25 237 ILE A C 1
ATOM 1832 O O . ILE A 1 237 ? -6.084 -0.576 4.543 1.00 67.25 237 ILE A O 1
ATOM 1836 N N . LEU A 1 238 ? -5.881 -2.807 4.544 1.00 81.88 238 LEU A N 1
ATOM 1837 C CA . LEU A 1 238 ? -4.572 -2.838 5.160 1.00 81.88 238 LEU A CA 1
ATOM 1838 C C . LEU A 1 238 ? -3.483 -2.411 4.174 1.00 81.88 238 LEU A C 1
ATOM 1840 O O . LEU A 1 238 ? -3.559 -2.681 2.975 1.00 81.88 238 LEU A O 1
ATOM 1844 N N . ARG A 1 239 ? -2.405 -1.833 4.709 1.00 89.25 239 ARG A N 1
ATOM 1845 C CA . ARG A 1 239 ? -1.123 -1.849 4.012 1.00 89.25 239 ARG A CA 1
ATOM 1846 C C . ARG A 1 239 ? -0.739 -3.290 3.703 1.00 89.25 239 ARG A C 1
ATOM 1848 O O . ARG A 1 239 ? -0.953 -4.193 4.516 1.00 89.25 239 ARG A O 1
ATOM 1855 N N . LYS A 1 240 ? -0.141 -3.488 2.537 1.00 89.44 240 LYS A N 1
ATOM 1856 C CA . LYS A 1 240 ? 0.322 -4.793 2.078 1.00 89.44 240 LYS A CA 1
ATOM 1857 C C . LYS A 1 240 ? 1.790 -4.703 1.710 1.00 89.44 240 LYS A C 1
ATOM 1859 O O . LYS A 1 240 ? 2.244 -3.710 1.151 1.00 89.44 240 LYS A O 1
ATOM 1864 N N . ILE A 1 241 ? 2.518 -5.770 2.001 1.00 91.88 241 ILE A N 1
ATOM 1865 C CA . ILE A 1 241 ? 3.880 -5.968 1.529 1.00 91.88 241 ILE A CA 1
ATOM 1866 C C . ILE A 1 241 ? 3.987 -7.391 0.993 1.00 91.88 241 ILE A C 1
ATOM 1868 O O . ILE A 1 241 ? 3.698 -8.338 1.726 1.00 91.88 241 ILE A O 1
ATOM 1872 N N . ILE A 1 242 ? 4.356 -7.502 -0.279 1.00 92.75 242 ILE A N 1
ATOM 1873 C CA . ILE A 1 242 ? 4.718 -8.748 -0.956 1.00 92.75 242 ILE A CA 1
ATOM 1874 C C . ILE A 1 242 ? 6.237 -8.842 -0.887 1.00 92.75 242 ILE A C 1
ATOM 1876 O O . ILE A 1 242 ? 6.920 -7.922 -1.342 1.00 92.75 242 ILE A O 1
ATOM 1880 N N . LEU A 1 243 ? 6.760 -9.914 -0.299 1.00 90.62 243 LEU A N 1
ATOM 1881 C CA . LEU A 1 243 ? 8.202 -10.131 -0.148 1.00 90.62 243 LEU A CA 1
ATOM 1882 C C . LEU A 1 243 ? 8.764 -11.039 -1.250 1.00 90.62 243 LEU A C 1
ATOM 1884 O O . LEU A 1 243 ? 8.017 -11.668 -2.002 1.00 90.62 243 LEU A O 1
ATOM 1888 N N . PHE A 1 244 ? 10.094 -11.111 -1.341 1.00 88.19 244 PHE A N 1
ATOM 1889 C CA . PHE A 1 244 ? 10.793 -11.895 -2.363 1.00 88.19 244 PHE A CA 1
ATOM 1890 C C . PHE A 1 244 ? 10.314 -13.353 -2.454 1.00 88.19 244 PHE A C 1
ATOM 1892 O O . PHE A 1 244 ? 10.071 -13.833 -3.559 1.00 88.19 244 PHE A O 1
ATOM 1899 N N . ASP A 1 245 ? 10.111 -14.034 -1.324 1.00 87.06 245 ASP A N 1
ATOM 1900 C CA . ASP A 1 245 ? 9.678 -15.439 -1.311 1.00 87.06 245 ASP A CA 1
ATOM 1901 C C . ASP A 1 245 ? 8.323 -15.641 -2.010 1.00 87.06 245 ASP A C 1
ATOM 1903 O O . ASP A 1 245 ? 8.130 -16.621 -2.731 1.00 87.06 245 ASP A O 1
ATOM 1907 N N . GLU A 1 246 ? 7.394 -14.691 -1.860 1.00 89.50 246 GLU A N 1
ATOM 1908 C CA . GLU A 1 246 ? 6.089 -14.726 -2.535 1.00 89.50 246 GLU A CA 1
ATOM 1909 C C . GLU A 1 246 ? 6.244 -14.526 -4.049 1.00 89.50 246 GLU A C 1
ATOM 1911 O O . GLU A 1 246 ? 5.592 -15.201 -4.846 1.00 89.50 246 GLU A O 1
ATOM 1916 N N . ILE A 1 247 ? 7.155 -13.640 -4.461 1.00 89.12 247 ILE A N 1
ATOM 1917 C CA . ILE A 1 247 ? 7.470 -13.398 -5.875 1.00 89.12 247 ILE A CA 1
ATOM 1918 C C . ILE A 1 247 ? 8.108 -14.647 -6.499 1.00 89.12 247 ILE A C 1
ATOM 1920 O O . ILE A 1 247 ? 7.709 -15.066 -7.594 1.00 89.12 247 ILE A O 1
ATOM 1924 N N . GLN A 1 248 ? 9.061 -15.258 -5.791 1.00 87.06 248 GLN A N 1
ATOM 1925 C CA . GLN A 1 248 ? 9.804 -16.439 -6.228 1.00 87.06 248 GLN A CA 1
ATOM 1926 C C . GLN A 1 248 ? 8.924 -17.693 -6.300 1.00 87.06 248 GLN A C 1
ATOM 1928 O O . GLN A 1 248 ? 9.124 -18.535 -7.178 1.00 87.06 248 GLN A O 1
ATOM 1933 N N . ALA A 1 249 ? 7.922 -17.807 -5.422 1.00 88.31 249 ALA A N 1
ATOM 1934 C CA . ALA A 1 249 ? 6.977 -18.922 -5.426 1.00 88.31 249 ALA A CA 1
ATOM 1935 C C . ALA A 1 249 ? 6.199 -19.050 -6.749 1.00 88.31 249 ALA A C 1
ATOM 1937 O O . ALA A 1 249 ? 5.695 -20.128 -7.061 1.00 88.31 249 ALA A O 1
ATOM 1938 N N . GLY A 1 250 ? 6.108 -17.973 -7.539 1.00 83.88 250 GLY A N 1
ATOM 1939 C CA . GLY A 1 250 ? 5.516 -18.002 -8.879 1.00 83.88 250 GLY A CA 1
ATOM 1940 C C . GLY A 1 250 ? 3.995 -18.142 -8.909 1.00 83.88 250 GLY A C 1
ATOM 1941 O O . GLY A 1 250 ? 3.435 -18.407 -9.969 1.00 83.88 250 GLY A O 1
ATOM 1942 N N . GLY A 1 251 ? 3.339 -17.978 -7.758 1.00 88.62 251 GLY A N 1
ATOM 1943 C CA . GLY A 1 251 ? 1.887 -17.871 -7.666 1.00 88.62 251 GLY A CA 1
ATOM 1944 C C . GLY A 1 251 ? 1.374 -16.507 -8.128 1.00 88.62 251 GLY A C 1
ATOM 1945 O O . GLY A 1 251 ? 2.154 -15.625 -8.492 1.00 88.62 251 GLY A O 1
ATOM 1946 N N . SER A 1 252 ? 0.050 -16.345 -8.074 1.00 89.62 252 SER A N 1
ATOM 1947 C CA . SER A 1 252 ? -0.600 -15.090 -8.455 1.00 89.62 252 SER A CA 1
ATOM 1948 C C . SER A 1 252 ? -0.161 -13.936 -7.556 1.00 89.62 252 SER A C 1
ATOM 1950 O O . SER A 1 252 ? -0.184 -14.071 -6.328 1.00 89.62 252 SER A O 1
ATOM 1952 N N . LEU A 1 253 ? 0.206 -12.804 -8.161 1.00 90.12 253 LEU A N 1
ATOM 1953 C CA . LEU A 1 253 ? 0.570 -11.593 -7.435 1.00 90.12 253 LEU A CA 1
ATOM 1954 C C . LEU A 1 253 ? -0.502 -10.516 -7.608 1.00 90.12 253 LEU A C 1
ATOM 1956 O O . LEU A 1 253 ? -0.743 -9.995 -8.691 1.00 90.12 253 LEU A O 1
ATOM 1960 N N . ASP A 1 254 ? -1.118 -10.118 -6.500 1.00 88.12 254 ASP A N 1
ATOM 1961 C CA . ASP A 1 254 ? -2.004 -8.955 -6.483 1.00 88.12 254 ASP A CA 1
ATOM 1962 C C . ASP A 1 254 ? -1.155 -7.680 -6.390 1.00 88.12 254 ASP A C 1
ATOM 1964 O O . ASP A 1 254 ? -0.814 -7.236 -5.292 1.00 88.12 254 ASP A O 1
ATOM 1968 N N . ILE A 1 255 ? -0.810 -7.129 -7.557 1.00 92.44 255 ILE A N 1
ATOM 1969 C CA . ILE A 1 255 ? -0.063 -5.882 -7.769 1.00 92.44 255 ILE A CA 1
ATOM 1970 C C . ILE A 1 255 ? -0.972 -4.884 -8.497 1.00 92.44 255 ILE A C 1
ATOM 1972 O O . ILE A 1 255 ? -1.649 -5.240 -9.461 1.00 92.44 255 ILE A O 1
ATOM 1976 N N . LEU A 1 256 ? -0.960 -3.628 -8.056 1.00 91.31 256 LEU A N 1
ATOM 1977 C CA . LEU A 1 256 ? -1.746 -2.540 -8.631 1.00 91.31 256 LEU A CA 1
ATOM 1978 C C . LEU A 1 256 ? -0.827 -1.419 -9.139 1.00 91.31 256 LEU A C 1
ATOM 1980 O O . LEU A 1 256 ? 0.275 -1.237 -8.611 1.00 91.31 256 LEU A O 1
ATOM 1984 N N . PRO A 1 257 ? -1.277 -0.617 -10.123 1.00 92.50 257 PRO A N 1
ATOM 1985 C CA . PRO A 1 257 ? -0.695 0.697 -10.386 1.00 92.50 257 PRO A CA 1
ATOM 1986 C C . PRO A 1 257 ? -0.571 1.486 -9.084 1.00 92.50 257 PRO A C 1
ATOM 1988 O O . PRO A 1 257 ? -1.395 1.317 -8.196 1.00 92.50 257 PRO A O 1
ATOM 1991 N N . GLY A 1 258 ? 0.461 2.314 -8.951 1.00 93.44 258 GLY A N 1
ATOM 1992 C CA . GLY A 1 258 ? 0.751 3.095 -7.754 1.00 93.44 258 GLY A CA 1
ATOM 1993 C C . GLY A 1 258 ? 1.478 2.330 -6.647 1.00 93.44 258 GLY A C 1
ATOM 1994 O O . GLY A 1 258 ? 2.119 2.996 -5.837 1.00 93.44 258 GLY A O 1
ATOM 1995 N N . ASP A 1 259 ? 1.476 0.990 -6.618 1.00 96.94 259 ASP A N 1
ATOM 1996 C CA . ASP A 1 259 ? 2.284 0.217 -5.662 1.00 96.94 259 ASP A CA 1
ATOM 1997 C C . ASP A 1 259 ? 3.769 0.625 -5.717 1.00 96.94 259 ASP A C 1
ATOM 1999 O O . ASP A 1 259 ? 4.301 1.065 -6.738 1.00 96.94 259 ASP A O 1
ATOM 2003 N N . ILE A 1 260 ? 4.461 0.487 -4.592 1.00 96.62 260 ILE A N 1
ATOM 2004 C CA . ILE A 1 260 ? 5.853 0.897 -4.419 1.00 96.62 260 ILE A CA 1
ATOM 2005 C C . ILE A 1 260 ? 6.754 -0.320 -4.583 1.00 96.62 260 ILE A C 1
ATOM 2007 O O . ILE A 1 260 ? 6.584 -1.333 -3.914 1.00 96.62 260 ILE A O 1
ATOM 2011 N N . PHE A 1 261 ? 7.751 -0.204 -5.445 1.00 93.44 261 PHE A N 1
ATOM 2012 C CA . PHE A 1 261 ? 8.639 -1.284 -5.837 1.00 93.44 261 PHE A CA 1
ATOM 2013 C C . PHE A 1 261 ? 10.052 -1.030 -5.312 1.00 93.44 261 PHE A C 1
ATOM 2015 O O . PHE A 1 261 ? 10.711 -0.063 -5.708 1.00 93.44 261 PHE A O 1
ATOM 2022 N N . LEU A 1 262 ? 10.515 -1.889 -4.402 1.00 91.94 262 LEU A N 1
ATOM 2023 C CA . LEU A 1 262 ? 11.869 -1.836 -3.857 1.00 91.94 262 LEU A CA 1
ATOM 2024 C C . LEU A 1 262 ? 12.775 -2.777 -4.639 1.00 91.94 262 LEU A C 1
ATOM 2026 O O . LEU A 1 262 ? 12.581 -3.994 -4.641 1.00 91.94 262 LEU A O 1
ATOM 2030 N N . PHE A 1 263 ? 13.784 -2.193 -5.272 1.00 87.88 263 PHE A N 1
ATOM 2031 C CA . PHE A 1 263 ? 14.675 -2.880 -6.192 1.00 87.88 263 PHE A CA 1
ATOM 2032 C C . PHE A 1 263 ? 16.121 -2.761 -5.719 1.00 87.88 263 PHE A C 1
ATOM 2034 O O . PHE A 1 263 ? 16.543 -1.712 -5.231 1.00 87.88 263 PHE A O 1
ATOM 2041 N N . ASP A 1 264 ? 16.887 -3.833 -5.873 1.00 84.12 264 ASP A N 1
ATOM 2042 C CA . ASP A 1 264 ? 18.341 -3.795 -5.773 1.00 84.12 264 ASP A CA 1
ATOM 2043 C C . ASP A 1 264 ? 18.932 -3.961 -7.163 1.00 84.12 264 ASP A C 1
ATOM 2045 O O . ASP A 1 264 ? 18.755 -4.991 -7.818 1.00 84.12 264 ASP A O 1
ATOM 2049 N N . GLY A 1 265 ? 19.630 -2.916 -7.597 1.00 75.56 265 GLY A N 1
ATOM 2050 C CA . GLY A 1 265 ? 20.355 -2.875 -8.855 1.00 75.56 265 GLY A CA 1
ATOM 2051 C C . GLY A 1 265 ? 21.855 -2.663 -8.679 1.00 75.56 265 GLY A C 1
ATOM 2052 O O . GLY A 1 265 ? 22.516 -2.302 -9.657 1.00 75.56 265 GLY A O 1
ATOM 2053 N N . ARG A 1 266 ? 22.426 -2.762 -7.473 1.00 70.44 266 ARG A N 1
ATOM 2054 C CA . ARG A 1 266 ? 23.872 -2.524 -7.262 1.00 70.44 266 ARG A CA 1
ATOM 2055 C C . ARG A 1 266 ? 24.554 -3.560 -6.370 1.00 70.44 266 ARG A C 1
ATOM 2057 O O . ARG A 1 266 ? 25.698 -3.319 -5.988 1.00 70.44 266 ARG A O 1
ATOM 2064 N N . ASN A 1 267 ? 23.908 -4.690 -6.089 1.00 68.06 267 ASN A N 1
ATOM 2065 C CA . ASN A 1 267 ? 24.439 -5.752 -5.233 1.00 68.06 267 ASN A CA 1
ATOM 2066 C C . ASN A 1 267 ? 24.839 -5.222 -3.852 1.00 68.06 267 ASN A C 1
ATOM 2068 O O . ASN A 1 267 ? 25.969 -5.383 -3.387 1.00 68.06 267 ASN A O 1
ATOM 2072 N N . LYS A 1 268 ? 23.915 -4.493 -3.222 1.00 64.56 268 LYS A N 1
ATOM 2073 C CA . LYS A 1 268 ? 24.146 -3.812 -1.945 1.00 64.56 268 LYS A CA 1
ATOM 2074 C C . LYS A 1 268 ? 23.448 -4.507 -0.781 1.00 64.56 268 LYS A C 1
ATOM 2076 O O . LYS A 1 268 ? 22.896 -3.818 0.060 1.00 64.56 268 LYS A O 1
ATOM 2081 N N . SER A 1 269 ? 23.459 -5.840 -0.699 1.00 67.50 269 SER A N 1
ATOM 2082 C CA . SER A 1 269 ? 22.887 -6.588 0.446 1.00 67.50 269 SER A CA 1
ATOM 2083 C C . SER A 1 269 ? 21.529 -6.032 0.940 1.00 67.50 269 SER A C 1
ATOM 2085 O O . SER A 1 269 ? 21.286 -5.971 2.144 1.00 67.50 269 SER A O 1
ATOM 2087 N N . GLY A 1 270 ? 20.695 -5.532 0.018 1.00 76.75 270 GLY A N 1
ATOM 2088 C CA . GLY A 1 270 ? 19.513 -4.729 0.327 1.00 76.75 270 GLY A CA 1
ATOM 2089 C C . GLY A 1 270 ? 19.029 -3.886 -0.862 1.00 76.75 270 GLY A C 1
ATOM 2090 O O . GLY A 1 270 ? 19.812 -3.596 -1.769 1.00 76.75 270 GLY A O 1
ATOM 2091 N N . PRO A 1 271 ? 17.754 -3.450 -0.858 1.00 83.50 271 PRO A N 1
ATOM 2092 C CA . PRO A 1 271 ? 17.218 -2.567 -1.884 1.00 83.50 271 PRO A CA 1
ATOM 2093 C C . PRO A 1 271 ? 17.914 -1.209 -1.841 1.00 83.50 271 PRO A C 1
ATOM 2095 O O . PRO A 1 271 ? 18.023 -0.574 -0.784 1.00 83.50 271 PRO A O 1
ATOM 2098 N N . ASP A 1 272 ? 18.337 -0.741 -3.009 1.00 81.25 272 ASP A N 1
ATOM 2099 C CA . ASP A 1 272 ? 19.055 0.518 -3.188 1.00 81.25 272 ASP A CA 1
ATOM 2100 C C . ASP A 1 272 ? 18.332 1.495 -4.122 1.00 81.25 272 ASP A C 1
ATOM 2102 O O . ASP A 1 272 ? 18.808 2.610 -4.352 1.00 81.25 272 ASP A O 1
ATOM 2106 N N . HIS A 1 273 ? 17.170 1.083 -4.630 1.00 87.75 273 HIS A N 1
ATOM 2107 C CA . HIS A 1 273 ? 16.356 1.848 -5.552 1.00 87.75 273 HIS A CA 1
ATOM 2108 C C . HIS A 1 273 ? 14.866 1.728 -5.221 1.00 87.75 273 HIS A C 1
ATOM 2110 O O . HIS A 1 273 ? 14.398 0.715 -4.696 1.00 87.75 273 HIS A O 1
ATOM 2116 N N . ILE A 1 274 ? 14.125 2.796 -5.517 1.00 91.00 274 ILE A N 1
ATOM 2117 C CA . ILE A 1 274 ? 12.688 2.920 -5.255 1.00 91.00 274 ILE A CA 1
ATOM 2118 C C . ILE A 1 274 ? 12.023 3.299 -6.570 1.00 91.00 274 ILE A C 1
ATOM 2120 O O . ILE A 1 274 ? 12.419 4.281 -7.202 1.00 91.00 274 ILE A O 1
ATOM 2124 N N . GLN A 1 275 ? 11.008 2.540 -6.959 1.00 92.69 275 GLN A N 1
ATOM 2125 C CA . GLN A 1 275 ? 10.214 2.792 -8.155 1.00 92.69 275 GLN A CA 1
ATOM 2126 C C . GLN A 1 275 ? 8.728 2.690 -7.813 1.00 92.69 275 GLN A C 1
ATOM 2128 O O . GLN A 1 275 ? 8.355 2.187 -6.754 1.00 92.69 275 GLN A O 1
ATOM 2133 N N . MET A 1 276 ? 7.875 3.177 -8.701 1.00 94.69 276 MET A N 1
ATOM 2134 C CA . MET A 1 276 ? 6.426 3.061 -8.592 1.00 94.69 276 MET A CA 1
ATOM 2135 C C . MET A 1 276 ? 5.910 2.194 -9.732 1.00 94.69 276 MET A C 1
ATOM 2137 O O . MET A 1 276 ? 6.295 2.397 -10.882 1.00 94.69 276 MET A O 1
ATOM 2141 N N . VAL A 1 277 ? 5.016 1.264 -9.431 1.00 95.75 277 VAL A N 1
ATOM 2142 C CA . VAL A 1 277 ? 4.302 0.479 -10.433 1.00 95.75 277 VAL A CA 1
ATOM 2143 C C . VAL A 1 277 ? 3.390 1.391 -11.248 1.00 95.75 277 VAL A C 1
ATOM 2145 O O . VAL A 1 277 ? 2.607 2.159 -10.700 1.00 95.75 277 VAL A O 1
ATOM 2148 N N . TYR A 1 278 ? 3.478 1.297 -12.567 1.00 93.81 278 TYR A N 1
ATOM 2149 C CA . TYR A 1 278 ? 2.533 1.913 -13.495 1.00 93.81 278 TYR A CA 1
ATOM 2150 C C . TYR A 1 278 ? 1.568 0.874 -14.066 1.00 93.81 278 TYR A C 1
ATOM 2152 O O . TYR A 1 278 ? 0.368 1.117 -14.136 1.00 93.81 278 TYR A O 1
ATOM 2160 N N . GLN A 1 279 ? 2.080 -0.305 -14.422 1.00 91.81 279 GLN A N 1
ATOM 2161 C CA . GLN A 1 279 ? 1.283 -1.401 -14.966 1.00 91.81 279 GLN A CA 1
ATOM 2162 C C . GLN A 1 279 ? 1.870 -2.749 -14.544 1.00 91.81 279 GLN A C 1
ATOM 2164 O O . GLN A 1 279 ? 3.088 -2.899 -14.456 1.00 91.81 279 GLN A O 1
ATOM 2169 N N . TRP A 1 280 ? 0.998 -3.729 -14.321 1.00 93.94 280 TRP A N 1
ATOM 2170 C CA . TRP A 1 280 ? 1.341 -5.124 -14.060 1.00 93.94 280 TRP A CA 1
ATOM 2171 C C . TRP A 1 280 ? 0.598 -6.026 -15.048 1.00 93.94 280 TRP A C 1
ATOM 2173 O O . TRP A 1 280 ? -0.602 -5.846 -15.259 1.00 93.94 280 TRP A O 1
ATOM 2183 N N . ASP A 1 281 ? 1.305 -6.978 -15.654 1.00 90.75 281 ASP A N 1
ATOM 2184 C CA . ASP A 1 281 ? 0.712 -8.059 -16.440 1.00 90.75 281 ASP A CA 1
ATOM 2185 C C . ASP A 1 281 ? 1.084 -9.406 -15.821 1.00 90.75 281 ASP A C 1
ATOM 2187 O O . ASP A 1 281 ? 2.235 -9.838 -15.845 1.00 90.75 281 ASP A O 1
ATOM 2191 N N . GLU A 1 282 ? 0.081 -10.076 -15.260 1.00 89.75 282 GLU A N 1
ATOM 2192 C CA . GLU A 1 282 ? 0.239 -11.370 -14.600 1.00 89.75 282 GLU A CA 1
ATOM 2193 C C . GLU A 1 282 ? 0.662 -12.480 -15.578 1.00 89.75 282 GLU A C 1
ATOM 2195 O O . GLU A 1 282 ? 1.369 -13.406 -15.188 1.00 89.75 282 GLU A O 1
ATOM 2200 N N . ASN A 1 283 ? 0.257 -12.402 -16.854 1.00 89.25 283 ASN A N 1
ATOM 2201 C CA . ASN A 1 283 ? 0.440 -13.506 -17.803 1.00 89.25 283 ASN A CA 1
ATOM 2202 C C . ASN A 1 283 ? 1.904 -13.700 -18.193 1.00 89.25 283 ASN A C 1
ATOM 2204 O O . ASN A 1 283 ? 2.369 -14.831 -18.327 1.00 89.25 283 ASN A O 1
ATOM 2208 N N . ASP A 1 284 ? 2.617 -12.595 -18.406 1.00 91.56 284 ASP A N 1
ATOM 2209 C CA . ASP A 1 284 ? 4.044 -12.592 -18.741 1.00 91.56 284 ASP A CA 1
ATOM 2210 C C . ASP A 1 284 ? 4.926 -12.138 -17.563 1.00 91.56 284 ASP A C 1
ATOM 2212 O O . ASP A 1 284 ? 6.151 -12.089 -17.683 1.00 91.56 284 ASP A O 1
ATOM 2216 N N . ARG A 1 285 ? 4.306 -11.866 -16.406 1.00 92.75 285 ARG A N 1
ATOM 2217 C CA . ARG A 1 285 ? 4.930 -11.357 -15.179 1.00 92.75 285 ARG A CA 1
ATOM 2218 C C . ARG A 1 285 ? 5.747 -10.084 -15.408 1.00 92.75 285 ARG A C 1
ATOM 2220 O O . ARG A 1 285 ? 6.782 -9.887 -14.762 1.00 92.75 285 ARG A O 1
ATOM 2227 N N . THR A 1 286 ? 5.296 -9.224 -16.320 1.00 93.62 286 THR A N 1
ATOM 2228 C CA . THR A 1 286 ? 5.957 -7.957 -16.637 1.00 93.62 286 THR A CA 1
ATOM 2229 C C . THR A 1 286 ? 5.389 -6.821 -15.804 1.00 93.62 286 THR A C 1
ATOM 2231 O O . THR A 1 286 ? 4.185 -6.575 -15.758 1.00 93.62 286 THR A O 1
ATOM 2234 N N . LEU A 1 287 ? 6.293 -6.061 -15.202 1.00 93.06 287 LEU A N 1
ATOM 2235 C CA . LEU A 1 287 ? 6.010 -4.833 -14.486 1.00 93.06 287 LEU A CA 1
ATOM 2236 C C . LEU A 1 287 ? 6.525 -3.642 -15.291 1.00 93.06 287 LEU A C 1
ATOM 2238 O O . LEU A 1 287 ? 7.688 -3.634 -15.687 1.00 93.06 287 LEU A O 1
ATOM 2242 N N . ILE A 1 288 ? 5.702 -2.617 -15.480 1.00 92.25 288 ILE A N 1
ATOM 2243 C CA . ILE A 1 288 ? 6.140 -1.297 -15.946 1.00 92.25 288 ILE A CA 1
ATOM 2244 C C . ILE A 1 288 ? 6.214 -0.389 -14.734 1.00 92.25 288 ILE A C 1
ATOM 2246 O O . ILE A 1 288 ? 5.268 -0.325 -13.948 1.00 92.25 288 ILE A O 1
ATOM 2250 N N . VAL A 1 289 ? 7.327 0.320 -14.591 1.00 92.81 289 VAL A N 1
ATOM 2251 C CA . VAL A 1 289 ? 7.585 1.187 -13.445 1.00 92.81 289 VAL A CA 1
ATOM 2252 C C . VAL A 1 289 ? 8.043 2.571 -13.877 1.00 92.81 289 VAL A C 1
ATOM 2254 O O . VAL A 1 289 ? 8.728 2.727 -14.890 1.00 92.81 289 VAL A O 1
ATOM 2257 N N . ILE A 1 290 ? 7.693 3.567 -13.068 1.00 89.75 290 ILE A N 1
ATOM 2258 C CA . ILE A 1 290 ? 8.136 4.955 -13.196 1.00 89.75 290 ILE A CA 1
ATOM 2259 C C . ILE A 1 290 ? 8.937 5.313 -11.945 1.00 89.75 290 ILE A C 1
ATOM 2261 O O . ILE A 1 290 ? 8.542 4.980 -10.827 1.00 89.75 290 ILE A O 1
ATOM 2265 N N . ASP A 1 291 ? 10.065 5.993 -12.108 1.00 85.06 291 ASP A N 1
ATOM 2266 C CA . ASP A 1 291 ? 10.880 6.461 -10.985 1.00 85.06 291 ASP A CA 1
ATOM 2267 C C . ASP A 1 291 ? 11.494 7.842 -11.250 1.00 85.06 291 ASP A C 1
ATOM 2269 O O . ASP A 1 291 ? 11.225 8.450 -12.281 1.00 85.06 291 ASP A O 1
ATOM 2273 N N . GLY A 1 292 ? 12.273 8.362 -10.293 1.00 76.56 292 GLY A N 1
ATOM 2274 C CA . GLY A 1 292 ? 12.867 9.701 -10.365 1.00 76.56 292 GLY A CA 1
ATOM 2275 C C . GLY A 1 292 ? 14.350 9.789 -10.734 1.00 76.56 292 GLY A C 1
ATOM 2276 O O . GLY A 1 292 ? 14.857 10.891 -10.938 1.00 76.56 292 GLY A O 1
ATOM 2277 N N . ASN A 1 293 ? 15.107 8.702 -10.763 1.00 71.81 293 ASN A N 1
ATOM 2278 C CA . ASN A 1 293 ? 16.563 8.741 -11.017 1.00 71.81 293 ASN A CA 1
ATOM 2279 C C . ASN A 1 293 ? 17.113 7.439 -11.602 1.00 71.81 293 ASN A C 1
ATOM 2281 O O . ASN A 1 293 ? 18.330 7.237 -11.618 1.00 71.81 293 ASN A O 1
ATOM 2285 N N . GLY A 1 294 ? 16.234 6.551 -12.040 1.00 65.81 294 GLY A N 1
ATOM 2286 C CA . GLY A 1 294 ? 16.572 5.319 -12.709 1.00 65.81 294 GLY A CA 1
ATOM 2287 C C . GLY A 1 294 ? 17.107 5.588 -14.105 1.00 65.81 294 GLY A C 1
ATOM 2288 O O . GLY A 1 294 ? 16.658 6.473 -14.835 1.00 65.81 294 GLY A O 1
ATOM 2289 N N . GLY A 1 295 ? 18.102 4.788 -14.467 1.00 62.22 295 GLY A N 1
ATOM 2290 C CA . GLY A 1 295 ? 18.496 4.588 -15.849 1.00 62.22 295 GLY A CA 1
ATOM 2291 C C . GLY A 1 295 ? 17.432 3.786 -16.582 1.00 62.22 295 GLY A C 1
ATOM 2292 O O . GLY A 1 295 ? 16.982 2.760 -16.075 1.00 62.22 295 GLY A O 1
ATOM 2293 N N . GLY A 1 296 ? 17.011 4.239 -17.756 1.00 69.56 296 GLY A N 1
ATOM 2294 C CA . GLY A 1 296 ? 16.002 3.521 -18.521 1.00 69.56 296 GLY A CA 1
ATOM 2295 C C . GLY A 1 296 ? 15.585 4.303 -19.745 1.00 69.56 296 GLY A C 1
ATOM 2296 O O . GLY A 1 296 ? 16.389 4.550 -20.644 1.00 69.56 296 GLY A O 1
ATOM 2297 N N . PHE A 1 297 ? 14.324 4.705 -19.780 1.00 79.69 297 PHE A N 1
ATOM 2298 C CA . PHE A 1 297 ? 13.703 5.228 -20.982 1.00 79.69 297 PHE A CA 1
ATOM 2299 C C . PHE A 1 297 ? 12.877 6.480 -20.678 1.00 79.69 297 PHE A C 1
ATOM 2301 O O . PHE A 1 297 ? 12.526 6.763 -19.532 1.00 79.69 297 PHE A O 1
ATOM 2308 N N . ALA A 1 298 ? 12.600 7.249 -21.721 1.00 78.00 298 ALA A N 1
ATOM 2309 C CA . ALA A 1 298 ? 11.656 8.357 -21.728 1.00 78.00 298 ALA A CA 1
ATOM 2310 C C . ALA A 1 298 ? 10.714 8.203 -22.923 1.00 78.00 298 ALA A C 1
ATOM 2312 O O . ALA A 1 298 ? 11.044 7.499 -23.875 1.00 78.00 298 ALA A O 1
ATOM 2313 N N . LEU A 1 299 ? 9.565 8.873 -22.892 1.00 78.19 299 LEU A N 1
ATOM 2314 C CA . LEU A 1 299 ? 8.627 8.860 -24.013 1.00 78.19 299 LEU A CA 1
ATOM 2315 C C . LEU A 1 299 ? 9.219 9.624 -25.210 1.00 78.19 299 LEU A C 1
ATOM 2317 O O . LEU A 1 299 ? 9.769 10.719 -25.047 1.00 78.19 299 LEU A O 1
ATOM 2321 N N . ASP A 1 300 ? 9.118 9.047 -26.408 1.00 72.31 300 ASP A N 1
ATOM 2322 C CA . ASP A 1 300 ? 9.548 9.701 -27.646 1.00 72.31 300 ASP A CA 1
ATOM 2323 C C . ASP A 1 300 ? 8.658 10.923 -27.943 1.00 72.31 300 ASP A C 1
ATOM 2325 O O . ASP A 1 300 ? 7.445 10.890 -27.745 1.00 72.31 300 ASP A O 1
ATOM 2329 N N . GLY A 1 301 ? 9.257 12.030 -28.386 1.00 63.44 301 GLY A N 1
ATOM 2330 C CA . GLY A 1 301 ? 8.533 13.261 -28.733 1.00 63.44 301 GLY A CA 1
ATOM 2331 C C . GLY A 1 301 ? 8.174 14.215 -27.580 1.00 63.44 301 GLY A C 1
ATOM 2332 O O . GLY A 1 301 ? 7.674 15.306 -27.853 1.00 63.44 301 GLY A O 1
ATOM 2333 N N . TYR A 1 302 ? 8.485 13.892 -26.319 1.00 61.75 302 TYR A N 1
ATOM 2334 C CA . TYR A 1 302 ? 8.096 14.700 -25.143 1.00 61.75 302 TYR A CA 1
ATOM 2335 C C . TYR A 1 302 ? 9.229 15.558 -24.532 1.00 61.75 302 TYR A C 1
ATOM 2337 O O . TYR A 1 302 ? 9.271 15.830 -23.334 1.00 61.75 302 TYR A O 1
ATOM 2345 N N . GLY A 1 303 ? 10.151 16.053 -25.368 1.00 51.53 303 GLY A N 1
ATOM 2346 C CA . GLY A 1 303 ? 11.116 17.096 -24.973 1.00 51.53 303 GLY A CA 1
ATOM 2347 C C . GLY A 1 303 ? 12.455 16.604 -24.407 1.00 51.53 303 GLY A C 1
ATOM 2348 O O . GLY A 1 303 ? 13.161 17.355 -23.729 1.00 51.53 303 GLY A O 1
ATOM 2349 N N . THR A 1 304 ? 12.845 15.363 -24.688 1.00 54.75 304 THR A N 1
ATOM 2350 C CA . THR A 1 304 ? 14.189 14.847 -24.408 1.00 54.75 304 THR A CA 1
ATOM 2351 C C . THR A 1 304 ? 15.145 15.203 -25.551 1.00 54.75 304 THR A C 1
ATOM 2353 O O . THR A 1 304 ? 14.995 14.775 -26.693 1.00 54.75 304 THR A O 1
ATOM 2356 N N . ASN A 1 305 ? 16.158 16.026 -25.259 1.00 48.22 305 ASN A N 1
ATOM 2357 C CA . ASN A 1 305 ? 17.218 16.315 -26.223 1.00 48.22 305 ASN A CA 1
ATOM 2358 C C . ASN A 1 305 ? 18.100 15.070 -26.404 1.00 48.22 305 ASN A C 1
ATOM 2360 O O . ASN A 1 305 ? 18.894 14.751 -25.523 1.00 48.22 305 ASN A O 1
ATOM 2364 N N . ALA A 1 306 ? 17.958 14.452 -27.578 1.00 48.44 306 ALA A N 1
ATOM 2365 C CA . ALA A 1 306 ? 18.749 13.367 -28.156 1.00 48.44 306 ALA A CA 1
ATOM 2366 C C . ALA A 1 306 ? 18.678 12.006 -27.436 1.00 48.44 306 ALA A C 1
ATOM 2368 O O . ALA A 1 306 ? 19.130 11.840 -26.304 1.00 48.44 306 ALA A O 1
ATOM 2369 N N . ALA A 1 307 ? 18.189 11.001 -28.171 1.00 52.66 307 ALA A N 1
ATOM 2370 C CA . ALA A 1 307 ? 18.501 9.601 -27.912 1.00 52.66 307 ALA A CA 1
ATOM 2371 C C . ALA A 1 307 ? 20.025 9.434 -27.794 1.00 52.66 307 ALA A C 1
ATOM 2373 O O . ALA A 1 307 ? 20.771 10.011 -28.590 1.00 52.66 307 ALA A O 1
ATOM 2374 N N . ASP A 1 308 ? 20.497 8.645 -26.828 1.00 52.03 308 ASP A N 1
ATOM 2375 C CA . ASP A 1 308 ? 21.894 8.211 -26.847 1.00 52.03 308 ASP A CA 1
ATOM 2376 C C . ASP A 1 308 ? 22.096 7.362 -28.117 1.00 52.03 308 ASP A C 1
ATOM 2378 O O . ASP A 1 308 ? 21.442 6.327 -28.251 1.00 52.03 308 ASP A O 1
ATOM 2382 N N . PRO A 1 309 ? 22.968 7.743 -29.067 1.00 46.34 309 PRO A N 1
ATOM 2383 C CA . PRO A 1 309 ? 23.220 6.933 -30.259 1.00 46.34 309 PRO A CA 1
ATOM 2384 C C . PRO A 1 309 ? 23.766 5.529 -29.923 1.00 46.34 309 PRO A C 1
ATOM 2386 O O . PRO A 1 309 ? 23.665 4.622 -30.752 1.00 46.34 309 PRO A O 1
ATOM 2389 N N . ASN A 1 310 ? 24.267 5.311 -28.697 1.00 45.59 310 ASN A N 1
ATOM 2390 C CA . ASN A 1 310 ? 24.679 4.002 -28.179 1.00 45.59 310 ASN A CA 1
ATOM 2391 C C . ASN A 1 310 ? 23.531 3.179 -27.557 1.00 45.59 310 ASN A C 1
ATOM 2393 O O . ASN A 1 310 ? 23.765 2.057 -27.105 1.00 45.59 310 ASN A O 1
ATOM 2397 N N . ALA A 1 311 ? 22.290 3.682 -27.563 1.00 51.09 311 ALA A N 1
ATOM 2398 C CA . ALA A 1 311 ? 21.080 2.919 -27.222 1.00 51.09 311 ALA A CA 1
ATOM 2399 C C . ALA A 1 311 ? 20.860 1.693 -28.128 1.00 51.09 311 ALA A C 1
ATOM 2401 O O . ALA A 1 311 ? 20.079 0.806 -27.802 1.00 51.09 311 ALA A O 1
ATOM 2402 N N . SER A 1 312 ? 21.552 1.657 -29.267 1.00 45.06 312 SER A N 1
ATOM 2403 C CA . SER A 1 312 ? 21.456 0.649 -30.323 1.00 45.06 312 SER A CA 1
ATOM 2404 C C . SER A 1 312 ? 22.295 -0.620 -30.085 1.00 45.06 312 SER A C 1
ATOM 2406 O O . SER A 1 312 ? 22.388 -1.466 -30.973 1.00 45.06 312 SER A O 1
ATOM 2408 N N . GLY A 1 313 ? 22.919 -0.783 -28.914 1.00 51.56 313 GLY A N 1
ATOM 2409 C CA . GLY A 1 313 ? 23.704 -1.978 -28.586 1.00 51.56 313 GLY A CA 1
ATOM 2410 C C . GLY A 1 313 ? 22.879 -3.094 -27.931 1.00 51.56 313 GLY A C 1
ATOM 2411 O O . GLY A 1 313 ? 22.046 -2.814 -27.071 1.00 51.56 313 GLY A O 1
ATOM 2412 N N . ASN A 1 314 ? 23.194 -4.360 -28.243 1.00 53.62 314 ASN A N 1
ATOM 2413 C CA . ASN A 1 314 ? 22.720 -5.589 -27.567 1.00 53.62 314 ASN A CA 1
ATOM 2414 C C . ASN A 1 314 ? 23.165 -5.695 -26.083 1.00 53.62 314 ASN A C 1
ATOM 2416 O O . ASN A 1 314 ? 23.447 -6.783 -25.582 1.00 53.62 314 ASN A O 1
ATOM 2420 N N . ASN A 1 315 ? 23.297 -4.579 -25.367 1.00 70.56 315 ASN A N 1
ATOM 2421 C CA . ASN A 1 315 ? 23.731 -4.575 -23.980 1.00 70.56 315 ASN A CA 1
ATOM 2422 C C . ASN A 1 315 ? 22.560 -4.976 -23.080 1.00 70.56 315 ASN A C 1
ATOM 2424 O O . ASN A 1 315 ? 21.467 -4.410 -23.165 1.00 70.56 315 ASN A O 1
ATOM 2428 N N . GLN A 1 316 ? 22.808 -5.947 -22.208 1.00 74.50 316 GLN A N 1
ATOM 2429 C CA . GLN A 1 316 ? 21.846 -6.385 -21.207 1.00 74.50 316 GLN A CA 1
ATOM 2430 C C . GLN A 1 316 ? 21.696 -5.331 -20.105 1.00 74.50 316 GLN A C 1
ATOM 2432 O O . GLN A 1 316 ? 22.665 -4.708 -19.663 1.00 74.50 316 GLN A O 1
ATOM 2437 N N . SER A 1 317 ? 20.458 -5.129 -19.668 1.00 77.06 317 SER A N 1
ATOM 2438 C CA . SER A 1 317 ? 20.127 -4.462 -18.418 1.00 77.06 317 SER A CA 1
ATOM 2439 C C . SER A 1 317 ? 20.518 -5.342 -17.230 1.00 77.06 317 SER A C 1
ATOM 2441 O O . SER A 1 317 ? 20.855 -6.519 -17.364 1.00 77.06 317 SER A O 1
ATOM 2443 N N . LYS A 1 318 ? 20.482 -4.759 -16.032 1.00 76.88 318 LYS A N 1
ATOM 2444 C CA . LYS A 1 318 ? 20.915 -5.445 -14.812 1.00 76.88 318 LYS A CA 1
ATOM 2445 C C . LYS A 1 318 ? 20.044 -6.655 -14.448 1.00 76.88 318 LYS A C 1
ATOM 2447 O O . LYS A 1 318 ? 20.506 -7.526 -13.732 1.00 76.88 318 LYS A O 1
ATOM 2452 N N . ASP A 1 319 ? 18.836 -6.735 -14.994 1.00 78.56 319 ASP A N 1
ATOM 2453 C CA . ASP A 1 319 ? 17.897 -7.860 -14.897 1.00 78.56 319 ASP A CA 1
ATOM 2454 C C . ASP A 1 319 ? 18.044 -8.884 -16.020 1.00 78.56 319 ASP A C 1
ATOM 2456 O O . ASP A 1 319 ? 17.111 -9.632 -16.301 1.00 78.56 319 ASP A O 1
ATOM 2460 N N . ASN A 1 320 ? 19.205 -8.903 -16.683 1.00 79.75 320 ASN A N 1
ATOM 2461 C CA . ASN A 1 320 ? 19.539 -9.829 -17.765 1.00 79.75 320 ASN A CA 1
ATOM 2462 C C . ASN A 1 320 ? 18.672 -9.666 -19.036 1.00 79.75 320 ASN A C 1
ATOM 2464 O O . ASN A 1 320 ? 18.845 -10.395 -20.012 1.00 79.75 320 ASN A O 1
ATOM 2468 N N . THR A 1 321 ? 17.782 -8.673 -19.070 1.00 84.38 321 THR A N 1
ATOM 2469 C CA . THR A 1 321 ? 16.927 -8.358 -20.220 1.00 84.38 321 THR A CA 1
ATOM 2470 C C . THR A 1 321 ? 17.683 -7.476 -21.213 1.00 84.38 321 THR A C 1
ATOM 2472 O O . THR A 1 321 ? 18.332 -6.508 -20.813 1.00 84.38 321 THR A O 1
ATOM 2475 N N . LEU A 1 322 ? 17.608 -7.754 -22.518 1.00 85.50 322 LEU A N 1
ATOM 2476 C CA . LEU A 1 322 ? 18.208 -6.866 -23.521 1.00 85.50 322 LEU A CA 1
ATOM 2477 C C . LEU A 1 322 ? 17.490 -5.513 -23.535 1.00 85.50 322 LEU A C 1
ATOM 2479 O O . LEU A 1 322 ? 16.262 -5.449 -23.486 1.00 85.50 322 LEU A O 1
ATOM 2483 N N . LYS A 1 323 ? 18.242 -4.414 -23.669 1.00 82.44 323 LYS A N 1
ATOM 2484 C CA . LYS A 1 323 ? 17.645 -3.070 -23.774 1.00 82.44 323 LYS A CA 1
ATOM 2485 C C . LYS A 1 323 ? 16.670 -2.953 -24.954 1.00 82.44 323 LYS A C 1
ATOM 2487 O O . LYS A 1 323 ? 15.650 -2.287 -24.821 1.00 82.44 323 LYS A O 1
ATOM 2492 N N . THR A 1 324 ? 16.938 -3.639 -26.067 1.00 84.44 324 THR A N 1
ATOM 2493 C CA . THR A 1 324 ? 16.032 -3.722 -27.227 1.00 84.44 324 THR A CA 1
ATOM 2494 C C . THR A 1 324 ? 14.712 -4.411 -26.897 1.00 84.44 324 THR A C 1
ATOM 2496 O O . THR A 1 324 ? 13.661 -3.962 -27.346 1.00 84.44 324 THR A O 1
ATOM 2499 N N . ASP A 1 325 ? 14.752 -5.462 -26.079 1.00 88.44 325 ASP A N 1
ATOM 2500 C CA . ASP A 1 325 ? 13.547 -6.176 -25.656 1.00 88.44 325 ASP A CA 1
ATOM 2501 C C . ASP A 1 325 ? 12.735 -5.311 -24.691 1.00 88.44 325 ASP A C 1
ATOM 2503 O O . ASP A 1 325 ? 11.516 -5.243 -24.814 1.00 88.44 325 ASP A O 1
ATOM 2507 N N . LYS A 1 326 ? 13.402 -4.563 -23.798 1.00 88.62 326 LYS A N 1
ATOM 2508 C CA . LYS A 1 326 ? 12.729 -3.586 -22.928 1.00 88.62 326 LYS A CA 1
ATOM 2509 C C . LYS A 1 326 ? 12.013 -2.493 -23.712 1.00 88.62 326 LYS A C 1
ATOM 2511 O O . LYS A 1 326 ? 10.887 -2.165 -23.358 1.00 88.62 326 LYS A O 1
ATOM 2516 N N . ILE A 1 327 ? 12.638 -1.951 -24.764 1.00 87.69 327 ILE A N 1
ATOM 2517 C CA . ILE A 1 327 ? 11.992 -0.976 -25.659 1.00 87.69 327 ILE A CA 1
ATOM 2518 C C . ILE A 1 327 ? 10.726 -1.592 -26.240 1.00 87.69 327 ILE A C 1
ATOM 2520 O O . ILE A 1 327 ? 9.653 -1.030 -26.066 1.00 87.69 327 ILE A O 1
ATOM 2524 N N . LYS A 1 328 ? 10.831 -2.783 -26.838 1.00 89.88 328 LYS A N 1
ATOM 2525 C CA . LYS A 1 328 ? 9.683 -3.456 -27.446 1.00 89.88 328 LYS A CA 1
ATOM 2526 C C . LYS A 1 328 ? 8.553 -3.704 -26.442 1.00 89.88 328 LYS A C 1
ATOM 2528 O O . LYS A 1 328 ? 7.409 -3.393 -26.737 1.00 89.88 328 LYS A O 1
ATOM 2533 N N . ILE A 1 329 ? 8.872 -4.216 -25.252 1.00 92.19 329 ILE A N 1
ATOM 2534 C CA . ILE A 1 329 ? 7.894 -4.435 -24.175 1.00 92.19 329 ILE A CA 1
ATOM 2535 C C . ILE A 1 329 ? 7.188 -3.124 -23.812 1.00 92.19 329 ILE A C 1
ATOM 2537 O O . ILE A 1 329 ? 5.965 -3.096 -23.700 1.00 92.19 329 ILE A O 1
ATOM 2541 N N . LEU A 1 330 ? 7.944 -2.039 -23.625 1.00 90.06 330 LEU A N 1
ATOM 2542 C CA . LEU A 1 330 ? 7.379 -0.738 -23.275 1.00 90.06 330 LEU A CA 1
ATOM 2543 C C . LEU A 1 330 ? 6.492 -0.192 -24.397 1.00 90.06 330 LEU A C 1
ATOM 2545 O O . LEU A 1 330 ? 5.373 0.224 -24.121 1.00 90.06 330 LEU A O 1
ATOM 2549 N N . GLU A 1 331 ? 6.947 -0.225 -25.648 1.00 88.81 331 GLU A N 1
ATOM 2550 C CA . GLU A 1 331 ? 6.175 0.266 -26.795 1.00 88.81 331 GLU A CA 1
ATOM 2551 C C . GLU A 1 331 ? 4.896 -0.548 -27.015 1.00 88.81 331 GLU A C 1
ATOM 2553 O O . GLU A 1 331 ? 3.830 0.036 -27.211 1.00 88.81 331 GLU A O 1
ATOM 2558 N N . ASP A 1 332 ? 4.975 -1.878 -26.907 1.00 90.38 332 ASP A N 1
ATOM 2559 C CA . ASP A 1 332 ? 3.829 -2.777 -27.068 1.00 90.38 332 ASP A CA 1
ATOM 2560 C C . ASP A 1 332 ? 2.777 -2.550 -25.967 1.00 90.38 332 ASP A C 1
ATOM 2562 O O . ASP A 1 332 ? 1.577 -2.534 -26.248 1.00 90.38 332 ASP A O 1
ATOM 2566 N N . LYS A 1 333 ? 3.202 -2.361 -24.709 1.00 87.69 333 LYS A N 1
ATOM 2567 C CA . LYS A 1 333 ? 2.280 -2.182 -23.574 1.00 87.69 333 LYS A CA 1
ATOM 2568 C C . LYS A 1 333 ? 1.739 -0.753 -23.455 1.00 87.69 333 LYS A C 1
ATOM 2570 O O . LYS A 1 333 ? 0.593 -0.585 -23.051 1.00 87.69 333 LYS A O 1
ATOM 2575 N N . LEU A 1 334 ? 2.538 0.264 -23.793 1.00 85.00 334 LEU A N 1
ATOM 2576 C CA . LEU A 1 334 ? 2.154 1.678 -23.674 1.00 85.00 334 LEU A CA 1
ATOM 2577 C C . LEU A 1 334 ? 1.498 2.234 -24.945 1.00 85.00 334 LEU A C 1
ATOM 2579 O O . LEU A 1 334 ? 0.823 3.260 -24.885 1.00 85.00 334 LEU A O 1
ATOM 2583 N N . GLY A 1 335 ? 1.727 1.609 -26.103 1.00 84.19 335 GLY A N 1
ATOM 2584 C CA . GLY A 1 335 ? 1.251 2.102 -27.396 1.00 84.19 335 GLY A CA 1
ATOM 2585 C C . GLY A 1 335 ? 1.925 3.401 -27.860 1.00 84.19 335 GLY A C 1
ATOM 2586 O O . GLY A 1 335 ? 1.383 4.099 -28.716 1.00 84.19 335 GLY A O 1
ATOM 2587 N N . THR A 1 336 ? 3.085 3.749 -27.298 1.00 83.50 336 THR A N 1
ATOM 2588 C CA . THR A 1 336 ? 3.866 4.944 -27.652 1.00 83.50 336 THR A CA 1
ATOM 2589 C C . THR A 1 336 ? 5.350 4.614 -27.721 1.00 83.50 336 THR A C 1
ATOM 2591 O O . THR A 1 336 ? 5.831 3.767 -26.971 1.00 83.50 336 THR A O 1
ATOM 2594 N N . GLY A 1 337 ? 6.073 5.313 -28.598 1.00 83.75 337 GLY A N 1
ATOM 2595 C CA . GLY A 1 337 ? 7.520 5.168 -28.734 1.00 83.75 337 GLY A CA 1
ATOM 2596 C C . GLY A 1 337 ? 8.258 5.563 -27.457 1.00 83.75 337 GLY A C 1
ATOM 2597 O O . GLY A 1 337 ? 7.837 6.485 -26.745 1.00 83.75 337 GLY A O 1
ATOM 2598 N N . VAL A 1 338 ? 9.377 4.892 -27.183 1.00 82.94 338 VAL A N 1
ATOM 2599 C CA . VAL A 1 338 ? 10.281 5.251 -26.083 1.00 82.94 338 VAL A CA 1
ATOM 2600 C C . VAL A 1 338 ? 11.716 5.383 -26.571 1.00 82.94 338 VAL A C 1
ATOM 2602 O O . VAL A 1 338 ? 12.180 4.643 -27.434 1.00 82.94 338 VAL A O 1
ATOM 2605 N N . ILE A 1 339 ? 12.460 6.310 -25.975 1.00 77.75 339 ILE A N 1
ATOM 2606 C CA . ILE A 1 339 ? 13.885 6.484 -26.235 1.00 77.75 339 ILE A CA 1
ATOM 2607 C C . ILE A 1 339 ? 14.699 6.198 -24.981 1.00 77.75 339 ILE A C 1
ATOM 2609 O O . ILE A 1 339 ? 14.334 6.570 -23.866 1.00 77.75 339 ILE A O 1
ATOM 2613 N N . TYR A 1 340 ? 15.846 5.559 -25.162 1.00 76.56 340 TYR A N 1
ATOM 2614 C CA . TYR A 1 340 ? 16.794 5.340 -24.078 1.00 76.56 340 TYR A CA 1
ATOM 2615 C C . TYR A 1 340 ? 17.563 6.633 -23.770 1.00 76.56 340 TYR A C 1
ATOM 2617 O O . TYR A 1 340 ? 18.108 7.277 -24.672 1.00 76.56 340 TYR A O 1
ATOM 2625 N N . THR A 1 341 ? 17.625 7.012 -22.489 1.00 67.81 341 THR A N 1
ATOM 2626 C CA . THR A 1 341 ? 18.168 8.319 -22.054 1.00 67.81 341 THR A CA 1
ATOM 2627 C C . THR A 1 341 ? 19.458 8.237 -21.224 1.00 67.81 341 THR A C 1
ATOM 2629 O O . THR A 1 341 ? 19.878 9.240 -20.635 1.00 67.81 341 THR A O 1
ATOM 2632 N N . ASN A 1 342 ? 20.136 7.083 -21.271 1.00 64.12 342 ASN A N 1
ATOM 2633 C CA . ASN A 1 342 ? 21.347 6.720 -20.520 1.00 64.12 342 ASN A CA 1
ATOM 2634 C C . ASN A 1 342 ? 21.123 6.424 -19.018 1.00 64.12 342 ASN A C 1
ATOM 2636 O O . ASN A 1 342 ? 20.244 6.992 -18.375 1.00 64.12 342 ASN A O 1
ATOM 2640 N N . ASP A 1 343 ? 21.962 5.554 -18.442 1.00 53.34 343 ASP A N 1
ATOM 2641 C CA . ASP A 1 343 ? 21.806 4.958 -17.104 1.00 53.34 343 ASP A CA 1
ATOM 2642 C C . ASP A 1 343 ? 22.201 5.890 -15.930 1.00 53.34 343 ASP A C 1
ATOM 2644 O O . ASP A 1 343 ? 22.348 5.451 -14.790 1.00 53.34 343 ASP A O 1
ATOM 2648 N N . GLY A 1 344 ? 22.428 7.182 -16.192 1.00 49.59 344 GLY A N 1
ATOM 2649 C CA . GLY A 1 344 ? 23.253 8.031 -15.320 1.00 49.59 344 GLY A CA 1
ATOM 2650 C C . GLY A 1 344 ? 22.686 9.390 -14.935 1.00 49.59 344 GLY A C 1
ATOM 2651 O O . GLY A 1 344 ? 23.435 10.237 -14.449 1.00 49.59 344 GLY A O 1
ATOM 2652 N N . ALA A 1 345 ? 21.406 9.660 -15.156 1.00 49.00 345 ALA A N 1
ATOM 2653 C CA . ALA A 1 345 ? 20.916 11.007 -14.945 1.00 49.00 345 ALA A CA 1
ATOM 2654 C C . ALA A 1 345 ? 20.204 11.189 -13.604 1.00 49.00 345 ALA A C 1
ATOM 2656 O O . ALA A 1 345 ? 19.036 10.861 -13.419 1.00 49.00 345 ALA A O 1
ATOM 2657 N N . SER A 1 346 ? 20.930 11.790 -12.667 1.00 54.38 346 SER A N 1
ATOM 2658 C CA . SER A 1 346 ? 20.380 12.242 -11.398 1.00 54.38 346 SER A CA 1
ATOM 2659 C C . SER A 1 346 ? 19.256 13.264 -11.618 1.00 54.38 346 SER A C 1
ATOM 2661 O O . SER A 1 346 ? 19.446 14.359 -12.173 1.00 54.38 346 SER A O 1
ATOM 2663 N N . GLY A 1 347 ? 18.062 12.915 -11.143 1.00 57.94 347 GLY A N 1
ATOM 2664 C CA . GLY A 1 347 ? 16.928 13.827 -11.114 1.00 57.94 347 GLY A CA 1
ATOM 2665 C C . GLY A 1 347 ? 15.977 13.762 -12.304 1.00 57.94 347 GLY A C 1
ATOM 2666 O O . GLY A 1 347 ? 15.421 14.803 -12.646 1.00 57.94 347 GLY A O 1
ATOM 2667 N N . ARG A 1 348 ? 15.840 12.610 -12.971 1.00 70.06 348 ARG A N 1
ATOM 2668 C CA . ARG A 1 348 ? 14.948 12.424 -14.125 1.00 70.06 348 ARG A CA 1
ATOM 2669 C C . ARG A 1 348 ? 13.774 11.511 -13.819 1.00 70.06 348 ARG A C 1
ATOM 2671 O O . ARG A 1 348 ? 13.996 10.369 -13.448 1.00 70.06 348 ARG A O 1
ATOM 2678 N N . VAL A 1 349 ? 12.552 11.970 -14.092 1.00 79.50 349 VAL A N 1
ATOM 2679 C CA . VAL A 1 349 ? 11.424 11.037 -14.157 1.00 79.50 349 VAL A CA 1
ATOM 2680 C C . VAL A 1 349 ? 11.630 10.132 -15.372 1.00 79.50 349 VAL A C 1
ATOM 2682 O O . VAL A 1 349 ? 11.806 10.635 -16.482 1.00 79.50 349 VAL A O 1
ATOM 2685 N N . GLY A 1 350 ? 11.695 8.823 -15.149 1.00 83.38 350 GLY A N 1
ATOM 2686 C CA . GLY A 1 350 ? 11.992 7.825 -16.174 1.00 83.38 350 GLY A CA 1
ATOM 2687 C C . GLY A 1 350 ? 11.048 6.634 -16.092 1.00 83.38 350 GLY A C 1
ATOM 2688 O O . GLY A 1 350 ? 10.418 6.406 -15.061 1.00 83.38 350 GLY A O 1
ATOM 2689 N N . ILE A 1 351 ? 10.953 5.885 -17.190 1.00 86.94 351 ILE A N 1
ATOM 2690 C CA . ILE A 1 351 ? 10.141 4.669 -17.298 1.00 86.94 351 ILE A CA 1
ATOM 2691 C C . ILE A 1 351 ? 11.023 3.473 -17.655 1.00 86.94 351 ILE A C 1
ATOM 2693 O O . ILE A 1 351 ? 11.997 3.595 -18.400 1.00 86.94 351 ILE A O 1
ATOM 2697 N N . THR A 1 352 ? 10.709 2.307 -17.100 1.00 89.25 352 THR A N 1
ATOM 2698 C CA . THR A 1 352 ? 11.363 1.039 -17.441 1.00 89.25 352 THR A CA 1
ATOM 2699 C C . THR A 1 352 ? 10.427 -0.131 -17.155 1.00 89.25 352 THR A C 1
ATOM 2701 O O . THR A 1 352 ? 9.325 0.058 -16.641 1.00 89.25 352 THR A O 1
ATOM 2704 N N . CYS A 1 353 ? 10.852 -1.342 -17.497 1.00 91.19 353 CYS A N 1
ATOM 2705 C CA . CYS A 1 353 ? 10.125 -2.565 -17.190 1.00 91.19 353 CYS A CA 1
ATOM 2706 C C . CYS A 1 353 ? 11.018 -3.597 -16.496 1.00 91.19 353 CYS A C 1
ATOM 2708 O O . CYS A 1 353 ? 12.240 -3.567 -16.657 1.00 91.19 353 CYS A O 1
ATOM 2710 N N . HIS A 1 354 ? 10.408 -4.504 -15.736 1.00 91.06 354 HIS A N 1
ATOM 2711 C CA . HIS A 1 354 ? 11.054 -5.646 -15.082 1.00 91.06 354 HIS A CA 1
ATOM 2712 C C . HIS A 1 354 ? 10.220 -6.904 -15.289 1.00 91.06 354 HIS A C 1
ATOM 2714 O O . HIS A 1 354 ? 8.996 -6.825 -15.338 1.00 91.06 354 HIS A O 1
ATOM 2720 N N . ILE A 1 355 ? 10.877 -8.059 -15.360 1.00 92.25 355 ILE A N 1
ATOM 2721 C CA . ILE A 1 355 ? 10.216 -9.363 -15.470 1.00 92.25 355 ILE A CA 1
ATOM 2722 C C . ILE A 1 355 ? 10.390 -10.095 -14.136 1.00 92.25 355 ILE A C 1
ATOM 2724 O O . ILE A 1 355 ? 11.508 -10.276 -13.650 1.00 92.25 355 ILE A O 1
ATOM 2728 N N . LEU A 1 356 ? 9.285 -10.504 -13.515 1.00 91.75 356 LEU A N 1
ATOM 2729 C CA . LEU A 1 356 ? 9.282 -11.121 -12.184 1.00 91.75 356 LEU A CA 1
ATOM 2730 C C . LEU A 1 356 ? 9.345 -12.650 -12.249 1.00 91.75 356 LEU A C 1
ATOM 2732 O O . LEU A 1 356 ? 8.657 -13.340 -11.507 1.00 91.75 356 LEU A O 1
ATOM 2736 N N . THR A 1 357 ? 10.163 -13.199 -13.142 1.00 89.12 357 THR A N 1
ATOM 2737 C CA . THR A 1 357 ? 10.449 -14.640 -13.217 1.00 89.12 357 THR A CA 1
ATOM 2738 C C . THR A 1 357 ? 11.823 -14.942 -12.624 1.00 89.12 357 THR A C 1
ATOM 2740 O O . THR A 1 357 ? 12.688 -14.070 -12.556 1.00 89.12 357 THR A O 1
ATOM 2743 N N . ASN A 1 358 ? 12.045 -16.188 -12.199 1.00 83.44 358 ASN A N 1
ATOM 2744 C CA . ASN A 1 358 ? 13.276 -16.576 -11.499 1.00 83.44 358 ASN A CA 1
ATOM 2745 C C . ASN A 1 358 ? 14.555 -16.266 -12.298 1.00 83.44 358 ASN A C 1
ATOM 2747 O O . ASN A 1 358 ? 15.542 -15.840 -11.707 1.00 83.44 358 ASN A O 1
ATOM 2751 N N . ASP A 1 359 ? 14.523 -16.390 -13.627 1.00 83.94 359 ASP A N 1
ATOM 2752 C CA . ASP A 1 359 ? 15.682 -16.129 -14.495 1.00 83.94 359 ASP A CA 1
ATOM 2753 C C . ASP A 1 359 ? 16.052 -14.635 -14.602 1.00 83.94 359 ASP A C 1
ATOM 2755 O O . ASP A 1 359 ? 17.160 -14.293 -15.020 1.00 83.94 359 ASP A O 1
ATOM 2759 N N . HIS A 1 360 ? 15.136 -13.748 -14.204 1.00 85.44 360 HIS A N 1
ATOM 2760 C CA . HIS A 1 360 ? 15.304 -12.292 -14.210 1.00 85.44 360 HIS A CA 1
ATOM 2761 C C . HIS A 1 360 ? 15.462 -11.700 -12.798 1.00 85.44 360 HIS A C 1
ATOM 2763 O O . HIS A 1 360 ? 15.749 -10.512 -12.653 1.00 85.44 360 HIS A O 1
ATOM 2769 N N . GLN A 1 361 ? 15.327 -12.526 -11.754 1.00 83.69 361 GLN A N 1
ATOM 2770 C CA . GLN A 1 361 ? 15.586 -12.176 -10.356 1.00 83.69 361 GLN A CA 1
ATOM 2771 C C . GLN A 1 361 ? 16.999 -12.622 -9.945 1.00 83.69 361 GLN A C 1
ATOM 2773 O O . GLN A 1 361 ? 17.187 -13.540 -9.144 1.00 83.69 361 GLN A O 1
ATOM 2778 N N . VAL A 1 362 ? 18.012 -11.997 -10.549 1.00 75.38 362 VAL A N 1
ATOM 2779 C CA . VAL A 1 362 ? 19.418 -12.404 -10.439 1.00 75.38 362 VAL A CA 1
ATOM 2780 C C . VAL A 1 362 ? 20.085 -11.764 -9.220 1.00 75.38 362 VAL A C 1
ATOM 2782 O O . VAL A 1 362 ? 20.152 -10.540 -9.107 1.00 75.38 362 VAL A O 1
ATOM 2785 N N . ASN A 1 363 ? 20.647 -12.601 -8.345 1.00 73.31 363 ASN A N 1
ATOM 2786 C CA . ASN A 1 363 ? 21.470 -12.188 -7.207 1.00 73.31 363 ASN A CA 1
ATOM 2787 C C . ASN A 1 363 ? 22.891 -12.784 -7.327 1.00 73.31 363 ASN A C 1
ATOM 2789 O O . ASN A 1 363 ? 23.143 -13.877 -6.809 1.00 73.31 363 ASN A O 1
ATOM 2793 N N . PRO A 1 364 ? 23.817 -12.149 -8.070 1.00 64.38 364 PRO A N 1
ATOM 2794 C CA . PRO A 1 364 ? 25.196 -12.600 -8.170 1.00 64.38 364 PRO A CA 1
ATOM 2795 C C . PRO A 1 364 ? 25.931 -12.516 -6.817 1.00 64.38 364 PRO A C 1
ATOM 2797 O O . PRO A 1 364 ? 25.619 -11.657 -5.990 1.00 64.38 364 PRO A O 1
ATOM 2800 N N . PRO A 1 365 ? 26.962 -13.353 -6.590 1.00 62.75 365 PRO A N 1
ATOM 2801 C CA . PRO A 1 365 ? 27.773 -13.299 -5.374 1.00 62.75 365 PRO A CA 1
ATOM 2802 C C . PRO A 1 365 ? 28.318 -11.888 -5.104 1.00 62.75 365 PRO A C 1
ATOM 2804 O O . PRO A 1 365 ? 28.749 -11.203 -6.034 1.00 62.75 365 PRO A O 1
ATOM 2807 N N . ALA A 1 366 ? 28.360 -11.472 -3.832 1.00 59.72 366 ALA A N 1
ATOM 2808 C CA . ALA A 1 366 ? 28.800 -10.133 -3.401 1.00 59.72 366 ALA A CA 1
ATOM 2809 C C . ALA A 1 366 ? 30.203 -9.730 -3.911 1.00 59.72 366 ALA A C 1
ATOM 2811 O O . ALA A 1 366 ? 30.532 -8.551 -4.020 1.00 59.72 366 ALA A O 1
ATOM 2812 N N . GLU A 1 367 ? 31.034 -10.717 -4.240 1.00 60.16 367 GLU A N 1
ATOM 2813 C CA . GLU A 1 367 ? 32.399 -10.563 -4.749 1.00 60.16 367 GLU A CA 1
ATOM 2814 C C . GLU A 1 367 ? 32.494 -10.273 -6.258 1.00 60.16 367 GLU A C 1
ATOM 2816 O O . GLU A 1 367 ? 33.574 -9.932 -6.740 1.00 60.16 367 GLU A O 1
ATOM 2821 N N . ASN A 1 368 ? 31.389 -10.357 -7.012 1.00 61.94 368 ASN A N 1
ATOM 2822 C CA . ASN A 1 368 ? 31.376 -10.087 -8.451 1.00 61.94 368 ASN A CA 1
ATOM 2823 C C . ASN A 1 368 ? 30.268 -9.105 -8.861 1.00 61.94 368 ASN A C 1
ATOM 2825 O O . ASN A 1 368 ? 29.231 -9.474 -9.412 1.00 61.94 368 ASN A O 1
ATOM 2829 N N . THR A 1 369 ? 30.540 -7.818 -8.661 1.00 58.84 369 THR A N 1
ATOM 2830 C CA . THR A 1 369 ? 29.647 -6.699 -9.013 1.00 58.84 369 THR A CA 1
ATOM 2831 C C . THR A 1 369 ? 29.520 -6.436 -10.520 1.00 58.84 369 THR A C 1
ATOM 2833 O O . THR A 1 369 ? 28.794 -5.527 -10.916 1.00 58.84 369 THR A O 1
ATOM 2836 N N . SER A 1 370 ? 30.227 -7.200 -11.364 1.00 59.44 370 SER A N 1
ATOM 2837 C CA . SER A 1 370 ? 30.188 -7.057 -12.828 1.00 59.44 370 SER A CA 1
ATOM 2838 C C . SER A 1 370 ? 29.116 -7.911 -13.515 1.00 59.44 370 SER A C 1
ATOM 2840 O O . SER A 1 370 ? 28.840 -7.704 -14.696 1.00 59.44 370 SER A O 1
ATOM 2842 N N . LEU A 1 371 ? 28.505 -8.854 -12.790 1.00 61.78 371 LEU A N 1
ATOM 2843 C CA . LEU A 1 371 ? 27.397 -9.668 -13.288 1.00 61.78 371 LEU A CA 1
ATOM 2844 C C . LEU A 1 371 ? 26.066 -8.894 -13.231 1.00 61.78 371 LEU A C 1
ATOM 2846 O O . LEU A 1 371 ? 25.921 -8.006 -12.386 1.00 61.78 371 LEU A O 1
ATOM 2850 N N . PRO A 1 372 ? 25.083 -9.229 -14.092 1.00 62.97 372 PRO A N 1
ATOM 2851 C CA . PRO A 1 372 ? 23.722 -8.719 -13.962 1.00 62.97 372 PRO A CA 1
ATOM 2852 C C . PRO A 1 372 ? 23.196 -8.941 -12.538 1.00 62.97 372 PRO A C 1
ATOM 2854 O O . PRO A 1 372 ? 23.284 -10.047 -12.008 1.00 62.97 372 PRO A O 1
ATOM 2857 N N . HIS A 1 373 ? 22.691 -7.874 -11.924 1.00 70.56 373 HIS A N 1
ATOM 2858 C CA . HIS A 1 373 ? 22.111 -7.865 -10.586 1.00 70.56 373 HIS A CA 1
ATOM 2859 C C . HIS A 1 373 ? 20.764 -7.155 -10.629 1.00 70.56 373 HIS A C 1
ATOM 2861 O O . HIS A 1 373 ? 20.705 -5.937 -10.830 1.00 70.56 373 HIS A O 1
ATOM 2867 N N . ALA A 1 374 ? 19.692 -7.903 -10.423 1.00 76.19 374 ALA A N 1
ATOM 2868 C CA . ALA A 1 374 ? 18.355 -7.353 -10.350 1.00 76.19 374 ALA A CA 1
ATOM 2869 C C . ALA A 1 374 ? 17.523 -8.197 -9.422 1.00 76.19 374 ALA A C 1
ATOM 2871 O O . ALA A 1 374 ? 17.225 -9.356 -9.710 1.00 76.19 374 ALA A O 1
ATOM 2872 N N . ARG A 1 375 ? 17.123 -7.588 -8.318 1.00 82.88 375 ARG A N 1
ATOM 2873 C CA . ARG A 1 375 ? 16.295 -8.277 -7.355 1.00 82.88 375 ARG A CA 1
ATOM 2874 C C . ARG A 1 375 ? 15.208 -7.374 -6.838 1.00 82.88 375 ARG A C 1
ATOM 2876 O O . ARG A 1 375 ? 15.475 -6.272 -6.358 1.00 82.88 375 ARG A O 1
ATOM 2883 N N . VAL A 1 376 ? 13.986 -7.874 -6.904 1.00 87.44 376 VAL A N 1
ATOM 2884 C CA . VAL A 1 376 ? 12.860 -7.275 -6.205 1.00 87.44 376 VAL A CA 1
ATOM 2885 C C . VAL A 1 376 ? 12.896 -7.722 -4.766 1.00 87.44 376 VAL A C 1
ATOM 2887 O O . VAL A 1 376 ? 12.916 -8.909 -4.470 1.00 87.44 376 VAL A O 1
ATOM 2890 N N . TRP A 1 377 ? 12.901 -6.756 -3.869 1.00 86.75 377 TRP A N 1
ATOM 2891 C CA . TRP A 1 377 ? 12.914 -7.019 -2.439 1.00 86.75 377 TRP A CA 1
ATOM 2892 C C . TRP A 1 377 ? 11.519 -7.001 -1.851 1.00 86.75 377 TRP A C 1
ATOM 2894 O O . TRP A 1 377 ? 11.175 -7.841 -1.020 1.00 86.75 377 TRP A O 1
ATOM 2904 N N . ALA A 1 378 ? 10.726 -6.023 -2.276 1.00 92.19 378 ALA A 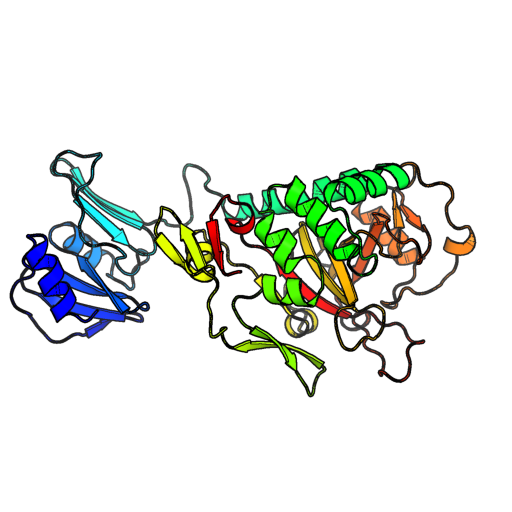N 1
ATOM 2905 C CA . ALA A 1 378 ? 9.363 -5.887 -1.824 1.00 92.19 378 ALA A CA 1
ATOM 2906 C C . ALA A 1 378 ? 8.519 -5.097 -2.818 1.00 92.19 378 ALA A C 1
ATOM 2908 O O . ALA A 1 378 ? 9.009 -4.177 -3.480 1.00 92.19 378 ALA A O 1
ATOM 2909 N N . ILE A 1 379 ? 7.230 -5.419 -2.836 1.00 95.56 379 ILE A N 1
ATOM 2910 C CA . ILE A 1 379 ? 6.183 -4.594 -3.433 1.00 95.56 379 ILE A CA 1
ATOM 2911 C C . ILE A 1 379 ? 5.263 -4.160 -2.301 1.00 95.56 379 ILE A C 1
ATOM 2913 O O . IL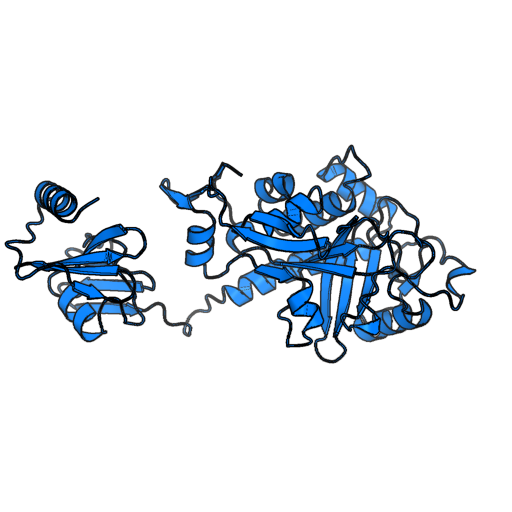E A 1 379 ? 4.760 -4.997 -1.552 1.00 95.56 379 ILE A O 1
ATOM 2917 N N . ILE A 1 380 ? 5.093 -2.856 -2.131 1.00 96.12 380 ILE A N 1
ATOM 2918 C CA . ILE A 1 380 ? 4.411 -2.255 -0.990 1.00 96.12 380 ILE A CA 1
ATOM 2919 C C . ILE A 1 380 ? 3.184 -1.500 -1.479 1.00 96.12 380 ILE A C 1
ATOM 2921 O O . ILE A 1 380 ? 3.292 -0.599 -2.308 1.00 96.12 380 ILE A O 1
ATOM 2925 N N . ARG A 1 381 ? 2.033 -1.814 -0.894 1.00 94.19 381 ARG A N 1
ATOM 2926 C CA . ARG A 1 381 ? 0.782 -1.095 -1.102 1.00 94.19 381 ARG A CA 1
ATOM 2927 C C . ARG A 1 381 ? 0.419 -0.297 0.149 1.00 94.19 381 ARG A C 1
ATOM 2929 O O . ARG A 1 381 ? 0.424 -0.869 1.246 1.00 94.19 381 ARG A O 1
ATOM 2936 N N . PRO A 1 382 ? 0.092 0.996 0.016 1.00 92.12 382 PRO A N 1
ATOM 2937 C CA . PRO A 1 382 ? -0.451 1.788 1.115 1.00 92.12 382 PRO A CA 1
ATOM 2938 C C . PRO A 1 382 ? -1.885 1.359 1.467 1.00 92.12 382 PRO A C 1
ATOM 2940 O O . PRO A 1 382 ? -2.553 0.671 0.698 1.00 92.12 382 PRO A O 1
ATOM 2943 N N . SER A 1 383 ? -2.384 1.814 2.610 1.00 88.62 383 SER A N 1
ATOM 2944 C CA . SER A 1 383 ? -3.814 1.775 2.913 1.00 88.62 383 SER A CA 1
ATOM 2945 C C . SER A 1 383 ? -4.527 2.933 2.210 1.00 88.62 383 SER A C 1
ATOM 2947 O O . SER A 1 383 ? -3.921 3.972 1.947 1.00 88.62 383 SER A O 1
ATOM 2949 N N . LEU A 1 384 ? -5.836 2.808 1.970 1.00 84.75 384 LEU A N 1
ATOM 2950 C CA . LEU A 1 384 ? -6.666 3.956 1.588 1.00 84.75 384 LEU A CA 1
ATOM 2951 C C . LEU A 1 384 ? -6.616 5.063 2.646 1.00 84.75 384 LEU A C 1
ATOM 2953 O O . LEU A 1 384 ? -6.549 6.238 2.298 1.00 84.75 384 LEU A O 1
ATOM 2957 N N . ALA A 1 385 ? -6.552 4.679 3.920 1.00 82.75 385 ALA A N 1
ATOM 2958 C CA . ALA A 1 385 ? -6.415 5.603 5.035 1.00 82.75 385 ALA A CA 1
ATOM 2959 C C . ALA A 1 385 ? -5.155 6.475 4.930 1.00 82.75 385 ALA A C 1
ATOM 2961 O O . ALA A 1 385 ? -5.169 7.619 5.365 1.00 82.75 385 ALA A O 1
ATOM 2962 N N . ASP A 1 386 ? -4.076 6.009 4.290 1.00 86.62 386 ASP A N 1
ATOM 2963 C CA . ASP A 1 386 ? -2.868 6.824 4.098 1.00 86.62 386 ASP A CA 1
ATOM 2964 C C . ASP A 1 386 ? -3.110 8.053 3.181 1.00 86.62 386 ASP A C 1
ATOM 2966 O O . ASP A 1 386 ? -2.266 8.954 3.123 1.00 86.62 386 ASP A O 1
ATOM 2970 N N . PHE A 1 387 ? -4.261 8.115 2.495 1.00 84.00 387 PHE A N 1
ATOM 2971 C CA . PHE A 1 387 ? -4.751 9.243 1.686 1.00 84.00 387 PHE A CA 1
ATOM 2972 C C . PHE A 1 387 ? -5.813 10.100 2.389 1.00 84.00 387 PHE A C 1
ATOM 2974 O O . PHE A 1 387 ? -6.374 11.011 1.777 1.00 84.00 387 PHE A O 1
ATOM 2981 N N . GLU A 1 388 ? -6.116 9.802 3.648 1.00 78.88 388 GLU A N 1
ATOM 2982 C CA . GLU A 1 388 ? -7.076 10.543 4.456 1.00 78.88 388 GLU A CA 1
ATOM 2983 C C . GLU A 1 388 ? -6.368 11.551 5.371 1.00 78.88 388 GLU A C 1
ATOM 2985 O O . GLU A 1 388 ? -5.180 11.429 5.700 1.00 78.88 388 GLU A O 1
ATOM 2990 N N . ASP A 1 389 ? -7.117 12.574 5.778 1.00 70.06 389 ASP A N 1
ATOM 2991 C CA . ASP A 1 389 ? -6.657 13.550 6.756 1.00 70.06 389 ASP A CA 1
ATOM 2992 C C . ASP A 1 389 ? -6.924 13.028 8.173 1.00 70.06 389 ASP A C 1
ATOM 2994 O O . ASP A 1 389 ? -8.069 12.942 8.614 1.00 70.06 389 ASP A O 1
ATOM 2998 N N . HIS A 1 390 ? -5.858 12.736 8.919 1.00 70.94 390 HIS A N 1
ATOM 2999 C CA . HIS A 1 390 ? -5.933 12.399 10.342 1.00 70.94 390 HIS A CA 1
ATOM 3000 C C . HIS A 1 390 ? -4.665 12.791 11.101 1.00 70.94 390 HIS A C 1
ATOM 3002 O O . HIS A 1 390 ? -3.585 12.991 10.530 1.00 70.94 390 HIS A O 1
ATOM 3008 N N . GLU A 1 391 ? -4.785 12.913 12.424 1.00 70.81 391 GLU A N 1
ATOM 3009 C CA . GLU A 1 391 ? -3.669 13.294 13.283 1.00 70.81 391 GLU A CA 1
ATOM 3010 C C . GLU A 1 391 ? -2.898 12.057 13.752 1.00 70.81 391 GLU A C 1
ATOM 3012 O O . GLU A 1 391 ? -3.384 11.240 14.526 1.00 70.81 391 GLU A O 1
ATOM 3017 N N . TYR A 1 392 ? -1.646 11.922 13.322 1.00 68.38 392 TYR A N 1
ATOM 3018 C CA . TYR A 1 392 ? -0.771 10.868 13.835 1.00 68.38 392 TYR A CA 1
ATOM 3019 C C . TYR A 1 392 ? -0.135 11.305 15.156 1.00 68.38 392 TYR A C 1
ATOM 3021 O O . TYR A 1 392 ? 0.598 12.297 15.174 1.00 68.38 392 TYR A O 1
ATOM 3029 N N . THR A 1 393 ? -0.312 10.553 16.239 1.00 62.44 393 THR A N 1
ATOM 3030 C CA . THR A 1 393 ? 0.282 10.903 17.544 1.00 62.44 393 THR A CA 1
ATOM 3031 C C . THR A 1 393 ? 1.740 10.464 17.663 1.00 62.44 393 THR A C 1
ATOM 3033 O O . THR A 1 393 ? 2.514 11.061 18.406 1.00 62.44 393 THR A O 1
ATOM 3036 N N . SER A 1 394 ? 2.133 9.424 16.923 1.00 62.25 394 SER A N 1
ATOM 3037 C CA . SER A 1 394 ? 3.503 8.902 16.878 1.00 62.25 394 SER A CA 1
ATOM 3038 C C . SER A 1 394 ? 3.709 8.081 15.605 1.00 62.25 394 SER A C 1
ATOM 3040 O O . SER A 1 394 ? 2.986 7.102 15.404 1.00 62.25 394 SER A O 1
ATOM 3042 N N . LEU A 1 395 ? 4.681 8.475 14.778 1.00 57.56 395 LEU A N 1
ATOM 3043 C CA . LEU A 1 395 ? 5.116 7.749 13.580 1.00 57.56 395 LEU A CA 1
ATOM 3044 C C . LEU A 1 395 ? 6.535 7.212 13.733 1.00 57.56 395 LEU A C 1
ATOM 3046 O O . LEU A 1 395 ? 7.325 7.894 14.429 1.00 57.56 395 LEU A O 1
#